Protein AF-A0A0F7S913-F1 (afdb_monomer_lite)

Foldseek 3Di:
DDLPQLVLLLVLLLCLLFPAFPPDDPPPDDDDPDDPDPDPVVVVVVVVVVVVVLVVLVVVLVVDPVVVVLVVLLVVLVVCVVPLVVCVVCVVVLLVLLQSLVSLPDPPPDPDDDDDDDDDDPVPPPDPDPDDDDSSVVSVVSVVVSLQSNLVSVQVVCVVPVCCCVGSNVCVSVVCVSYDPVSSLVNSLCVSPPDDQDDAAAQEQEDALVCLLVSLLVSCSPDGSCNLQRHHYWYDYPPDDDGPPPPRVLVSLASNQVVLAPCVQQQWAAAPQDNQAIDGHPPNVVRVCNSSSVSSVSSVVSSCSSVVHDHSHHYAPVVVCVSSVHDDDLVSCCNRPVPVSVVVVVPVVDPCVVPDPDWQWDWDQDPNDTDIGHVDVVRVVHD

Structure (mmCIF, N/CA/C/O backbone):
data_AF-A0A0F7S913-F1
#
_entry.id   AF-A0A0F7S913-F1
#
loop_
_atom_site.group_PDB
_atom_site.id
_atom_site.type_symbol
_atom_site.label_atom_id
_atom_site.label_alt_id
_atom_site.label_comp_id
_atom_site.label_asym_id
_atom_site.label_entity_id
_atom_site.label_seq_id
_atom_site.pdbx_PDB_ins_code
_atom_site.Cartn_x
_atom_site.Cartn_y
_atom_site.Cartn_z
_atom_site.occupancy
_atom_site.B_iso_or_equiv
_atom_site.auth_seq_id
_atom_site.auth_comp_id
_atom_site.auth_asym_id
_atom_site.auth_atom_id
_atom_site.pdbx_PDB_model_num
ATOM 1 N N . MET A 1 1 ? -3.126 -15.007 17.697 1.00 31.11 1 MET A N 1
ATOM 2 C CA . MET A 1 1 ? -3.102 -13.960 16.648 1.00 31.11 1 MET A CA 1
ATOM 3 C C . MET A 1 1 ? -3.750 -12.711 17.230 1.00 31.11 1 MET A C 1
ATOM 5 O O . MET A 1 1 ? -4.935 -12.483 17.054 1.00 31.11 1 MET A O 1
ATOM 9 N N . ASP A 1 2 ? -3.142 -12.140 18.259 1.00 31.22 2 ASP A N 1
ATOM 10 C CA . ASP A 1 2 ? -2.012 -11.196 18.261 1.00 31.22 2 ASP A CA 1
ATOM 11 C C . ASP A 1 2 ? -2.438 -9.766 17.946 1.00 31.22 2 ASP A C 1
ATOM 13 O O . ASP A 1 2 ? -3.185 -9.499 17.012 1.00 31.22 2 ASP A O 1
ATOM 17 N N . LEU A 1 3 ? -1.907 -8.841 18.741 1.00 30.31 3 LEU A N 1
ATOM 18 C CA . LEU A 1 3 ? -2.015 -7.380 18.671 1.00 30.31 3 LEU A CA 1
ATOM 19 C C . LEU A 1 3 ? -1.497 -6.774 17.339 1.00 30.31 3 LEU A C 1
ATOM 21 O O . LEU A 1 3 ? -1.152 -5.599 17.275 1.00 30.31 3 LEU A O 1
ATOM 25 N N . SER A 1 4 ? -1.412 -7.568 16.272 1.00 48.91 4 SER A N 1
ATOM 26 C CA . SER A 1 4 ? -0.371 -7.474 15.265 1.00 48.91 4 SER A CA 1
ATOM 27 C C . SER A 1 4 ? -0.765 -6.806 13.968 1.00 48.91 4 SER A C 1
ATOM 29 O O . SER A 1 4 ? 0.133 -6.608 13.184 1.00 48.91 4 SER A O 1
ATOM 31 N N . GLN A 1 5 ? -2.012 -6.448 13.652 1.00 48.38 5 GLN A N 1
ATOM 32 C CA . GLN A 1 5 ? -2.272 -6.009 12.268 1.00 48.38 5 GLN A CA 1
ATOM 33 C C . GLN A 1 5 ? -1.615 -4.655 11.925 1.00 48.38 5 GLN A C 1
ATOM 35 O O . GLN A 1 5 ? -0.936 -4.553 10.907 1.00 48.38 5 GLN A O 1
ATOM 40 N N . GLY A 1 6 ? -1.722 -3.653 12.805 1.00 51.94 6 GLY A N 1
ATOM 41 C CA . GLY A 1 6 ? -1.012 -2.375 12.634 1.00 51.94 6 GLY A CA 1
ATOM 42 C C . GLY A 1 6 ? 0.508 -2.507 12.801 1.00 51.94 6 GLY A C 1
ATOM 43 O O . GLY A 1 6 ? 1.272 -1.937 12.023 1.00 51.94 6 GLY A O 1
ATOM 44 N N . ASP A 1 7 ? 0.957 -3.319 13.762 1.00 61.41 7 ASP A N 1
ATOM 45 C CA . ASP A 1 7 ? 2.383 -3.615 13.950 1.00 61.41 7 ASP A CA 1
ATOM 46 C C . ASP A 1 7 ? 2.961 -4.430 12.781 1.00 61.41 7 ASP A C 1
ATOM 48 O O . ASP A 1 7 ? 4.109 -4.229 12.401 1.00 61.41 7 ASP A O 1
ATOM 52 N N . SER A 1 8 ? 2.167 -5.302 12.162 1.00 71.75 8 SER A N 1
ATOM 53 C CA . SER A 1 8 ? 2.516 -6.151 11.020 1.00 71.75 8 SER A CA 1
ATOM 54 C C . SER A 1 8 ? 2.676 -5.310 9.767 1.00 71.75 8 SER A C 1
ATOM 56 O O . SER A 1 8 ? 3.677 -5.460 9.079 1.00 71.75 8 SER A O 1
ATOM 58 N N . GLU A 1 9 ? 1.775 -4.362 9.504 1.00 78.88 9 GLU A N 1
ATOM 59 C CA . GLU A 1 9 ? 1.917 -3.416 8.388 1.00 78.88 9 GLU A CA 1
ATOM 60 C C . GLU A 1 9 ? 3.203 -2.581 8.520 1.00 78.88 9 GLU A C 1
ATOM 62 O O . GLU A 1 9 ? 3.937 -2.379 7.549 1.00 78.88 9 GLU A O 1
ATOM 67 N N . ILE A 1 10 ? 3.538 -2.150 9.741 1.00 80.06 10 ILE A N 1
ATOM 68 C CA . ILE A 1 10 ? 4.790 -1.434 10.022 1.00 80.06 10 ILE A CA 1
ATOM 69 C C . ILE A 1 10 ? 6.004 -2.362 9.896 1.00 80.06 10 ILE A C 1
ATOM 71 O O . ILE A 1 10 ? 7.041 -1.948 9.375 1.00 80.06 10 ILE A O 1
ATOM 75 N N . GLN A 1 11 ? 5.905 -3.613 10.349 1.00 83.56 11 GLN A N 1
ATOM 76 C CA . GLN A 1 11 ? 6.954 -4.622 10.194 1.00 83.56 11 GLN A CA 1
ATOM 77 C C . GLN A 1 11 ? 7.209 -4.948 8.722 1.00 83.56 11 GLN A C 1
ATOM 79 O O . GLN A 1 11 ? 8.370 -5.005 8.329 1.00 83.56 11 GLN A O 1
ATOM 84 N N . ILE A 1 12 ? 6.163 -5.074 7.904 1.00 84.19 12 ILE A N 1
ATOM 85 C CA . ILE A 1 12 ? 6.248 -5.248 6.449 1.00 84.19 12 ILE A CA 1
ATOM 86 C C . ILE A 1 12 ? 7.004 -4.071 5.837 1.00 84.19 12 ILE A C 1
ATOM 88 O O . ILE A 1 12 ? 7.989 -4.265 5.126 1.00 84.19 12 ILE A O 1
ATOM 92 N N . LEU A 1 13 ? 6.602 -2.840 6.163 1.00 84.62 13 LEU A N 1
ATOM 93 C CA . LEU A 1 13 ? 7.276 -1.646 5.663 1.00 84.62 13 LEU A CA 1
ATOM 94 C C . LEU A 1 13 ? 8.757 -1.612 6.075 1.00 84.62 13 LEU A C 1
ATOM 96 O O . LEU A 1 13 ? 9.633 -1.316 5.260 1.00 84.62 13 LEU A O 1
ATOM 100 N N . ASN A 1 14 ? 9.056 -1.955 7.329 1.00 84.38 14 ASN A N 1
ATOM 101 C CA . ASN A 1 14 ? 10.429 -2.057 7.816 1.00 84.38 14 ASN A CA 1
ATOM 102 C C . ASN A 1 14 ? 11.214 -3.165 7.102 1.00 84.38 14 ASN A C 1
ATOM 104 O O . ASN A 1 14 ? 12.392 -2.966 6.815 1.00 84.38 14 ASN A O 1
ATOM 108 N N . ALA A 1 15 ? 10.592 -4.305 6.804 1.00 84.88 15 ALA A N 1
ATOM 109 C CA . ALA A 1 15 ? 11.218 -5.406 6.082 1.00 84.88 15 ALA A CA 1
ATOM 110 C C . ALA A 1 15 ? 11.585 -4.986 4.652 1.00 84.88 15 ALA A C 1
ATOM 112 O O . ALA A 1 15 ? 12.733 -5.161 4.245 1.00 84.88 15 ALA A O 1
ATOM 113 N N . ILE A 1 16 ? 10.660 -4.332 3.941 1.00 85.38 16 ILE A N 1
ATOM 114 C CA . ILE A 1 16 ? 10.884 -3.799 2.589 1.00 85.38 16 ILE A CA 1
ATOM 115 C C . ILE A 1 16 ? 12.051 -2.799 2.579 1.00 85.38 16 ILE A C 1
ATOM 117 O O . ILE A 1 16 ? 12.940 -2.867 1.729 1.00 85.38 16 ILE A O 1
ATOM 121 N N . LEU A 1 17 ? 12.093 -1.878 3.548 1.00 85.81 17 LEU A N 1
ATOM 122 C CA . LEU A 1 17 ? 13.147 -0.861 3.622 1.00 85.81 17 LEU A CA 1
ATOM 123 C C . LEU A 1 17 ? 14.519 -1.458 3.983 1.00 85.81 17 LEU A C 1
ATOM 125 O O . LEU A 1 17 ? 15.540 -1.022 3.445 1.00 85.81 17 LEU A O 1
ATOM 129 N N . ASN A 1 18 ? 14.552 -2.464 4.860 1.00 84.25 18 ASN A N 1
ATOM 130 C CA . ASN A 1 18 ? 15.786 -3.035 5.409 1.00 84.25 18 ASN A CA 1
ATOM 131 C C . ASN A 1 18 ? 16.331 -4.250 4.651 1.00 84.25 18 ASN A C 1
ATOM 133 O O . ASN A 1 18 ? 17.407 -4.733 5.003 1.00 84.25 18 ASN A O 1
ATOM 137 N N . GLN A 1 19 ? 15.643 -4.739 3.618 1.00 81.31 19 GLN A N 1
ATOM 138 C CA . GLN A 1 19 ? 16.151 -5.837 2.798 1.00 81.31 19 GLN A CA 1
ATOM 139 C C . GLN A 1 19 ? 17.572 -5.494 2.277 1.00 81.31 19 GLN A C 1
ATOM 141 O O . GLN A 1 19 ? 17.800 -4.343 1.875 1.00 81.31 19 GLN A O 1
ATOM 146 N N . PRO A 1 20 ? 18.556 -6.417 2.312 1.00 77.25 20 PRO A N 1
ATOM 147 C CA . PRO A 1 20 ? 19.900 -6.223 1.743 1.00 77.25 20 PRO A CA 1
ATOM 148 C C . PRO A 1 20 ? 19.885 -6.390 0.218 1.00 77.25 20 PRO A C 1
ATOM 150 O O . PRO A 1 20 ? 18.923 -6.918 -0.335 1.00 77.25 20 PRO A O 1
ATOM 153 N N . TYR A 1 21 ? 20.821 -5.770 -0.512 1.00 81.94 21 TYR A N 1
ATOM 154 C CA . TYR A 1 21 ? 20.906 -5.932 -1.974 1.00 81.94 21 TYR A CA 1
ATOM 155 C C . TYR A 1 21 ? 21.598 -7.265 -2.259 1.00 81.94 21 TYR A C 1
ATOM 157 O O . TYR A 1 21 ? 22.377 -7.711 -1.420 1.00 81.94 21 TYR A O 1
ATOM 165 N N . PRO A 1 22 ? 21.355 -7.898 -3.420 1.00 73.69 22 PRO A N 1
ATOM 166 C CA . PRO A 1 22 ? 21.990 -9.174 -3.758 1.00 73.69 22 PRO A CA 1
ATOM 167 C C . PRO A 1 22 ? 23.526 -9.169 -3.643 1.00 73.69 22 PRO A C 1
ATOM 169 O O . PRO A 1 22 ? 24.115 -10.203 -3.355 1.00 73.69 22 PRO A O 1
ATOM 172 N N . HIS A 1 23 ? 24.168 -8.008 -3.819 1.00 68.62 23 HIS A N 1
ATOM 173 C CA . HIS A 1 23 ? 25.624 -7.841 -3.732 1.00 68.62 23 HIS A CA 1
ATOM 174 C C . HIS A 1 23 ? 26.131 -7.316 -2.375 1.00 68.62 23 HIS A C 1
ATOM 176 O O . HIS A 1 23 ? 27.334 -7.117 -2.216 1.00 68.62 23 HIS A O 1
ATOM 182 N N . ASP A 1 24 ? 25.250 -7.078 -1.396 1.00 66.31 24 ASP A N 1
ATOM 183 C CA . ASP A 1 24 ? 25.672 -6.657 -0.058 1.00 66.31 24 ASP A CA 1
ATOM 184 C C . ASP A 1 24 ? 26.267 -7.868 0.685 1.00 66.31 24 ASP A C 1
ATOM 186 O O . ASP A 1 24 ? 25.545 -8.791 1.070 1.00 66.31 24 ASP A O 1
ATOM 190 N N . HIS A 1 25 ? 27.587 -7.875 0.907 1.00 53.81 25 HIS A N 1
ATOM 191 C CA . HIS A 1 25 ? 28.233 -8.899 1.732 1.00 53.81 25 HIS A CA 1
ATOM 192 C C . HIS A 1 25 ? 27.736 -8.822 3.193 1.00 53.81 25 HIS A C 1
ATOM 194 O O . HIS A 1 25 ? 27.590 -7.721 3.733 1.00 53.81 25 HIS A O 1
ATOM 200 N N . PRO A 1 26 ? 27.528 -9.962 3.884 1.00 54.62 26 PRO A N 1
ATOM 201 C CA . PRO A 1 26 ? 27.021 -9.980 5.261 1.00 54.62 26 PRO A CA 1
ATOM 202 C C . PRO A 1 26 ? 27.905 -9.240 6.283 1.00 54.62 26 PRO A C 1
ATOM 204 O O . PRO A 1 26 ? 27.405 -8.836 7.335 1.00 54.62 26 PRO A O 1
ATOM 207 N N . ASP A 1 27 ? 29.190 -9.048 5.967 1.00 42.78 27 ASP A N 1
ATOM 208 C CA . ASP A 1 27 ? 30.237 -8.667 6.924 1.00 42.78 27 ASP A CA 1
ATOM 209 C C . ASP A 1 27 ? 30.451 -7.157 7.109 1.00 42.78 27 ASP A C 1
ATOM 211 O O . ASP A 1 27 ? 31.194 -6.744 7.997 1.00 42.78 27 ASP A O 1
ATOM 215 N N . SER A 1 28 ? 29.766 -6.286 6.362 1.00 42.59 28 SER A N 1
ATOM 216 C CA . SER A 1 28 ? 29.865 -4.829 6.558 1.00 42.59 28 SER A CA 1
ATOM 217 C C . SER A 1 28 ? 28.845 -4.289 7.571 1.00 42.59 28 SER A C 1
ATOM 219 O O . SER A 1 28 ? 28.255 -3.223 7.374 1.00 42.59 28 SER A O 1
ATOM 221 N N . ARG A 1 29 ? 28.580 -5.033 8.649 1.00 48.72 29 ARG A N 1
ATOM 222 C CA . ARG A 1 29 ? 27.665 -4.610 9.718 1.00 48.72 29 ARG A CA 1
ATOM 223 C C . ARG A 1 29 ? 28.464 -4.068 10.895 1.00 48.72 29 ARG A C 1
ATOM 225 O O . ARG A 1 29 ? 29.031 -4.823 11.676 1.00 48.72 29 ARG A O 1
ATOM 232 N N . SER A 1 30 ? 28.450 -2.746 11.058 1.00 41.12 30 SER A N 1
ATOM 233 C CA . SER A 1 30 ? 28.815 -2.114 12.323 1.00 41.12 30 SER A CA 1
ATOM 234 C C . SER A 1 30 ? 27.922 -2.674 13.432 1.00 41.12 30 SER A C 1
ATOM 236 O O . SER A 1 30 ? 26.698 -2.524 13.396 1.00 41.12 30 SER A O 1
ATOM 238 N N . SER A 1 31 ? 28.543 -3.323 14.408 1.00 35.44 31 SER A N 1
ATOM 239 C CA . SER A 1 31 ? 27.937 -3.757 15.661 1.00 35.44 31 SER A CA 1
ATOM 240 C C . SER A 1 31 ? 27.210 -2.593 16.340 1.00 35.44 31 SER A C 1
ATOM 242 O O . SER A 1 31 ? 27.838 -1.627 16.774 1.00 35.44 31 SER A O 1
ATOM 244 N N . LEU A 1 32 ? 25.883 -2.688 16.443 1.00 36.84 32 LEU A N 1
ATOM 245 C CA . LEU A 1 32 ? 25.098 -1.855 17.353 1.00 36.84 32 LEU A CA 1
ATOM 246 C C . LEU A 1 32 ? 25.564 -2.131 18.796 1.00 36.84 32 LEU A C 1
ATOM 248 O O . LEU A 1 32 ? 25.777 -3.299 19.137 1.00 36.84 32 LEU A O 1
ATOM 252 N N . PRO A 1 33 ? 25.714 -1.110 19.659 1.00 35.84 33 PRO A N 1
ATOM 253 C CA . PRO A 1 33 ? 26.070 -1.332 21.052 1.00 35.84 33 PRO A CA 1
ATOM 254 C C . PRO A 1 33 ? 24.974 -2.154 21.737 1.00 35.84 33 PRO A C 1
ATOM 256 O O . PRO A 1 33 ? 23.778 -1.923 21.536 1.00 35.84 33 PRO A O 1
ATOM 259 N N . GLY A 1 34 ? 25.403 -3.144 22.520 1.00 34.31 34 GLY A N 1
ATOM 260 C CA . GLY A 1 34 ? 24.529 -4.087 23.204 1.00 34.31 34 GLY A CA 1
ATOM 261 C C . GLY A 1 34 ? 23.437 -3.376 23.997 1.00 34.31 34 GLY A C 1
ATOM 262 O O . GLY A 1 34 ? 23.712 -2.594 24.906 1.00 34.31 34 GLY A O 1
ATOM 263 N N . ARG A 1 35 ? 22.177 -3.675 23.670 1.00 40.12 35 ARG A N 1
ATOM 264 C CA . ARG A 1 35 ? 21.065 -3.425 24.588 1.00 40.12 35 ARG A CA 1
ATOM 265 C C . ARG A 1 35 ? 21.338 -4.218 25.862 1.00 40.12 35 ARG A C 1
ATOM 267 O O . ARG A 1 35 ? 21.477 -5.439 25.798 1.00 40.12 35 ARG A O 1
ATOM 274 N N . HIS A 1 36 ? 21.375 -3.530 27.001 1.00 39.31 36 HIS A N 1
ATOM 275 C CA . HIS A 1 36 ? 21.230 -4.162 28.308 1.00 39.31 36 HIS A CA 1
ATOM 276 C C . HIS A 1 36 ? 20.021 -5.106 28.257 1.00 39.31 36 HIS A C 1
ATOM 278 O O . HIS A 1 36 ? 18.894 -4.663 28.024 1.00 39.31 36 HIS A O 1
ATOM 284 N N . LYS A 1 37 ? 20.258 -6.411 28.429 1.00 40.59 37 LYS A N 1
ATOM 285 C CA . LYS A 1 37 ? 19.184 -7.356 28.736 1.00 40.59 37 LYS A CA 1
ATOM 286 C C . LYS A 1 37 ? 18.639 -6.969 30.117 1.00 40.59 37 LYS A C 1
ATOM 288 O O . LYS A 1 37 ? 19.450 -6.850 31.034 1.00 40.59 37 LYS A O 1
ATOM 293 N N . PRO A 1 38 ? 17.327 -6.743 30.283 1.00 44.47 38 PRO A N 1
ATOM 294 C CA . PRO A 1 38 ? 16.755 -6.646 31.618 1.00 44.47 38 PRO A CA 1
ATOM 295 C C . PRO A 1 38 ? 16.949 -7.986 32.343 1.00 44.47 38 PRO A C 1
ATOM 297 O O . PRO A 1 38 ? 16.930 -9.042 31.704 1.00 44.47 38 PRO A O 1
ATOM 300 N N . ASP A 1 39 ? 17.175 -7.936 33.656 1.00 50.81 39 ASP A N 1
ATOM 301 C CA . ASP A 1 39 ? 17.373 -9.112 34.508 1.00 50.81 39 ASP A CA 1
ATOM 302 C C . ASP A 1 39 ? 16.238 -10.128 34.316 1.00 50.81 39 ASP A C 1
ATOM 304 O O . ASP A 1 39 ? 15.067 -9.837 34.573 1.00 50.81 39 ASP A O 1
ATOM 308 N N . ALA A 1 40 ? 16.579 -11.346 33.882 1.00 57.25 40 ALA A N 1
ATOM 309 C CA . ALA A 1 40 ? 15.609 -12.400 33.567 1.00 57.25 40 ALA A CA 1
ATOM 310 C C . ALA A 1 40 ? 14.674 -12.715 34.752 1.00 57.25 40 ALA A C 1
ATOM 312 O O . ALA A 1 40 ? 13.475 -12.916 34.555 1.00 57.25 40 ALA A O 1
ATOM 313 N N . ALA A 1 41 ? 15.203 -12.644 35.979 1.00 55.16 41 ALA A N 1
ATOM 314 C CA . ALA A 1 41 ? 14.461 -12.858 37.220 1.00 55.16 41 ALA A CA 1
ATOM 315 C C . ALA A 1 41 ? 13.431 -11.750 37.523 1.00 55.16 41 ALA A C 1
ATOM 317 O O . ALA A 1 41 ? 12.364 -12.038 38.064 1.00 55.16 41 ALA A O 1
ATOM 318 N N . GLN A 1 42 ? 13.703 -10.494 37.139 1.00 53.72 42 GLN A N 1
ATOM 319 C CA . GLN A 1 42 ? 12.714 -9.416 37.253 1.00 53.72 42 GLN A CA 1
ATOM 320 C C . GLN A 1 42 ? 11.577 -9.609 36.243 1.00 53.72 42 GLN A C 1
ATOM 322 O O . GLN A 1 42 ? 10.422 -9.375 36.587 1.00 53.72 42 GLN A O 1
ATOM 327 N N . SER A 1 43 ? 11.876 -10.107 35.037 1.00 64.88 43 SER A N 1
ATOM 328 C CA . SER A 1 43 ? 10.857 -10.341 34.003 1.00 64.88 43 SER A CA 1
ATOM 329 C C . SER A 1 43 ? 9.873 -11.465 34.362 1.00 64.88 43 SER A C 1
ATOM 331 O O . SER A 1 43 ? 8.679 -11.344 34.095 1.00 64.88 43 SER A O 1
ATOM 333 N N . GLU A 1 44 ? 10.338 -12.524 35.035 1.00 67.81 44 GLU A N 1
ATOM 334 C CA . GLU A 1 44 ? 9.492 -13.649 35.460 1.00 67.81 44 GLU A CA 1
ATOM 335 C C . GLU A 1 44 ? 8.554 -13.278 36.616 1.00 67.81 44 GLU A C 1
ATOM 337 O O . GLU A 1 44 ? 7.376 -13.641 36.606 1.00 67.81 44 GLU A O 1
ATOM 342 N N . ALA A 1 45 ? 9.047 -12.512 37.594 1.00 72.44 45 ALA A N 1
ATOM 343 C CA . ALA A 1 45 ? 8.228 -12.015 38.698 1.00 72.44 45 ALA A CA 1
ATOM 344 C C . ALA A 1 45 ? 7.143 -11.040 38.206 1.00 72.44 45 ALA A C 1
ATOM 346 O O . ALA A 1 45 ? 6.002 -11.083 38.668 1.00 72.44 45 ALA A O 1
ATOM 347 N N . GLN A 1 46 ? 7.482 -10.194 37.230 1.00 68.12 46 GLN A N 1
ATOM 348 C CA . GLN A 1 46 ? 6.547 -9.255 36.612 1.00 68.12 46 GLN A CA 1
ATOM 349 C C . GLN A 1 46 ? 5.475 -9.977 35.787 1.00 68.12 46 GLN A C 1
ATOM 351 O O . GLN A 1 46 ? 4.312 -9.579 35.818 1.00 68.12 46 GLN A O 1
ATOM 356 N N . LYS A 1 47 ? 5.847 -11.071 35.108 1.00 71.62 47 LYS A N 1
ATOM 357 C CA . LYS A 1 47 ? 4.918 -11.927 34.365 1.00 71.62 47 LYS A CA 1
ATOM 358 C C . LYS A 1 47 ? 3.918 -12.625 35.291 1.00 71.62 47 LYS A C 1
ATOM 360 O O . LYS A 1 47 ? 2.719 -12.492 35.077 1.00 71.62 47 LYS A O 1
ATOM 365 N N . LYS A 1 48 ? 4.389 -13.270 36.366 1.00 75.56 48 LYS A N 1
ATOM 366 C CA . LYS A 1 48 ? 3.509 -13.939 37.346 1.00 75.56 48 LYS A CA 1
ATOM 367 C C . LYS A 1 48 ? 2.534 -12.978 38.020 1.00 75.56 48 LYS A C 1
ATOM 369 O O . LYS A 1 48 ? 1.371 -13.317 38.202 1.00 75.56 48 LYS A O 1
ATOM 374 N N . LYS A 1 49 ? 2.995 -11.773 38.373 1.00 78.06 49 LYS A N 1
ATOM 375 C CA . LYS A 1 49 ? 2.123 -10.741 38.945 1.00 78.06 49 LYS A CA 1
ATOM 376 C C . LYS A 1 49 ? 1.022 -10.329 37.962 1.00 78.06 49 LYS A C 1
ATOM 378 O O . LYS A 1 49 ? -0.130 -10.228 38.352 1.00 78.06 49 LYS A O 1
ATOM 383 N N . ARG A 1 50 ? 1.366 -10.157 36.683 1.00 72.25 50 ARG A N 1
ATOM 384 C CA . ARG A 1 50 ? 0.412 -9.784 35.633 1.00 72.25 50 ARG A CA 1
ATOM 385 C C . ARG A 1 50 ? -0.643 -10.867 35.382 1.00 72.25 50 ARG A C 1
ATOM 387 O O . ARG A 1 50 ? -1.817 -10.542 35.283 1.00 72.25 50 ARG A O 1
ATOM 394 N N . GLU A 1 51 ? -0.237 -12.135 35.352 1.00 71.38 51 GLU A N 1
ATOM 395 C CA . GLU A 1 51 ? -1.156 -13.281 35.238 1.00 71.38 51 GLU A CA 1
ATOM 396 C C . GLU A 1 51 ? -2.124 -13.356 36.433 1.00 71.38 51 GLU A C 1
ATOM 398 O O . GLU A 1 51 ? -3.306 -13.662 36.274 1.00 71.38 51 GLU A O 1
ATOM 403 N N . GLN A 1 52 ? -1.636 -13.041 37.637 1.00 74.69 52 GLN A N 1
ATOM 404 C CA . GLN A 1 52 ? -2.450 -13.006 38.849 1.00 74.69 52 GLN A CA 1
ATOM 405 C C . GLN A 1 52 ? -3.454 -11.840 38.837 1.00 74.69 52 GLN A C 1
ATOM 407 O O . GLN A 1 52 ? -4.633 -12.061 39.117 1.00 74.69 52 GLN A O 1
ATOM 412 N N . ASP A 1 53 ? -3.011 -10.641 38.445 1.00 72.12 53 ASP A N 1
ATOM 413 C CA . ASP A 1 53 ? -3.861 -9.454 38.296 1.00 72.12 53 ASP A CA 1
ATOM 414 C C . ASP A 1 53 ? -4.953 -9.684 37.223 1.00 72.12 53 ASP A C 1
ATOM 416 O O . ASP A 1 53 ? -6.112 -9.320 37.419 1.00 72.12 53 ASP A O 1
ATOM 420 N N . GLU A 1 54 ? -4.625 -10.350 36.107 1.00 69.81 54 GLU A N 1
ATOM 421 C CA . GLU A 1 54 ? -5.583 -10.707 35.046 1.00 69.81 54 GLU A CA 1
ATOM 422 C C . GLU A 1 54 ? -6.636 -11.723 35.510 1.00 69.81 54 GLU A C 1
ATOM 424 O O . GLU A 1 54 ? -7.815 -11.598 35.167 1.00 69.81 54 GLU A O 1
ATOM 429 N N . ALA A 1 55 ? -6.240 -12.712 36.315 1.00 70.56 55 ALA A N 1
ATOM 430 C CA . ALA A 1 55 ? -7.168 -13.686 36.883 1.00 70.56 55 ALA A CA 1
ATOM 431 C C . ALA A 1 55 ? -8.121 -13.053 37.914 1.00 70.56 55 ALA A C 1
ATOM 433 O O . ALA A 1 55 ? -9.293 -13.429 37.988 1.00 70.56 55 ALA A O 1
ATOM 434 N N . GLU A 1 56 ? -7.642 -12.091 38.705 1.00 72.25 56 GLU A N 1
ATOM 435 C CA . GLU A 1 56 ? -8.469 -11.334 39.650 1.00 72.25 56 GLU A CA 1
ATOM 436 C C . GLU A 1 56 ? -9.444 -10.400 38.919 1.00 72.25 56 GLU A C 1
ATOM 438 O O . GLU A 1 56 ? -10.641 -10.398 39.219 1.00 72.25 56 GLU A O 1
ATOM 443 N N . LEU A 1 57 ? -8.970 -9.704 37.882 1.00 68.62 57 LEU A N 1
ATOM 444 C CA . LEU A 1 57 ? -9.804 -8.911 36.979 1.00 68.62 57 LEU A CA 1
ATOM 445 C C . LEU A 1 57 ? -10.903 -9.760 36.331 1.00 68.62 57 LEU A C 1
ATOM 447 O O . LEU A 1 57 ? -12.064 -9.362 36.357 1.00 68.62 57 LEU A O 1
ATOM 451 N N . ALA A 1 58 ? -10.573 -10.945 35.809 1.00 66.75 58 ALA A N 1
ATOM 452 C CA . ALA A 1 58 ? -11.551 -11.851 35.203 1.00 66.75 58 ALA A CA 1
ATOM 453 C C . ALA A 1 58 ? -12.686 -12.229 36.172 1.00 66.75 58 ALA A C 1
ATOM 455 O O . ALA A 1 58 ? -13.851 -12.202 35.782 1.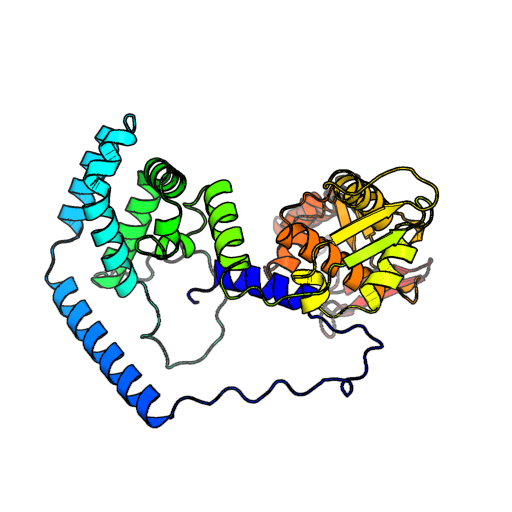00 66.75 58 ALA A O 1
ATOM 456 N N . LYS A 1 59 ? -12.371 -12.494 37.446 1.00 70.88 59 LYS A N 1
ATOM 457 C CA . LYS A 1 59 ? -13.382 -12.795 38.475 1.00 70.88 59 LYS A CA 1
ATOM 458 C C . LYS A 1 59 ? -14.275 -11.600 38.791 1.00 70.88 59 LYS A C 1
ATOM 460 O O . LYS A 1 59 ? -15.481 -11.763 38.956 1.00 70.88 59 LYS A O 1
ATOM 465 N N . ILE A 1 60 ? -13.698 -10.400 38.865 1.00 70.56 60 ILE A N 1
ATOM 466 C CA . ILE A 1 60 ? -14.478 -9.167 39.017 1.00 70.56 60 ILE A CA 1
ATOM 467 C C . ILE A 1 60 ? -15.398 -9.010 37.802 1.00 70.56 60 ILE A C 1
ATOM 469 O O . ILE A 1 60 ? -16.580 -8.726 37.970 1.00 70.56 60 ILE A O 1
ATOM 473 N N . TYR A 1 61 ? -14.906 -9.268 36.590 1.00 67.06 61 TYR A N 1
ATOM 474 C CA . TYR A 1 61 ? -15.700 -9.158 35.368 1.00 67.06 61 TYR A CA 1
ATOM 475 C C . TYR A 1 61 ? -16.871 -10.137 35.304 1.00 67.06 61 TYR A C 1
ATOM 477 O O . TYR A 1 61 ? -17.967 -9.726 34.934 1.00 67.06 61 TYR A O 1
ATOM 485 N N . GLU A 1 62 ? -16.680 -11.387 35.718 1.00 68.81 62 GLU A N 1
ATOM 486 C CA . GLU A 1 62 ? -17.757 -12.384 35.780 1.00 68.81 62 GLU A CA 1
ATOM 487 C C . GLU A 1 62 ? -18.873 -12.006 36.769 1.00 68.81 62 GLU A C 1
ATOM 489 O O . GLU A 1 62 ? -19.994 -12.491 36.644 1.00 68.81 62 GLU A O 1
ATOM 494 N N . SER A 1 63 ? -18.594 -11.111 37.725 1.00 72.31 63 SER A N 1
ATOM 495 C CA . SER A 1 63 ? -19.584 -10.624 38.694 1.00 72.31 63 SER A CA 1
ATOM 496 C C . SER A 1 63 ? -20.476 -9.481 38.182 1.00 72.31 63 SER A C 1
ATOM 498 O O . SER A 1 63 ? -21.469 -9.150 38.828 1.00 72.31 63 SER A O 1
ATOM 500 N N . PHE A 1 64 ? -20.149 -8.869 37.037 1.00 71.19 64 PHE A N 1
ATOM 501 C CA . PHE A 1 64 ? -20.876 -7.718 36.491 1.00 71.19 64 PHE A CA 1
ATOM 502 C C . PHE A 1 64 ? -21.880 -8.118 35.397 1.00 71.19 64 PHE A C 1
ATOM 504 O O . PHE A 1 64 ? -21.542 -8.797 34.429 1.00 71.19 64 PHE A O 1
ATOM 511 N N . GLU A 1 65 ? -23.105 -7.586 35.474 1.00 71.81 65 GLU A N 1
ATOM 512 C CA . GLU A 1 65 ? -24.121 -7.703 34.414 1.00 71.81 65 GLU A CA 1
ATOM 513 C C . GLU A 1 65 ? -23.846 -6.738 33.242 1.00 71.81 65 GLU A C 1
ATOM 515 O O . GLU A 1 65 ? -24.508 -5.707 33.067 1.00 71.81 65 GLU A O 1
ATOM 520 N N . PHE A 1 66 ? -22.843 -7.051 32.419 1.00 76.56 66 PHE A N 1
ATOM 521 C CA . PHE A 1 66 ? -22.465 -6.197 31.289 1.00 76.56 66 PHE A CA 1
ATOM 522 C C . PHE A 1 66 ? -23.502 -6.152 30.165 1.00 76.56 66 PHE A C 1
ATOM 524 O O . PHE A 1 66 ? -23.596 -5.123 29.498 1.00 76.56 66 PHE A O 1
ATOM 531 N N . ASP A 1 67 ? -24.302 -7.201 29.966 1.00 79.69 67 ASP A N 1
ATOM 532 C CA . ASP A 1 67 ? -25.307 -7.264 28.892 1.00 79.69 67 ASP A CA 1
ATOM 533 C C . ASP A 1 67 ? -26.296 -6.095 28.975 1.00 79.69 67 ASP A C 1
ATOM 535 O O . ASP A 1 67 ? -26.541 -5.373 28.003 1.00 79.69 67 ASP A O 1
ATOM 539 N N . THR A 1 68 ? -26.807 -5.842 30.180 1.00 85.69 68 THR A N 1
ATOM 540 C CA . THR A 1 68 ? -27.747 -4.753 30.451 1.00 85.69 68 THR A CA 1
ATOM 541 C C . THR A 1 68 ? -27.099 -3.390 30.207 1.00 85.69 68 THR A C 1
ATOM 543 O O . THR A 1 68 ? -27.741 -2.475 29.682 1.00 85.69 68 THR A O 1
ATOM 546 N N . LEU A 1 69 ? -25.818 -3.243 30.559 1.00 86.56 69 LEU A N 1
ATOM 547 C CA . LEU A 1 69 ? -25.067 -2.005 30.362 1.00 86.56 69 LEU A CA 1
ATOM 548 C C . LEU A 1 69 ? -24.781 -1.746 28.876 1.00 86.56 69 LEU A C 1
ATOM 550 O O . LEU A 1 69 ? -25.036 -0.638 28.400 1.00 86.56 69 LEU A O 1
ATOM 554 N N . TRP A 1 70 ? -24.335 -2.765 28.133 1.00 88.25 70 TRP A N 1
ATOM 555 C CA . TRP A 1 70 ? -24.144 -2.708 26.681 1.00 88.25 70 TRP A CA 1
ATOM 556 C C . TRP A 1 70 ? -25.444 -2.346 25.971 1.00 88.25 70 TRP A C 1
ATOM 558 O O . TRP A 1 70 ? -25.442 -1.452 25.124 1.00 88.25 70 TRP A O 1
ATOM 568 N N . SER A 1 71 ? -26.562 -2.974 26.350 1.00 90.06 71 SER A N 1
ATOM 569 C CA . SER A 1 71 ? -27.878 -2.673 25.782 1.00 90.06 71 SER A CA 1
ATOM 570 C C . SER A 1 71 ? -28.278 -1.220 26.034 1.00 90.06 71 SER A C 1
ATOM 572 O O . SER A 1 71 ? -28.598 -0.500 25.089 1.00 90.06 71 SER A O 1
ATOM 574 N N . LYS A 1 72 ? -28.201 -0.745 27.284 1.00 91.50 72 LYS A N 1
ATOM 575 C CA . LYS A 1 72 ? -28.580 0.635 27.628 1.00 91.50 72 LYS A CA 1
ATOM 576 C C . LYS A 1 72 ? -27.695 1.666 26.935 1.00 91.50 72 LYS A C 1
ATOM 578 O O . LYS A 1 72 ? -28.217 2.623 26.365 1.00 91.50 72 LYS A O 1
ATOM 583 N N . LEU A 1 73 ? -26.375 1.473 26.939 1.00 91.62 73 LEU A N 1
ATOM 584 C CA . LEU A 1 73 ? -25.455 2.357 26.222 1.00 91.62 73 LEU A CA 1
ATOM 585 C C . LEU A 1 73 ? -25.770 2.365 24.722 1.00 91.62 73 LEU A C 1
ATOM 587 O O . LEU A 1 73 ? -25.817 3.424 24.096 1.00 91.62 73 LEU A O 1
ATOM 591 N N . SER A 1 74 ? -26.038 1.189 24.156 1.00 92.56 74 SER A N 1
ATOM 592 C CA . SER A 1 74 ? -26.394 1.026 22.750 1.00 92.56 74 SER A CA 1
ATOM 593 C C . SER A 1 74 ? -27.687 1.759 22.390 1.00 92.56 74 SER A C 1
ATOM 595 O O . SER A 1 74 ? -27.752 2.411 21.344 1.00 92.56 74 SER A O 1
ATOM 597 N N . ASP A 1 75 ? -28.702 1.712 23.248 1.00 92.69 75 ASP A N 1
ATOM 598 C CA . ASP A 1 75 ? -29.966 2.420 23.043 1.00 92.69 75 ASP A CA 1
ATOM 599 C C . ASP A 1 75 ? -29.784 3.936 23.094 1.00 92.69 75 ASP A C 1
ATOM 601 O O . ASP A 1 75 ? -30.306 4.655 22.237 1.00 92.69 75 ASP A O 1
ATOM 605 N N . VAL A 1 76 ? -29.002 4.429 24.056 1.00 92.56 76 VAL A N 1
ATOM 606 C CA . VAL A 1 76 ? -28.706 5.859 24.185 1.00 92.56 76 VAL A CA 1
ATOM 607 C C . VAL A 1 76 ? -27.935 6.357 22.957 1.00 92.56 76 VAL A C 1
ATOM 609 O O . VAL A 1 76 ? -28.360 7.322 22.321 1.00 92.56 76 VAL A O 1
ATOM 612 N N . LEU A 1 77 ? -26.875 5.659 22.537 1.00 91.19 77 LEU A N 1
ATOM 613 C CA . LEU A 1 77 ? -26.113 6.022 21.336 1.00 91.19 77 LEU A CA 1
ATOM 614 C C . LEU A 1 77 ? -26.955 5.959 20.057 1.00 91.19 77 LEU A C 1
ATOM 616 O O . LEU A 1 77 ? -26.821 6.821 19.188 1.00 91.19 77 LEU A O 1
ATOM 620 N N . SER A 1 78 ? -27.884 5.002 19.961 1.00 91.12 78 SER A N 1
ATOM 621 C CA . SER A 1 78 ? -28.812 4.909 18.824 1.00 91.12 78 SER A CA 1
ATOM 622 C C . SER A 1 78 ? -29.713 6.143 18.724 1.00 91.12 78 SER A C 1
ATOM 624 O O . SER A 1 78 ? -29.970 6.629 17.622 1.00 91.12 78 SER A O 1
ATOM 626 N N . ARG A 1 79 ? -30.155 6.692 19.864 1.00 89.69 79 ARG A N 1
ATOM 627 C CA . ARG A 1 79 ? -30.937 7.940 19.921 1.00 89.69 79 ARG A CA 1
ATOM 628 C C . ARG A 1 79 ? -30.092 9.169 19.576 1.00 89.69 79 ARG A C 1
ATOM 630 O O . ARG A 1 79 ? -30.614 10.127 19.016 1.00 89.69 79 ARG A O 1
ATOM 637 N N . MET A 1 80 ? -28.789 9.118 19.847 1.00 85.38 80 MET A N 1
ATOM 638 C CA . MET A 1 80 ? -27.831 10.211 19.622 1.00 85.38 80 MET A CA 1
ATOM 639 C C . MET A 1 80 ? -27.128 10.151 18.259 1.00 85.38 80 MET A C 1
ATOM 641 O O . MET A 1 80 ? -26.277 10.983 17.963 1.00 85.38 80 MET A O 1
ATOM 645 N N . LYS A 1 81 ? -27.503 9.215 17.379 1.00 79.38 81 LYS A N 1
ATOM 646 C CA . LYS A 1 81 ? -26.934 9.023 16.028 1.00 79.38 81 LYS A CA 1
ATOM 647 C C . LYS A 1 81 ? -26.788 10.314 15.199 1.00 79.38 81 LYS A C 1
ATOM 649 O O . LYS A 1 81 ? -25.903 10.387 14.342 1.00 79.38 81 LYS A O 1
ATOM 654 N N . ASN A 1 82 ? -27.683 11.281 15.399 1.00 81.44 82 ASN A N 1
ATOM 655 C CA . ASN A 1 82 ? -27.721 12.540 14.650 1.00 81.44 82 ASN A CA 1
ATOM 656 C C . ASN A 1 82 ? -27.033 13.708 15.378 1.00 81.44 82 ASN A C 1
ATOM 658 O O . ASN A 1 82 ? -26.874 14.763 14.772 1.00 81.44 82 ASN A O 1
ATOM 662 N N . ASP A 1 83 ? -26.597 13.517 16.625 1.00 82.50 83 ASP A N 1
ATOM 663 C CA . ASP A 1 83 ? -25.837 14.495 17.407 1.00 82.50 83 ASP A CA 1
ATOM 664 C C . ASP A 1 83 ? -24.550 13.849 17.954 1.00 82.50 83 ASP A C 1
ATOM 666 O O . ASP A 1 83 ? -24.489 13.376 19.095 1.00 82.50 83 ASP A O 1
ATOM 670 N N . PRO A 1 84 ? -23.489 13.804 17.130 1.00 69.88 84 PRO A N 1
ATOM 671 C CA . PRO A 1 84 ? -22.214 13.227 17.536 1.00 69.88 84 PRO A CA 1
ATOM 672 C C . PRO A 1 84 ? -21.530 14.018 18.656 1.00 69.88 84 PRO A C 1
ATOM 674 O O . PRO A 1 84 ? -20.696 13.458 19.364 1.00 69.88 84 PRO A O 1
ATOM 677 N N . GLY A 1 85 ? -21.860 15.307 18.814 1.00 76.31 85 GLY A N 1
ATOM 678 C CA . GLY A 1 85 ? -21.324 16.148 19.881 1.00 76.31 85 GLY A CA 1
ATOM 679 C C . GLY A 1 85 ? -21.844 15.700 21.239 1.00 76.31 85 GLY A C 1
ATOM 680 O O . GLY A 1 85 ? -21.065 15.540 22.174 1.00 76.31 85 GLY A O 1
ATOM 681 N N . ALA A 1 86 ? -23.135 15.380 21.329 1.00 77.75 86 ALA A N 1
ATOM 682 C CA . ALA A 1 86 ? -23.709 14.839 22.552 1.00 77.75 86 ALA A CA 1
ATOM 683 C C . ALA A 1 86 ? -23.101 13.473 22.925 1.00 77.75 86 ALA A C 1
ATOM 685 O O . ALA A 1 86 ? -22.933 13.180 24.107 1.00 77.75 86 ALA A O 1
ATOM 686 N N . ALA A 1 87 ? -22.709 12.644 21.946 1.00 79.50 87 ALA A N 1
ATOM 687 C CA . ALA A 1 87 ? -22.103 11.337 22.219 1.00 79.50 87 ALA A CA 1
ATOM 688 C C . ALA A 1 87 ? -20.769 11.440 22.989 1.00 79.50 87 ALA A C 1
ATOM 690 O O . ALA A 1 87 ? -20.405 10.500 23.694 1.00 79.50 87 ALA A O 1
ATOM 691 N N . GLN A 1 88 ? -20.081 12.589 22.933 1.00 82.94 88 GLN A N 1
ATOM 692 C CA . GLN A 1 88 ? -18.874 12.854 23.729 1.00 82.94 88 GLN A CA 1
ATOM 693 C C . GLN A 1 88 ? -19.133 12.854 25.239 1.00 82.94 88 GLN A C 1
ATOM 695 O O . GLN A 1 88 ? -18.242 12.511 26.010 1.00 82.94 88 GLN A O 1
ATOM 700 N N . ILE A 1 89 ? -20.361 13.151 25.674 1.00 87.56 89 ILE A N 1
ATOM 701 C CA . ILE A 1 89 ? -20.757 13.058 27.088 1.00 87.56 89 ILE A CA 1
ATOM 702 C C . ILE A 1 89 ? -20.616 11.612 27.590 1.00 87.56 89 ILE A C 1
ATOM 704 O O . ILE A 1 89 ? -20.298 11.378 28.753 1.00 87.56 89 ILE A O 1
ATOM 708 N N . LEU A 1 90 ? -20.819 10.635 26.702 1.00 89.62 90 LEU A N 1
ATOM 709 C CA . LEU A 1 90 ? -20.723 9.210 27.011 1.00 89.62 90 LEU A CA 1
ATOM 710 C C . LEU A 1 90 ? -19.324 8.642 26.788 1.00 89.62 90 LEU A C 1
ATOM 712 O O . LEU A 1 90 ? -19.120 7.463 27.075 1.00 89.62 90 LEU A O 1
ATOM 716 N N . LEU A 1 91 ? -18.366 9.441 26.303 1.00 89.50 91 LEU A N 1
ATOM 717 C CA . LEU A 1 91 ? -17.011 8.969 26.030 1.00 89.50 91 LEU A CA 1
ATOM 718 C C . LEU A 1 91 ? -16.394 8.245 27.243 1.00 89.50 91 LEU A C 1
ATOM 720 O O . LEU A 1 91 ? -15.971 7.110 27.048 1.00 89.50 91 LEU A O 1
ATOM 724 N N . PRO A 1 92 ? -16.441 8.767 28.489 1.00 91.56 92 PRO A N 1
ATOM 725 C CA . PRO A 1 92 ? -15.850 8.072 29.638 1.00 91.56 92 PRO A CA 1
ATOM 726 C C . PRO A 1 92 ? -16.442 6.676 29.886 1.00 91.56 92 PRO A C 1
ATOM 728 O O . PRO A 1 92 ? -15.726 5.738 30.246 1.00 91.56 92 PRO A O 1
ATOM 731 N N . LEU A 1 93 ? -17.752 6.516 29.663 1.00 89.88 93 LEU A N 1
ATOM 732 C CA . LEU A 1 93 ? -18.430 5.227 29.787 1.00 89.88 93 LEU A CA 1
ATOM 733 C C . LEU A 1 93 ? -18.016 4.278 28.654 1.00 89.88 93 LEU A C 1
ATOM 735 O O . LEU A 1 93 ? -17.695 3.122 28.916 1.00 89.88 93 LEU A O 1
ATOM 739 N N . ILE A 1 94 ? -17.969 4.769 27.412 1.00 90.56 94 ILE A N 1
ATOM 740 C CA . ILE A 1 94 ? -17.536 3.978 26.252 1.00 90.56 94 ILE A CA 1
ATOM 741 C C . ILE A 1 94 ? -16.088 3.521 26.438 1.00 90.56 94 ILE A C 1
ATOM 743 O O . ILE A 1 94 ? -15.803 2.341 26.268 1.00 90.56 94 ILE A O 1
ATOM 747 N N . GLU A 1 95 ? -15.181 4.418 26.827 1.00 89.81 95 GLU A N 1
ATOM 748 C CA . GLU A 1 95 ? -13.780 4.089 27.097 1.00 89.81 95 GLU A CA 1
ATOM 749 C C . GLU A 1 95 ? -13.651 3.012 28.170 1.00 89.81 95 GLU A C 1
ATOM 751 O O . GLU A 1 95 ? -12.920 2.044 27.972 1.00 89.81 95 GLU A O 1
ATOM 756 N N . SER A 1 96 ? -14.415 3.133 29.259 1.00 87.56 96 SER A N 1
ATOM 757 C CA . SER A 1 96 ? -14.446 2.122 30.317 1.00 87.56 96 SER A CA 1
ATOM 758 C C . SER A 1 96 ? -14.844 0.756 29.752 1.00 87.56 96 SER A C 1
ATOM 760 O O . SER A 1 96 ? -14.132 -0.221 29.956 1.00 87.56 96 SER A O 1
ATOM 762 N N . MET A 1 97 ? -15.919 0.678 28.961 1.00 85.75 97 MET A N 1
ATOM 763 C CA . MET A 1 97 ? -16.382 -0.586 28.370 1.00 85.75 97 MET A CA 1
ATOM 764 C C . MET A 1 97 ? -15.402 -1.175 27.340 1.00 85.75 97 MET A C 1
ATOM 766 O O . MET A 1 97 ? -15.230 -2.395 27.271 1.00 85.75 97 MET A O 1
ATOM 770 N N . MET A 1 98 ? -14.719 -0.328 26.566 1.00 86.56 98 MET A N 1
ATOM 771 C CA . MET A 1 98 ? -13.691 -0.762 25.612 1.00 86.56 98 MET A CA 1
ATOM 772 C C . MET A 1 98 ? -12.464 -1.338 26.333 1.00 86.56 98 MET A C 1
ATOM 774 O O . MET A 1 98 ? -11.978 -2.404 25.955 1.00 86.56 98 MET A O 1
ATOM 778 N N . VAL A 1 99 ? -12.008 -0.688 27.410 1.00 82.88 99 VAL A N 1
ATOM 779 C CA . VAL A 1 99 ? -10.889 -1.170 28.238 1.00 82.88 99 VAL A CA 1
ATOM 780 C C . VAL A 1 99 ? -11.245 -2.482 28.933 1.00 82.88 99 VAL A C 1
ATOM 782 O O . VAL A 1 99 ? -10.424 -3.397 28.966 1.00 82.88 99 VAL A O 1
ATOM 785 N N . VAL A 1 100 ? -12.473 -2.623 29.437 1.00 78.56 100 VAL A N 1
ATOM 786 C CA . VAL A 1 100 ? -12.959 -3.898 29.991 1.00 78.56 100 VAL A CA 1
ATOM 787 C C . VAL A 1 100 ? -12.881 -5.012 28.949 1.00 78.56 100 VAL A C 1
ATOM 789 O O . VAL A 1 100 ? -12.313 -6.073 29.207 1.00 78.56 100 VAL A O 1
ATOM 792 N N . SER A 1 101 ? -13.357 -4.743 27.734 1.00 77.62 101 SER A N 1
ATOM 793 C CA . SER A 1 101 ? -13.313 -5.715 26.636 1.00 77.62 101 SER A CA 1
ATOM 794 C C . SER A 1 101 ? -11.875 -6.120 26.279 1.00 77.62 101 SER A C 1
ATOM 796 O O . SER A 1 101 ? -11.635 -7.251 25.861 1.00 77.62 101 SER A O 1
ATOM 798 N N . GLN A 1 102 ? -10.893 -5.227 26.473 1.00 72.19 102 GLN A N 1
ATOM 799 C CA . GLN A 1 102 ? -9.481 -5.467 26.142 1.00 72.19 102 GLN A CA 1
ATOM 800 C C . GLN A 1 102 ? -8.836 -6.570 26.977 1.00 72.19 102 GLN A C 1
ATOM 802 O O . GLN A 1 102 ? -8.011 -7.329 26.456 1.00 72.19 102 GLN A O 1
ATOM 807 N N . HIS A 1 103 ? -9.220 -6.666 28.245 1.00 65.69 103 HIS A N 1
ATOM 808 C CA . HIS A 1 103 ? -8.702 -7.669 29.172 1.00 65.69 103 HIS A CA 1
ATOM 809 C C . HIS A 1 103 ? -9.344 -9.040 28.940 1.00 65.69 103 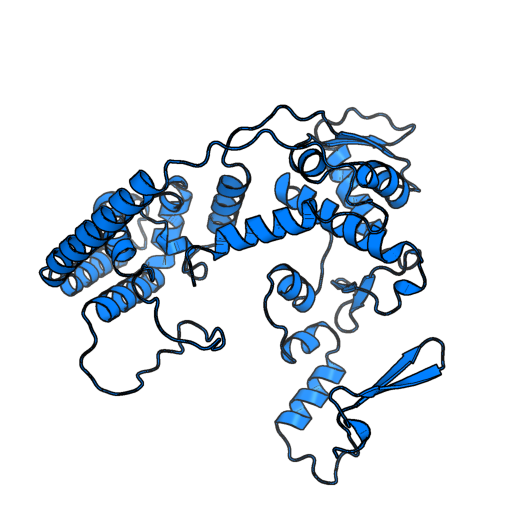HIS A C 1
ATOM 811 O O . HIS A 1 103 ? -8.719 -10.063 29.190 1.00 65.69 103 HIS A O 1
ATOM 817 N N . VAL A 1 104 ? -10.563 -9.064 28.397 1.00 63.44 104 VAL A N 1
ATOM 818 C CA . VAL A 1 104 ? -11.290 -10.302 28.093 1.00 63.44 104 VAL A CA 1
ATOM 819 C C . VAL A 1 104 ? -10.894 -10.880 26.730 1.00 63.44 104 VAL A C 1
ATOM 821 O O . VAL A 1 104 ? -10.732 -12.088 26.610 1.00 63.44 104 VAL A O 1
ATOM 824 N N . ALA A 1 105 ? -10.666 -10.025 25.728 1.00 57.03 105 ALA A N 1
ATOM 825 C CA . ALA A 1 105 ? -10.348 -10.426 24.353 1.00 57.03 105 ALA A CA 1
ATOM 826 C C . ALA A 1 105 ? -8.842 -10.654 24.080 1.00 57.03 105 ALA A C 1
ATOM 828 O O . ALA A 1 105 ? -8.426 -10.720 22.919 1.00 57.03 105 ALA A O 1
ATOM 829 N N . SER A 1 106 ? -7.972 -10.663 25.100 1.00 54.41 106 SER A N 1
ATOM 830 C CA . SER A 1 106 ? -6.522 -10.863 24.920 1.00 54.41 106 SER A CA 1
ATOM 831 C C . SER A 1 106 ? -6.143 -12.353 25.023 1.00 54.41 106 SER A C 1
ATOM 833 O O . SER A 1 106 ? -6.379 -12.963 26.060 1.00 54.41 106 SER A O 1
ATOM 835 N N . PRO A 1 107 ? -5.534 -12.954 23.979 1.00 48.19 107 PRO A N 1
ATOM 836 C CA . PRO A 1 107 ? -5.306 -14.399 23.903 1.00 48.19 107 PRO A CA 1
ATOM 837 C C . PRO A 1 107 ? -4.037 -14.897 24.622 1.00 48.19 107 PRO A C 1
ATOM 839 O O . PRO A 1 107 ? -3.554 -15.982 24.314 1.00 48.19 107 PRO A O 1
ATOM 842 N N . GLU A 1 108 ? -3.476 -14.160 25.587 1.00 41.72 108 GLU A N 1
ATOM 843 C CA . GLU A 1 108 ? -2.247 -14.597 26.285 1.00 41.72 108 GLU A CA 1
ATOM 844 C C . GLU A 1 108 ? -2.457 -15.826 27.206 1.00 41.72 108 GLU A C 1
ATOM 846 O O . GLU A 1 108 ? -1.486 -16.372 27.724 1.00 41.72 108 GLU A O 1
ATOM 851 N N . ALA A 1 109 ? -3.689 -16.336 27.343 1.00 35.81 109 ALA A N 1
ATOM 852 C CA . ALA A 1 109 ? -4.023 -17.483 28.195 1.00 35.81 109 ALA A CA 1
ATOM 853 C C . ALA A 1 109 ? -4.024 -18.868 27.502 1.00 35.81 109 ALA A C 1
ATOM 855 O O . ALA A 1 109 ? -4.176 -19.875 28.189 1.00 35.81 109 ALA A O 1
ATOM 856 N N . GLU A 1 110 ? -3.832 -18.969 26.181 1.00 34.12 110 GLU A N 1
ATOM 857 C CA . GLU A 1 110 ? -3.844 -20.263 25.470 1.00 34.12 110 GLU A CA 1
ATOM 858 C C . GLU A 1 110 ? -2.478 -20.580 24.846 1.00 34.12 110 GLU A C 1
ATOM 860 O O . GLU A 1 110 ? -2.247 -20.426 23.649 1.00 34.12 110 GLU A O 1
ATOM 865 N N . SER A 1 111 ? -1.543 -21.055 25.672 1.00 31.14 111 SER A N 1
ATOM 866 C CA . SER A 1 111 ? -0.336 -21.736 25.192 1.00 31.14 111 SER A CA 1
ATOM 867 C C . SER A 1 111 ? -0.220 -23.127 25.815 1.00 31.14 111 SER A C 1
ATOM 869 O O . SER A 1 111 ? 0.356 -23.310 26.881 1.00 31.14 111 SER A O 1
ATOM 871 N N . SER A 1 112 ? -0.810 -24.125 25.152 1.00 30.08 112 SER A N 1
ATOM 872 C CA . SER A 1 112 ? -0.329 -25.520 25.130 1.00 30.08 112 SER A CA 1
ATOM 873 C C . SER A 1 112 ? -1.251 -26.422 24.297 1.00 30.08 112 SER A C 1
ATOM 875 O O . SER A 1 112 ? -2.096 -27.135 24.821 1.00 30.08 112 SER A O 1
ATOM 877 N N . SER A 1 113 ? -1.094 -26.410 22.972 1.00 28.38 113 SER A N 1
ATOM 878 C CA . SER A 1 113 ? -1.081 -27.620 22.126 1.00 28.38 113 SER A CA 1
ATOM 879 C C . SER A 1 113 ? -1.010 -27.255 20.640 1.00 28.38 113 SER A C 1
ATOM 881 O O . SER A 1 113 ? -1.362 -26.166 20.201 1.00 28.38 113 SER A O 1
ATOM 883 N N . SER A 1 114 ? -0.413 -28.173 19.897 1.00 28.70 114 SER A N 1
ATOM 884 C CA . SER A 1 114 ? 0.133 -28.085 18.547 1.00 28.70 114 SER A CA 1
ATOM 885 C C . SER A 1 114 ? -0.899 -28.188 17.416 1.00 28.70 114 SER A C 1
ATOM 887 O O . SER A 1 114 ? -1.619 -29.181 17.374 1.00 28.70 114 SER A O 1
ATOM 889 N N . ALA A 1 115 ? -0.871 -27.246 16.460 1.00 26.17 115 ALA A N 1
ATOM 890 C CA . ALA A 1 115 ? -0.927 -27.432 14.990 1.00 26.17 115 ALA A CA 1
ATOM 891 C C . ALA A 1 115 ? -1.291 -26.100 14.285 1.00 26.17 115 ALA A C 1
ATOM 893 O O . ALA A 1 115 ? -2.131 -25.354 14.794 1.00 26.17 115 ALA A O 1
ATOM 894 N N . PRO A 1 116 ? -0.706 -25.772 13.115 1.00 29.83 116 PRO A N 1
ATOM 895 C CA . PRO A 1 116 ? -1.054 -24.560 12.381 1.00 29.83 116 PRO A CA 1
ATOM 896 C C . PRO A 1 116 ? -2.386 -24.775 11.651 1.00 29.83 116 PRO A C 1
ATOM 898 O O . PRO A 1 116 ? -2.437 -25.457 10.633 1.00 29.83 116 PRO A O 1
ATOM 901 N N . THR A 1 117 ? -3.472 -24.210 12.179 1.00 25.73 117 THR A N 1
ATOM 902 C CA . THR A 1 117 ? -4.780 -24.211 11.504 1.00 25.73 117 THR A CA 1
ATOM 903 C C . THR A 1 117 ? -5.036 -22.828 10.906 1.00 25.73 117 THR A C 1
ATOM 905 O O . THR A 1 117 ? -4.802 -21.808 11.554 1.00 25.73 117 THR A O 1
ATOM 908 N N . GLU A 1 118 ? -5.458 -22.815 9.643 1.00 30.34 118 GLU A N 1
ATOM 909 C CA . GLU A 1 118 ? -5.679 -21.654 8.777 1.00 30.34 118 GLU A CA 1
ATOM 910 C C . GLU A 1 118 ? -6.475 -20.504 9.422 1.00 30.34 118 GLU A C 1
ATOM 912 O O . GLU A 1 118 ? -7.424 -20.699 10.183 1.00 30.34 118 GLU A O 1
ATOM 917 N N . ALA A 1 119 ? -6.131 -19.271 9.037 1.00 31.64 119 ALA A N 1
ATOM 918 C CA . ALA A 1 119 ? -6.847 -18.056 9.408 1.00 31.64 119 ALA A CA 1
ATOM 919 C C . ALA A 1 119 ? -8.232 -17.988 8.729 1.00 31.64 119 ALA A C 1
ATOM 921 O O . ALA A 1 119 ? -8.405 -17.370 7.677 1.00 31.64 119 ALA A O 1
ATOM 922 N N . ARG A 1 120 ? -9.244 -18.609 9.343 1.00 27.84 120 ARG A N 1
ATOM 923 C CA . ARG A 1 120 ? -10.662 -18.429 8.985 1.00 27.84 120 ARG A CA 1
ATOM 924 C C . ARG A 1 120 ? -11.172 -17.056 9.473 1.00 27.84 120 ARG A C 1
ATOM 926 O O . ARG A 1 120 ? -10.789 -16.613 10.555 1.00 27.84 120 ARG A O 1
ATOM 933 N N . PRO A 1 121 ? -12.045 -16.354 8.719 1.00 32.16 121 PRO A N 1
ATOM 934 C CA . PRO A 1 121 ? -12.563 -15.040 9.106 1.00 32.16 121 PRO A CA 1
ATOM 935 C C . PRO A 1 121 ? -13.395 -15.106 10.402 1.00 32.16 121 PRO A C 1
ATOM 937 O O . PRO A 1 121 ? -14.008 -16.143 10.672 1.00 32.16 121 PRO A O 1
ATOM 940 N N . PRO A 1 122 ? -13.516 -13.991 11.157 1.00 44.41 122 PRO A N 1
ATOM 941 C CA . PRO A 1 122 ? -14.161 -13.953 12.478 1.00 44.41 122 PRO A CA 1
ATOM 942 C C . PRO A 1 122 ? -15.666 -14.286 12.481 1.00 44.41 122 PRO A C 1
ATOM 944 O O . PRO A 1 122 ? -16.236 -14.488 13.543 1.00 44.41 122 PRO A O 1
ATOM 947 N N . HIS A 1 123 ? -16.307 -14.430 11.314 1.00 39.22 123 HIS A N 1
ATOM 948 C CA . HIS A 1 123 ? -17.684 -14.936 11.200 1.00 39.22 123 HIS A CA 1
ATOM 949 C C . HIS A 1 123 ? -17.780 -16.473 11.130 1.00 39.22 123 HIS A C 1
ATOM 951 O O . HIS A 1 123 ? -18.872 -17.005 10.970 1.00 39.22 123 HIS A O 1
ATOM 957 N N . SER A 1 124 ? -16.662 -17.200 11.250 1.00 35.31 124 SER A N 1
ATOM 958 C CA . SER A 1 124 ? -16.652 -18.671 11.163 1.00 35.31 124 SER A CA 1
ATOM 959 C C . SER A 1 124 ? -16.804 -19.377 12.512 1.00 35.31 124 SER A C 1
ATOM 961 O O . SER A 1 124 ? -16.826 -20.604 12.540 1.00 35.31 124 SER A O 1
ATOM 963 N N . ARG A 1 125 ? -16.970 -18.647 13.627 1.00 45.66 125 ARG A N 1
ATOM 964 C CA . ARG A 1 125 ? -17.536 -19.223 14.860 1.00 45.66 125 ARG A CA 1
ATOM 965 C C . ARG A 1 125 ? -19.059 -19.349 14.711 1.00 45.66 125 ARG A C 1
ATOM 967 O O . ARG A 1 125 ? -19.831 -18.879 15.538 1.00 45.66 125 ARG A O 1
ATOM 974 N N . SER A 1 126 ? -19.520 -19.979 13.632 1.00 35.16 126 SER A N 1
ATOM 975 C CA . SER A 1 126 ? -20.866 -20.536 13.615 1.00 35.16 126 SER A CA 1
ATOM 976 C C . SER A 1 126 ? -20.847 -21.734 14.557 1.00 35.16 126 SER A C 1
ATOM 978 O O . SER A 1 126 ? -20.419 -22.813 14.160 1.00 35.16 126 SER A O 1
ATOM 980 N N . SER A 1 127 ? -21.227 -21.488 15.813 1.00 42.69 127 SER A N 1
ATOM 981 C CA . SER A 1 127 ? -21.813 -22.451 16.756 1.00 42.69 127 SER A CA 1
ATOM 982 C C . SER A 1 127 ? -21.588 -23.929 16.409 1.00 42.69 127 SER A C 1
ATOM 984 O O . SER A 1 127 ? -22.505 -24.656 16.030 1.00 42.69 127 SER A O 1
ATOM 986 N N . THR A 1 128 ? -20.362 -24.417 16.581 1.00 38.75 128 THR A N 1
ATOM 987 C CA . THR A 1 128 ? -20.185 -25.843 16.833 1.00 38.75 128 THR A CA 1
ATOM 988 C C . THR A 1 128 ? -20.630 -26.099 18.266 1.00 38.75 128 THR A C 1
ATOM 990 O O . THR A 1 128 ? -19.910 -25.779 19.202 1.00 38.75 128 THR A O 1
ATOM 993 N N . GLN A 1 129 ? -21.818 -26.699 18.373 1.00 44.94 129 GLN A N 1
ATOM 994 C CA . GLN A 1 129 ? -22.432 -27.318 19.553 1.00 44.94 129 GLN A CA 1
ATOM 995 C C . GLN A 1 129 ? -23.098 -26.368 20.563 1.00 44.94 129 GLN A C 1
ATOM 997 O O . GLN A 1 129 ? -22.502 -25.434 21.086 1.00 44.94 129 GLN A O 1
ATOM 1002 N N . GLY A 1 130 ? -24.378 -26.650 20.841 1.00 45.16 130 GLY A N 1
ATOM 1003 C CA . GLY A 1 130 ? -25.257 -25.941 21.775 1.00 45.16 130 GLY A CA 1
ATOM 1004 C C . GLY A 1 130 ? -24.906 -26.142 23.252 1.00 45.16 130 GLY A C 1
ATOM 1005 O O . GLY A 1 130 ? -25.743 -26.606 24.023 1.00 45.16 130 GLY A O 1
ATOM 1006 N N . GLY A 1 131 ? -23.677 -25.802 23.636 1.00 52.41 131 GLY A N 1
ATOM 1007 C CA . GLY A 1 131 ? -23.287 -25.595 25.029 1.00 52.41 131 GLY A CA 1
ATOM 1008 C C . GLY A 1 131 ? -23.556 -24.152 25.488 1.00 52.41 131 GLY A C 1
ATOM 1009 O O . GLY A 1 131 ? -23.661 -23.251 24.650 1.00 52.41 131 GLY A O 1
ATOM 1010 N N . PRO A 1 132 ? -23.681 -23.898 26.804 1.00 59.38 132 PRO A N 1
ATOM 1011 C CA . PRO A 1 132 ? -23.733 -22.539 27.334 1.00 59.38 132 PRO A CA 1
ATOM 1012 C C . PRO A 1 132 ? -22.425 -21.803 27.010 1.00 59.38 132 PRO A C 1
ATOM 1014 O O . PRO A 1 132 ? -21.343 -22.295 27.328 1.00 59.38 132 PRO A O 1
ATOM 1017 N N . LYS A 1 133 ? -22.534 -20.632 26.369 1.00 66.50 133 LYS A N 1
ATOM 1018 C CA . LYS A 1 133 ? -21.389 -19.764 26.061 1.00 66.50 133 LYS A CA 1
ATOM 1019 C C . LYS A 1 133 ? -20.686 -19.340 27.345 1.00 66.50 133 LYS A C 1
ATOM 1021 O O . LYS A 1 133 ? -21.343 -19.007 28.335 1.00 66.50 133 LYS A O 1
ATOM 1026 N N . SER A 1 134 ? -19.360 -19.310 27.314 1.00 73.81 134 SER A N 1
ATOM 1027 C CA . SER A 1 134 ? -18.581 -18.766 28.421 1.00 73.81 134 SER A CA 1
ATOM 1028 C C . SER A 1 134 ? -18.847 -17.257 28.587 1.00 73.81 134 SER A C 1
ATOM 1030 O O . SER A 1 134 ? -19.139 -16.565 27.605 1.00 73.81 134 SER A O 1
ATOM 1032 N N . PRO A 1 135 ? -18.699 -16.696 29.803 1.00 68.81 135 PRO A N 1
ATOM 1033 C CA . PRO A 1 135 ? -18.809 -15.250 30.023 1.00 68.81 135 PRO A CA 1
ATOM 1034 C C . PRO A 1 135 ? -17.887 -14.426 29.111 1.00 68.81 135 PRO A C 1
ATOM 1036 O O . PRO A 1 135 ? -18.250 -13.333 28.680 1.00 68.81 135 PRO A O 1
ATOM 1039 N N . ARG A 1 136 ? -16.714 -14.972 28.760 1.00 71.94 136 ARG A N 1
ATOM 1040 C CA . ARG A 1 136 ? -15.753 -14.332 27.852 1.00 71.94 136 ARG A CA 1
ATOM 1041 C C . ARG A 1 136 ? -16.280 -14.218 26.425 1.00 71.94 136 ARG A C 1
ATOM 1043 O O . ARG A 1 136 ? -16.210 -13.140 25.844 1.00 71.94 136 ARG A O 1
ATOM 1050 N N . GLU A 1 137 ? -16.847 -15.296 25.887 1.00 76.19 137 GLU A N 1
ATOM 1051 C CA . GLU A 1 137 ? -17.434 -15.301 24.541 1.00 76.19 137 GLU A CA 1
ATOM 1052 C C . GLU A 1 137 ? -18.608 -14.322 24.435 1.00 76.19 137 GLU A C 1
ATOM 1054 O O . GLU A 1 137 ? -18.727 -13.616 23.438 1.00 76.19 137 GLU A O 1
ATOM 1059 N N . ASN A 1 138 ? -19.429 -14.209 25.484 1.00 77.19 138 ASN A N 1
ATOM 1060 C CA . ASN A 1 138 ? -20.527 -13.239 25.511 1.00 77.19 138 ASN A CA 1
ATOM 1061 C C . ASN A 1 138 ? -20.019 -11.787 25.468 1.00 77.19 138 ASN A C 1
ATOM 1063 O O . ASN A 1 138 ? -20.589 -10.952 24.770 1.00 77.19 138 ASN A O 1
ATOM 1067 N N . ILE A 1 139 ? -18.931 -11.471 26.178 1.00 77.19 139 ILE A N 1
ATOM 1068 C CA . ILE A 1 139 ? -18.328 -10.129 26.163 1.00 77.19 139 ILE A CA 1
ATOM 1069 C C . ILE A 1 139 ? -17.708 -9.816 24.797 1.00 77.19 139 ILE A C 1
ATOM 1071 O O . ILE A 1 139 ? -17.880 -8.701 24.301 1.00 77.19 139 ILE A O 1
ATOM 1075 N N . GLU A 1 140 ? -17.026 -10.781 24.173 1.00 78.94 140 GLU A N 1
ATOM 1076 C CA . GLU A 1 140 ? -16.514 -10.633 22.805 1.00 78.94 140 GLU A CA 1
ATOM 1077 C C . GLU A 1 140 ? -17.656 -10.368 21.814 1.00 78.94 140 GLU A C 1
ATOM 1079 O O . GLU A 1 140 ? -17.602 -9.394 21.060 1.00 78.94 140 GLU A O 1
ATOM 1084 N N . ASP A 1 141 ? -18.720 -11.174 21.857 1.00 82.94 141 ASP A N 1
ATOM 1085 C CA . ASP A 1 141 ? -19.898 -11.013 21.000 1.00 82.94 141 ASP A CA 1
ATOM 1086 C C . ASP A 1 141 ? -20.559 -9.639 21.200 1.00 82.94 141 ASP A C 1
ATOM 1088 O O . ASP A 1 141 ? -20.853 -8.940 20.226 1.00 82.94 141 ASP A O 1
ATOM 1092 N N . ASN A 1 142 ? -20.735 -9.209 22.454 1.00 84.00 142 ASN A N 1
ATOM 1093 C CA . ASN A 1 142 ? -21.274 -7.890 22.787 1.00 84.00 142 ASN A CA 1
ATOM 1094 C C . ASN A 1 142 ? -20.399 -6.756 22.251 1.00 84.00 142 ASN A C 1
ATOM 1096 O O . ASN A 1 142 ? -20.918 -5.790 21.687 1.00 84.00 142 ASN A O 1
ATOM 1100 N N . PHE A 1 143 ? -19.077 -6.871 22.387 1.00 85.88 143 PHE A N 1
ATOM 1101 C CA . PHE A 1 143 ? -18.130 -5.901 21.849 1.00 85.88 143 PHE A CA 1
ATOM 1102 C C . PHE A 1 143 ? -18.241 -5.805 20.322 1.00 85.88 143 PHE A C 1
ATOM 1104 O O . PHE A 1 143 ? -18.353 -4.703 19.773 1.00 85.88 143 PHE A O 1
ATOM 1111 N N . PHE A 1 144 ? -18.255 -6.936 19.611 1.00 85.62 144 PHE A N 1
ATOM 1112 C CA . PHE A 1 144 ? -18.375 -6.940 18.152 1.00 85.62 144 PHE A CA 1
ATOM 1113 C C . PHE A 1 144 ? -19.723 -6.377 17.691 1.00 85.62 144 PHE A C 1
ATOM 1115 O O . PHE A 1 144 ? -19.749 -5.473 16.852 1.00 85.62 144 PHE A O 1
ATOM 1122 N N . ALA A 1 145 ? -20.829 -6.814 18.297 1.00 88.00 145 ALA A N 1
ATOM 1123 C CA . ALA A 1 145 ? -22.164 -6.312 17.985 1.00 88.00 145 ALA A CA 1
ATOM 1124 C C . ALA A 1 145 ? -22.289 -4.801 18.249 1.00 88.00 145 ALA A C 1
ATOM 1126 O O . ALA A 1 145 ? -22.842 -4.057 17.434 1.00 88.00 145 ALA A O 1
ATOM 1127 N N . PHE A 1 146 ? -21.741 -4.319 19.369 1.00 90.25 146 PHE A N 1
ATOM 1128 C CA . PHE A 1 146 ? -21.740 -2.901 19.711 1.00 90.25 146 PHE A CA 1
ATOM 1129 C C . PHE A 1 146 ? -20.904 -2.073 18.731 1.00 90.25 146 PHE A C 1
ATOM 1131 O O . PHE A 1 146 ? -21.371 -1.045 18.234 1.00 90.25 146 PHE A O 1
ATOM 1138 N N . THR A 1 147 ? -19.675 -2.507 18.444 1.00 90.25 147 THR A N 1
ATOM 1139 C CA . THR A 1 147 ? -18.747 -1.769 17.574 1.00 90.25 147 THR A CA 1
ATOM 1140 C C . THR A 1 147 ? -19.235 -1.701 16.132 1.00 90.25 147 THR A C 1
ATOM 1142 O O . THR A 1 147 ? -19.090 -0.660 15.489 1.00 90.25 147 THR A O 1
ATOM 1145 N N . GLU A 1 148 ? -19.887 -2.754 15.641 1.00 89.62 148 GLU A N 1
ATOM 1146 C CA . GLU A 1 148 ? -20.528 -2.763 14.328 1.00 89.62 148 GLU A CA 1
ATOM 1147 C C . GLU A 1 148 ? -21.745 -1.827 14.285 1.00 89.62 148 GLU A C 1
ATOM 1149 O O . GLU A 1 148 ? -21.822 -0.954 13.414 1.00 89.62 148 GLU A O 1
ATOM 1154 N N . LYS A 1 149 ? -22.649 -1.920 15.272 1.00 91.75 149 LYS A N 1
ATOM 1155 C CA . LYS A 1 149 ? -23.853 -1.074 15.350 1.00 91.75 149 LYS A CA 1
ATOM 1156 C C . LYS A 1 149 ? -23.519 0.416 15.468 1.00 91.75 149 LYS A C 1
ATOM 1158 O O . LYS A 1 149 ? -24.165 1.248 14.830 1.00 91.75 149 LYS A O 1
ATOM 1163 N N . HIS A 1 150 ? -22.498 0.764 16.254 1.00 91.38 150 HIS A N 1
ATOM 1164 C CA . HIS A 1 150 ? -22.124 2.154 16.560 1.00 91.38 150 HIS A CA 1
ATOM 1165 C C . HIS A 1 150 ? -20.918 2.664 15.775 1.00 91.38 150 HIS A C 1
ATOM 1167 O O . HIS A 1 150 ? -20.366 3.721 16.096 1.00 91.38 150 HIS A O 1
ATOM 1173 N N . ARG A 1 151 ? -20.546 1.967 14.694 1.00 91.44 151 ARG A N 1
ATOM 1174 C CA . ARG A 1 151 ? -19.405 2.284 13.825 1.00 91.44 151 ARG A CA 1
ATOM 1175 C C . ARG A 1 151 ? -19.272 3.775 13.501 1.00 91.44 151 ARG A C 1
ATOM 1177 O O . ARG A 1 151 ? -18.179 4.331 13.596 1.00 91.44 151 ARG A O 1
ATOM 1184 N N . LYS A 1 152 ? -20.370 4.436 13.117 1.00 90.88 152 LYS A N 1
ATOM 1185 C CA . LYS A 1 152 ? -20.356 5.858 12.726 1.00 90.88 152 LYS A CA 1
ATOM 1186 C C . LYS A 1 152 ? -19.904 6.766 13.874 1.00 90.88 152 LYS A C 1
ATOM 1188 O O . LYS A 1 152 ? -19.052 7.624 13.666 1.00 90.88 152 LYS A O 1
ATOM 1193 N N . ILE A 1 153 ? -20.459 6.573 15.071 1.00 91.50 153 ILE A N 1
ATOM 1194 C CA . ILE A 1 153 ? -20.144 7.392 16.250 1.00 91.50 153 ILE A CA 1
ATOM 1195 C C . ILE A 1 153 ? -18.697 7.147 16.680 1.00 91.50 153 ILE A C 1
ATOM 1197 O O . ILE A 1 153 ? -17.952 8.107 16.867 1.00 91.50 153 ILE A O 1
ATOM 1201 N N . LEU A 1 154 ? -18.273 5.879 16.738 1.00 91.44 154 LEU A N 1
ATOM 1202 C CA . LEU A 1 154 ? -16.899 5.512 17.092 1.00 91.44 154 LEU A CA 1
ATOM 1203 C C . LEU A 1 154 ? -15.877 6.159 16.147 1.00 91.44 154 LEU A C 1
ATOM 1205 O O . LEU A 1 154 ? -14.880 6.715 16.602 1.00 91.44 154 LEU A O 1
ATOM 1209 N N . ASN A 1 155 ? -16.145 6.174 14.838 1.00 92.25 155 ASN A N 1
ATOM 1210 C CA . ASN A 1 155 ? -15.257 6.832 13.880 1.00 92.25 155 ASN A CA 1
ATOM 1211 C C . ASN A 1 155 ? -15.218 8.356 14.033 1.00 92.25 155 ASN A C 1
ATOM 1213 O O . ASN A 1 155 ? -14.165 8.953 13.813 1.00 92.25 155 ASN A O 1
ATOM 1217 N N . ILE A 1 156 ? -16.326 8.998 14.413 1.00 91.50 156 ILE A N 1
ATOM 1218 C CA . ILE A 1 156 ? -16.337 10.436 14.716 1.00 91.50 156 ILE A CA 1
ATOM 1219 C C . ILE A 1 156 ? -15.513 10.722 15.976 1.00 91.50 156 ILE A C 1
ATOM 1221 O O . ILE A 1 156 ? -14.695 11.640 15.956 1.00 91.50 156 ILE A O 1
ATOM 1225 N N . MET A 1 157 ? -15.661 9.908 17.025 1.00 90.62 157 MET A N 1
ATOM 1226 C CA . MET A 1 157 ? -14.883 10.031 18.262 1.00 90.62 157 MET A CA 1
ATOM 1227 C C . MET A 1 157 ? -13.382 9.889 18.006 1.00 90.62 157 MET A C 1
ATOM 1229 O O . MET A 1 157 ? -12.614 10.746 18.432 1.00 90.62 157 MET A O 1
ATOM 1233 N N . VAL A 1 158 ? -12.965 8.869 17.247 1.00 91.56 158 VAL A N 1
ATOM 1234 C CA . VAL A 1 158 ? -11.554 8.678 16.870 1.00 91.56 158 VAL A CA 1
ATOM 1235 C C . VAL A 1 158 ? -11.036 9.842 16.023 1.00 91.56 158 VAL A C 1
ATOM 1237 O O . VAL A 1 158 ? -9.904 10.281 16.210 1.00 91.56 158 VAL A O 1
ATOM 1240 N N . ARG A 1 159 ? -11.859 10.392 15.123 1.00 91.56 159 ARG A N 1
ATOM 1241 C CA . ARG A 1 159 ? -11.473 11.545 14.297 1.00 91.56 159 ARG A CA 1
ATOM 1242 C C . ARG A 1 159 ? -11.290 12.819 15.130 1.00 91.56 159 ARG A C 1
ATOM 1244 O O . ARG A 1 159 ? -10.405 13.612 14.828 1.00 91.56 159 ARG A O 1
ATOM 1251 N N . GLN A 1 160 ? -12.103 13.007 16.170 1.00 90.56 160 GLN A N 1
ATOM 1252 C CA . GLN A 1 160 ? -12.009 14.137 17.102 1.00 90.56 160 GLN A CA 1
ATOM 1253 C C . GLN A 1 160 ? -10.869 13.971 18.114 1.00 90.56 160 GLN A C 1
ATOM 1255 O O . GLN A 1 160 ? -10.212 14.950 18.458 1.00 90.56 160 GLN A O 1
ATOM 1260 N N . ASN A 1 161 ? -10.605 12.741 18.560 1.00 90.38 161 ASN A N 1
ATOM 1261 C CA . ASN A 1 161 ? -9.514 12.420 19.472 1.00 90.38 161 ASN A CA 1
ATOM 1262 C C . ASN A 1 161 ? -8.729 11.179 18.995 1.00 90.38 161 ASN A C 1
ATOM 1264 O O . ASN A 1 161 ? -8.971 10.063 19.465 1.00 90.38 161 ASN A O 1
ATOM 1268 N N . PRO A 1 162 ? -7.733 11.355 18.104 1.00 89.75 162 PRO A N 1
ATOM 1269 C CA . PRO A 1 162 ? -6.945 10.242 17.572 1.00 89.75 162 PRO A CA 1
ATOM 1270 C C . PRO A 1 162 ? -6.133 9.473 18.622 1.00 89.75 162 PRO A C 1
ATOM 1272 O O . PRO A 1 162 ? -5.732 8.338 18.365 1.00 89.75 162 PRO A O 1
ATOM 1275 N N . SER A 1 163 ? -5.888 10.062 19.799 1.00 88.69 163 SER A N 1
ATOM 1276 C CA . SER A 1 163 ? -5.124 9.411 20.872 1.00 88.69 163 SER A CA 1
ATOM 1277 C C . SER A 1 163 ? -5.849 8.202 21.475 1.00 88.69 163 SER A C 1
ATOM 1279 O O . SER A 1 163 ? -5.182 7.277 21.942 1.00 88.69 163 SER A O 1
ATOM 1281 N N . LEU A 1 164 ? -7.187 8.144 21.358 1.00 88.56 164 LEU A N 1
ATOM 1282 C CA . LEU A 1 164 ? -8.019 7.019 21.808 1.00 88.56 164 LEU A CA 1
ATOM 1283 C C . LEU A 1 164 ? -7.534 5.684 21.233 1.00 88.56 164 LEU A C 1
ATOM 1285 O O . LEU A 1 164 ? -7.505 4.673 21.930 1.00 88.56 164 LEU A O 1
ATOM 1289 N N . MET A 1 165 ? -7.081 5.690 19.978 1.00 87.62 165 MET A N 1
ATOM 1290 C CA . MET A 1 165 ? -6.586 4.503 19.275 1.00 87.62 165 MET A CA 1
ATOM 1291 C C . MET A 1 165 ? -5.300 3.915 19.872 1.00 87.62 165 MET A C 1
ATOM 1293 O O . MET A 1 165 ? -5.000 2.746 19.648 1.00 87.62 165 MET A O 1
ATOM 1297 N N . SER A 1 166 ? -4.529 4.714 20.615 1.00 83.69 166 SER A N 1
ATOM 1298 C CA . SER A 1 166 ? -3.355 4.243 21.365 1.00 83.69 166 SER A CA 1
ATOM 1299 C C . SER A 1 166 ? -3.666 3.959 22.841 1.00 83.69 166 SER A C 1
ATOM 1301 O O . SER A 1 166 ? -2.761 3.564 23.572 1.00 83.69 166 SER A O 1
ATOM 1303 N N . GLY A 1 167 ? -4.909 4.179 23.277 1.00 85.50 167 GLY A N 1
ATOM 1304 C CA . GLY A 1 167 ? -5.372 4.012 24.653 1.00 85.50 167 GLY A CA 1
ATOM 1305 C C . GLY A 1 167 ? -6.605 3.113 24.724 1.00 85.50 167 GLY A C 1
ATOM 1306 O O . GLY A 1 167 ? -6.555 1.950 24.331 1.00 85.50 167 GLY A O 1
ATOM 1307 N N . SER A 1 168 ? -7.717 3.659 25.213 1.00 85.56 168 SER A N 1
ATOM 1308 C CA . SER A 1 168 ? -8.971 2.942 25.487 1.00 85.56 168 SER A CA 1
ATOM 1309 C C . SER A 1 168 ? -9.571 2.215 24.279 1.00 85.56 168 SER A C 1
ATOM 1311 O O . SER A 1 168 ? -10.215 1.183 24.443 1.00 85.56 168 SER A O 1
ATOM 1313 N N . PHE A 1 169 ? -9.356 2.715 23.059 1.00 88.25 169 PHE A N 1
ATOM 1314 C CA . PHE A 1 169 ? -9.897 2.138 21.822 1.00 88.25 169 PHE A CA 1
ATOM 1315 C C . PHE A 1 169 ? -8.887 1.219 21.116 1.00 88.25 169 PHE A C 1
ATOM 1317 O O . PHE A 1 169 ? -9.108 0.839 19.965 1.00 88.25 169 PHE A O 1
ATOM 1324 N N . ALA A 1 170 ? -7.791 0.824 21.773 1.00 83.75 170 ALA A N 1
ATOM 1325 C CA . ALA A 1 170 ? -6.764 -0.033 21.176 1.00 83.75 170 ALA A CA 1
ATOM 1326 C C . ALA A 1 170 ? -7.334 -1.338 20.586 1.00 83.75 170 ALA A C 1
ATOM 1328 O O . ALA A 1 170 ? -6.855 -1.813 19.557 1.00 83.75 170 ALA A O 1
ATOM 1329 N N . LEU A 1 171 ? -8.406 -1.892 21.166 1.00 82.62 171 LEU A N 1
ATOM 1330 C CA . LEU A 1 171 ? -9.088 -3.061 20.603 1.00 82.62 171 LEU A CA 1
ATOM 1331 C C . LEU A 1 171 ? -9.725 -2.828 19.230 1.00 82.62 171 LEU A C 1
ATOM 1333 O O . LEU A 1 171 ? -9.823 -3.776 18.454 1.00 82.62 171 LEU A O 1
ATOM 1337 N N . LEU A 1 172 ? -10.138 -1.604 18.890 1.00 83.62 172 LEU A N 1
ATOM 1338 C CA . LEU A 1 172 ? -10.699 -1.322 17.563 1.00 83.62 172 LEU A CA 1
ATOM 1339 C C . LEU A 1 172 ? -9.668 -1.558 16.454 1.00 83.62 172 LEU A C 1
ATOM 1341 O O . LEU A 1 172 ? -10.045 -1.899 15.335 1.00 83.62 172 LEU A O 1
ATOM 1345 N N . VAL A 1 173 ? -8.371 -1.458 16.769 1.00 76.25 173 VAL A N 1
ATOM 1346 C CA . VAL A 1 173 ? -7.281 -1.830 15.852 1.00 76.25 173 VAL A CA 1
ATOM 1347 C C . VAL A 1 173 ? -7.343 -3.320 15.499 1.00 76.25 173 VAL A C 1
ATOM 1349 O O . VAL A 1 173 ? -7.020 -3.684 14.371 1.00 76.25 173 VAL A O 1
ATOM 1352 N N . ARG A 1 174 ? -7.805 -4.182 16.420 1.00 72.25 174 ARG A N 1
ATOM 1353 C CA . ARG A 1 174 ? -7.979 -5.626 16.178 1.00 72.25 174 ARG A CA 1
ATOM 1354 C C . ARG A 1 174 ? -9.169 -5.935 15.265 1.00 72.25 174 ARG A C 1
ATOM 1356 O O . ARG A 1 174 ? -9.212 -7.006 14.670 1.00 72.25 174 ARG A O 1
ATOM 1363 N N . ASN A 1 175 ? -10.108 -4.999 15.106 1.00 75.38 175 ASN A N 1
ATOM 1364 C CA . ASN A 1 175 ? -11.204 -5.098 14.144 1.00 75.38 175 ASN A CA 1
ATOM 1365 C C . ASN A 1 175 ? -11.186 -3.926 13.143 1.00 75.38 175 ASN A C 1
ATOM 1367 O O . ASN A 1 175 ? -12.077 -3.067 13.148 1.00 75.38 175 ASN A O 1
ATOM 1371 N N . PRO A 1 176 ? -10.212 -3.891 12.214 1.00 72.69 176 PRO A N 1
ATOM 1372 C CA . PRO A 1 176 ? -10.043 -2.774 11.284 1.00 72.69 176 PRO A CA 1
ATOM 1373 C C . PRO A 1 176 ? -11.192 -2.625 10.270 1.00 72.69 176 PRO A C 1
ATOM 1375 O O . PRO A 1 176 ? -11.197 -1.665 9.492 1.00 72.69 176 PRO A O 1
ATOM 1378 N N . LYS A 1 177 ? -12.166 -3.549 10.247 1.00 81.81 177 LYS A N 1
ATOM 1379 C CA . LYS A 1 177 ? -13.399 -3.417 9.455 1.00 81.81 177 LYS A CA 1
ATOM 1380 C C . LYS A 1 177 ? -14.331 -2.336 10.008 1.00 81.81 177 LYS A C 1
ATOM 1382 O O . LYS A 1 177 ? -15.062 -1.722 9.237 1.00 81.81 177 LYS A O 1
ATOM 1387 N N . VAL A 1 178 ? -14.289 -2.090 11.319 1.00 87.31 178 VAL A N 1
ATOM 1388 C CA . VAL A 1 178 ? -15.114 -1.063 11.972 1.00 87.31 178 VAL A CA 1
ATOM 1389 C C . VAL A 1 178 ? -14.535 0.333 11.735 1.00 87.31 178 VAL A C 1
ATOM 1391 O O . VAL A 1 178 ? -15.270 1.312 11.673 1.00 87.31 178 VAL A O 1
ATOM 1394 N N . LEU A 1 179 ? -13.225 0.453 11.540 1.00 90.44 179 LEU A N 1
ATOM 1395 C CA . LEU A 1 179 ? -12.573 1.744 11.348 1.00 90.44 179 LEU A CA 1
ATOM 1396 C C . LEU A 1 179 ? -12.607 2.208 9.888 1.00 90.44 179 LEU A C 1
ATOM 1398 O O . LEU A 1 179 ? -12.268 1.468 8.957 1.00 90.44 179 LEU A O 1
ATOM 1402 N N . ASP A 1 180 ? -12.952 3.478 9.709 1.00 93.12 180 ASP A N 1
ATOM 1403 C CA . ASP A 1 180 ? -12.847 4.189 8.444 1.00 93.12 180 ASP A CA 1
ATOM 1404 C C . ASP A 1 180 ? -11.380 4.321 8.024 1.00 93.12 180 ASP A C 1
ATOM 1406 O O . ASP A 1 180 ? -10.448 4.286 8.836 1.00 93.12 180 ASP A O 1
ATOM 1410 N N . PHE A 1 181 ? -11.165 4.438 6.715 1.00 91.62 181 PHE A N 1
ATOM 1411 C CA . PHE A 1 181 ? -9.826 4.444 6.134 1.00 91.62 181 PHE A CA 1
ATOM 1412 C C . PHE A 1 181 ? -8.944 5.574 6.675 1.00 91.62 181 PHE A C 1
ATOM 1414 O O . PHE A 1 181 ? -7.771 5.347 6.956 1.00 91.62 181 PHE A O 1
ATOM 1421 N N . ASP A 1 182 ? -9.489 6.772 6.856 1.00 92.62 182 ASP A N 1
ATOM 1422 C CA . ASP A 1 182 ? -8.742 7.924 7.357 1.00 92.62 182 ASP A CA 1
ATOM 1423 C C . ASP A 1 182 ? -8.310 7.748 8.819 1.00 92.62 182 ASP A C 1
ATOM 1425 O O . ASP A 1 182 ? -7.170 8.062 9.154 1.00 92.62 182 ASP A O 1
ATOM 1429 N N . ASN A 1 183 ? -9.157 7.159 9.666 1.00 92.81 183 ASN A N 1
ATOM 1430 C CA . ASN A 1 183 ? -8.789 6.809 11.040 1.00 92.81 183 ASN A CA 1
ATOM 1431 C C . ASN A 1 183 ? -7.678 5.751 11.078 1.00 92.81 183 ASN A C 1
ATOM 1433 O O . ASN A 1 183 ? -6.707 5.910 11.820 1.00 92.81 183 ASN A O 1
ATOM 1437 N N . LYS A 1 184 ? -7.765 4.715 10.229 1.00 91.62 184 LYS A N 1
ATOM 1438 C CA . LYS A 1 184 ? -6.694 3.714 10.078 1.00 91.62 184 LYS A CA 1
ATOM 1439 C C . LYS A 1 184 ? -5.392 4.344 9.601 1.00 91.62 184 LYS A C 1
ATOM 1441 O O . LYS A 1 184 ? -4.349 4.103 10.199 1.00 91.62 184 LYS A O 1
ATOM 1446 N N . LYS A 1 185 ? -5.458 5.198 8.578 1.00 91.06 185 LYS A N 1
ATOM 1447 C CA . LYS A 1 185 ? -4.308 5.935 8.045 1.00 91.06 185 LYS A CA 1
ATOM 1448 C C . LYS A 1 185 ? -3.663 6.809 9.121 1.00 91.06 185 LYS A C 1
ATOM 1450 O O . LYS A 1 185 ? -2.451 6.768 9.284 1.00 91.06 185 LYS A O 1
ATOM 1455 N N . ASN A 1 186 ? -4.455 7.571 9.874 1.00 90.69 186 ASN A N 1
ATOM 1456 C CA . ASN A 1 186 ? -3.951 8.436 10.941 1.00 90.69 186 ASN A CA 1
ATOM 1457 C C . ASN A 1 186 ? -3.272 7.632 12.053 1.00 90.69 186 ASN A C 1
ATOM 1459 O O . ASN A 1 186 ? -2.205 8.027 12.524 1.00 90.69 186 ASN A O 1
ATOM 1463 N N . TYR A 1 187 ? -3.868 6.508 12.456 1.00 90.38 187 TYR A N 1
ATOM 1464 C CA . TYR A 1 187 ? -3.264 5.602 13.428 1.00 90.38 187 TYR A CA 1
ATOM 1465 C C . TYR A 1 187 ? -1.951 5.005 12.908 1.00 90.38 187 TYR A C 1
ATOM 1467 O O . TYR A 1 187 ? -0.934 5.083 13.596 1.00 90.38 187 TYR A O 1
ATOM 1475 N N . PHE A 1 188 ? -1.948 4.486 11.677 1.00 90.75 188 PHE A N 1
ATOM 1476 C CA . PHE A 1 188 ? -0.761 3.942 11.021 1.00 90.75 188 PHE A CA 1
ATOM 1477 C C . PHE A 1 188 ? 0.375 4.971 10.970 1.00 90.75 188 PHE A C 1
ATOM 1479 O O . PHE A 1 188 ? 1.480 4.684 11.421 1.00 90.75 188 PHE A O 1
ATOM 1486 N N . THR A 1 189 ? 0.102 6.199 10.520 1.00 90.69 189 THR A N 1
ATOM 1487 C CA . THR A 1 189 ? 1.097 7.282 10.473 1.00 90.69 189 THR A CA 1
ATOM 1488 C C . THR A 1 189 ? 1.638 7.630 11.864 1.00 90.69 189 THR A C 1
ATOM 1490 O O . THR A 1 189 ? 2.840 7.846 12.020 1.00 90.69 189 THR A O 1
ATOM 1493 N N . GLN A 1 190 ? 0.784 7.661 12.894 1.00 88.94 190 GLN A N 1
ATOM 1494 C CA . GLN A 1 190 ? 1.227 7.902 14.272 1.00 88.94 190 GLN A CA 1
ATOM 1495 C C . GLN A 1 190 ? 2.161 6.799 14.772 1.00 88.94 190 GLN A C 1
ATOM 1497 O O . GLN A 1 190 ? 3.226 7.109 15.306 1.00 88.94 190 GLN A O 1
ATOM 1502 N N . GLN A 1 191 ? 1.797 5.528 14.576 1.00 88.25 191 GLN A N 1
ATOM 1503 C CA . GLN A 1 191 ? 2.648 4.406 14.975 1.00 88.25 191 GLN A CA 1
ATOM 1504 C C . GLN A 1 191 ? 3.952 4.373 14.164 1.00 88.25 191 GLN A C 1
ATOM 1506 O O . GLN A 1 191 ? 5.018 4.125 14.723 1.00 88.25 191 GLN A O 1
ATOM 1511 N N . LEU A 1 192 ? 3.902 4.708 12.872 1.00 89.00 192 LEU A N 1
ATOM 1512 C CA . LEU A 1 192 ? 5.068 4.716 11.990 1.00 89.00 192 LEU A CA 1
ATOM 1513 C C . LEU A 1 192 ? 6.139 5.735 12.409 1.00 89.00 192 LEU A C 1
ATOM 1515 O O . LEU A 1 192 ? 7.335 5.494 12.221 1.00 89.00 192 LEU A O 1
ATOM 1519 N N . HIS A 1 193 ? 5.716 6.860 12.989 1.00 88.81 193 HIS A N 1
ATOM 1520 C CA . HIS A 1 193 ? 6.598 7.921 13.481 1.00 88.81 193 HIS A CA 1
ATOM 1521 C C . HIS A 1 193 ? 6.778 7.922 15.005 1.00 88.81 193 HIS A C 1
ATOM 1523 O O . HIS A 1 193 ? 7.349 8.872 15.549 1.00 88.81 193 HIS A O 1
ATOM 1529 N N . LYS A 1 194 ? 6.307 6.883 15.699 1.00 85.31 194 LYS A N 1
ATOM 1530 C CA . LYS A 1 194 ? 6.458 6.738 17.146 1.00 85.31 194 LYS A CA 1
ATOM 1531 C C . LYS A 1 194 ? 7.919 6.450 17.501 1.00 85.31 194 LYS A C 1
ATOM 1533 O O . LYS A 1 194 ? 8.550 5.573 16.918 1.00 85.31 194 LYS A O 1
ATOM 1538 N N . GLY A 1 195 ? 8.446 7.159 18.499 1.00 79.38 195 GLY A N 1
ATOM 1539 C CA . GLY A 1 195 ? 9.809 6.973 19.007 1.00 79.38 195 GLY A CA 1
ATOM 1540 C C . GLY A 1 195 ? 10.741 8.156 18.739 1.00 79.38 195 GLY A C 1
ATOM 1541 O O . GLY A 1 195 ? 10.338 9.193 18.209 1.00 79.38 195 GLY A O 1
ATOM 1542 N N . ARG A 1 196 ? 12.002 8.021 19.168 1.00 64.00 196 ARG A N 1
ATOM 1543 C CA . ARG A 1 196 ? 13.023 9.061 18.983 1.00 64.00 196 ARG A CA 1
ATOM 1544 C C . ARG A 1 196 ? 13.396 9.173 17.507 1.00 64.00 196 ARG A C 1
ATOM 1546 O O . ARG A 1 196 ? 13.695 8.176 16.858 1.00 64.00 196 ARG A O 1
ATOM 1553 N N . ARG A 1 197 ? 13.395 10.404 16.996 1.00 67.81 197 ARG A N 1
ATOM 1554 C CA . ARG A 1 197 ? 13.980 10.729 15.696 1.00 67.81 197 ARG A CA 1
ATOM 1555 C C . ARG A 1 197 ? 15.466 10.954 15.913 1.00 67.81 197 ARG A C 1
ATOM 1557 O O . ARG A 1 197 ? 15.853 12.028 16.372 1.00 67.81 197 ARG A O 1
ATOM 1564 N N . ASP A 1 198 ? 16.276 9.946 15.619 1.00 75.44 198 ASP A N 1
ATOM 1565 C CA . ASP A 1 198 ? 17.712 10.179 15.506 1.00 75.44 198 ASP A CA 1
ATOM 1566 C C . ASP A 1 198 ? 17.963 11.198 14.386 1.00 75.44 198 ASP A C 1
ATOM 1568 O O . ASP A 1 198 ? 17.156 11.359 13.461 1.00 75.44 198 ASP A O 1
ATOM 1572 N N . HIS A 1 199 ? 19.064 11.935 14.487 1.00 82.50 199 HIS A N 1
ATOM 1573 C CA . HIS A 1 199 ? 19.430 12.880 13.446 1.00 82.50 199 HIS A CA 1
ATOM 1574 C C . HIS A 1 199 ? 20.027 12.113 12.262 1.00 82.50 199 HIS A C 1
ATOM 1576 O O . HIS A 1 199 ? 21.173 11.676 12.316 1.00 82.50 199 HIS A O 1
ATOM 1582 N N . TYR A 1 200 ? 19.242 11.939 11.199 1.00 87.56 200 TYR A N 1
ATOM 1583 C CA . TYR A 1 200 ? 19.705 11.338 9.949 1.00 87.56 200 TYR A CA 1
ATOM 1584 C C . TYR A 1 200 ? 20.114 12.417 8.951 1.00 87.56 200 TYR A C 1
ATOM 1586 O O . TYR A 1 200 ? 19.430 13.433 8.795 1.00 87.56 200 TYR A O 1
ATOM 1594 N N . THR A 1 201 ? 21.210 12.171 8.234 1.00 91.81 201 THR A N 1
ATOM 1595 C CA . THR A 1 201 ? 21.655 13.036 7.140 1.00 91.81 201 THR A CA 1
ATOM 1596 C C . THR A 1 201 ? 20.559 13.144 6.070 1.00 91.81 201 THR A C 1
ATOM 1598 O O . THR A 1 201 ? 20.012 12.117 5.656 1.00 91.81 201 THR A O 1
ATOM 1601 N N . PRO A 1 202 ? 20.223 14.358 5.594 1.00 93.31 202 PRO A N 1
ATOM 1602 C CA . PRO A 1 202 ? 19.287 14.526 4.488 1.00 93.31 202 PRO A CA 1
ATOM 1603 C C . PRO A 1 202 ? 19.732 13.782 3.221 1.00 93.31 202 PRO A C 1
ATOM 1605 O O . PRO A 1 202 ? 20.916 13.748 2.877 1.00 93.31 202 PRO A O 1
ATOM 1608 N N . LEU A 1 203 ? 18.765 13.221 2.500 1.00 95.44 203 LEU A N 1
ATOM 1609 C CA . LEU A 1 203 ? 18.972 12.540 1.228 1.00 95.44 203 LEU A CA 1
ATOM 1610 C C . LEU A 1 203 ? 18.946 13.578 0.101 1.00 95.44 203 LEU A C 1
ATOM 1612 O O . LEU A 1 203 ? 17.892 13.893 -0.445 1.00 95.44 203 LEU A O 1
ATOM 1616 N N . SER A 1 204 ? 20.109 14.141 -0.215 1.00 94.88 204 SER A N 1
ATOM 1617 C CA . SER A 1 204 ? 20.281 15.077 -1.331 1.00 94.88 204 SER A CA 1
ATOM 1618 C C . SER A 1 204 ? 20.442 14.323 -2.652 1.00 94.88 204 SER A C 1
ATOM 1620 O O . SER A 1 204 ? 21.534 13.837 -2.956 1.00 94.88 204 SER A O 1
ATOM 1622 N N . LEU A 1 205 ? 19.363 14.233 -3.426 1.00 96.12 205 LEU A N 1
ATOM 1623 C CA . LEU A 1 205 ? 19.299 13.529 -4.704 1.00 96.12 205 LEU A CA 1
ATOM 1624 C C . LEU A 1 205 ? 19.415 14.520 -5.872 1.00 96.12 205 LEU A C 1
ATOM 1626 O O . LEU A 1 205 ? 18.643 15.472 -5.953 1.00 96.12 205 LEU A O 1
ATOM 1630 N N . SER A 1 206 ? 20.359 14.283 -6.785 1.00 95.62 206 SER A N 1
ATOM 1631 C CA . SER A 1 206 ? 20.505 15.036 -8.039 1.00 95.62 206 SER A CA 1
ATOM 1632 C C . SER A 1 206 ? 20.332 14.073 -9.205 1.00 95.62 206 SER A C 1
ATOM 1634 O O . SER A 1 206 ? 21.071 13.092 -9.288 1.00 95.62 206 SER A O 1
ATOM 1636 N N . VAL A 1 207 ? 19.354 14.321 -10.071 1.00 96.94 207 VAL A N 1
ATOM 1637 C CA . VAL A 1 207 ? 18.961 13.389 -11.141 1.00 96.94 207 VAL A CA 1
ATOM 1638 C C . VAL A 1 207 ? 18.803 14.106 -12.470 1.00 96.94 207 VAL A C 1
ATOM 1640 O O . VAL A 1 207 ? 18.416 15.273 -12.531 1.00 96.94 207 VAL A O 1
ATOM 1643 N N . ARG A 1 208 ? 19.064 13.397 -13.567 1.00 96.12 208 ARG A N 1
ATOM 1644 C CA . ARG A 1 208 ? 18.678 13.853 -14.904 1.00 96.12 208 ARG A CA 1
ATOM 1645 C C . ARG A 1 208 ? 17.262 13.378 -15.192 1.00 96.12 208 ARG A C 1
ATOM 1647 O O . ARG A 1 208 ? 16.950 12.212 -14.971 1.00 96.12 208 ARG A O 1
ATOM 1654 N N . ARG A 1 209 ? 16.421 14.253 -15.744 1.00 92.69 209 ARG A N 1
ATOM 1655 C CA . ARG A 1 209 ? 15.026 13.929 -16.083 1.00 92.69 209 ARG A CA 1
ATOM 1656 C C . ARG A 1 209 ? 14.907 12.694 -16.985 1.00 92.69 209 ARG A C 1
ATOM 1658 O O . ARG A 1 209 ? 14.092 11.820 -16.718 1.00 92.69 209 ARG A O 1
ATOM 1665 N N . ASN A 1 210 ? 15.790 12.588 -17.978 1.00 93.38 210 ASN A N 1
ATOM 1666 C CA . ASN A 1 210 ? 15.812 11.491 -18.954 1.00 93.38 210 ASN A CA 1
ATOM 1667 C C . ASN A 1 210 ? 16.451 10.192 -18.426 1.00 93.38 210 ASN A C 1
ATOM 1669 O O . ASN A 1 210 ? 16.507 9.208 -19.151 1.00 93.38 210 ASN A O 1
ATOM 1673 N N . SER A 1 211 ? 16.978 10.186 -17.200 1.00 96.00 211 SER A N 1
ATOM 1674 C CA . SER A 1 211 ? 17.597 9.007 -16.570 1.00 96.00 211 SER A CA 1
ATOM 1675 C C . SER A 1 211 ? 17.206 8.925 -15.095 1.00 96.00 211 SER A C 1
ATOM 1677 O O . SER A 1 211 ? 18.017 8.592 -14.227 1.00 96.00 211 SER A O 1
ATOM 1679 N N . VAL A 1 212 ? 15.964 9.330 -14.789 1.00 97.06 212 VAL A N 1
ATOM 1680 C CA . VAL A 1 212 ? 15.498 9.484 -13.407 1.00 97.06 212 VAL A CA 1
ATOM 1681 C C . VAL A 1 212 ? 15.561 8.161 -12.655 1.00 97.06 212 VAL A C 1
ATOM 1683 O O . VAL A 1 212 ? 15.894 8.156 -11.471 1.00 97.06 212 VAL A O 1
ATOM 1686 N N . PHE A 1 213 ? 15.278 7.047 -13.332 1.00 97.44 213 PHE A N 1
ATOM 1687 C CA . PHE A 1 213 ? 15.246 5.728 -12.720 1.00 97.44 213 PHE A CA 1
ATOM 1688 C C . PHE A 1 213 ? 16.656 5.268 -12.358 1.00 97.44 213 PHE A C 1
ATOM 1690 O O . PHE A 1 213 ? 16.910 4.969 -11.194 1.00 97.44 213 PHE A O 1
ATOM 1697 N N . GLU A 1 214 ? 17.602 5.304 -13.298 1.00 96.94 214 GLU A N 1
ATOM 1698 C CA . GLU A 1 214 ? 18.980 4.856 -13.082 1.00 96.94 214 GLU A CA 1
ATOM 1699 C C . GLU A 1 214 ? 19.735 5.753 -12.103 1.00 96.94 214 GLU A C 1
ATOM 1701 O O . GLU A 1 214 ? 20.480 5.257 -11.255 1.00 96.94 214 GLU A O 1
ATOM 1706 N N . ASP A 1 215 ? 19.560 7.075 -12.200 1.00 97.94 215 ASP A N 1
ATOM 1707 C CA . ASP A 1 215 ? 20.225 8.015 -11.297 1.00 97.94 215 ASP A CA 1
ATOM 1708 C C . ASP A 1 215 ? 19.678 7.869 -9.867 1.00 97.94 215 ASP A C 1
ATOM 1710 O O . ASP A 1 215 ? 20.457 7.854 -8.907 1.00 97.94 215 ASP A O 1
ATOM 1714 N N . SER A 1 216 ? 18.363 7.661 -9.717 1.00 98.06 216 SER A N 1
ATOM 1715 C CA . SER A 1 216 ? 17.754 7.360 -8.415 1.00 98.06 216 SER A CA 1
ATOM 1716 C C . SER A 1 216 ? 18.221 6.005 -7.885 1.00 98.06 216 SER A C 1
ATOM 1718 O O . SER A 1 216 ? 18.667 5.921 -6.741 1.00 98.06 216 SER A O 1
ATOM 1720 N N . PHE A 1 217 ? 18.196 4.956 -8.710 1.00 97.56 217 PHE A N 1
ATOM 1721 C CA . PHE A 1 217 ? 18.667 3.626 -8.334 1.00 97.56 217 PHE A CA 1
ATOM 1722 C C . PHE A 1 217 ? 20.111 3.673 -7.828 1.00 97.56 217 PHE A C 1
ATOM 1724 O O . PHE A 1 217 ? 20.390 3.214 -6.723 1.00 97.56 217 PHE A O 1
ATOM 1731 N N . ARG A 1 218 ? 21.020 4.303 -8.582 1.00 96.44 218 ARG A N 1
ATOM 1732 C CA . ARG A 1 218 ? 22.441 4.425 -8.220 1.00 96.44 218 ARG A CA 1
ATOM 1733 C C . ARG A 1 218 ? 22.654 5.164 -6.898 1.00 96.44 218 ARG A C 1
ATOM 1735 O O . ARG A 1 218 ? 23.608 4.865 -6.179 1.00 96.44 218 ARG A O 1
ATOM 1742 N N . TYR A 1 219 ? 21.799 6.137 -6.588 1.00 97.25 219 TYR A N 1
ATOM 1743 C CA . TYR A 1 219 ? 21.849 6.875 -5.330 1.00 97.25 219 TYR A CA 1
ATOM 1744 C C . TYR A 1 219 ? 21.348 6.028 -4.152 1.00 97.25 219 TYR A C 1
ATOM 1746 O O . TYR A 1 219 ? 22.047 5.877 -3.150 1.00 97.25 219 TYR A O 1
ATOM 1754 N N . PHE A 1 220 ? 20.148 5.455 -4.277 1.00 96.19 220 PHE A N 1
ATOM 1755 C CA . PHE A 1 220 ? 19.480 4.711 -3.206 1.00 96.19 220 PHE A CA 1
ATOM 1756 C C . PHE A 1 220 ? 20.051 3.307 -2.983 1.00 96.19 220 PHE A C 1
ATOM 1758 O O . PHE A 1 220 ? 19.870 2.742 -1.900 1.00 96.19 220 PHE A O 1
ATOM 1765 N N . SER A 1 221 ? 20.749 2.732 -3.966 1.00 94.19 221 SER A N 1
ATOM 1766 C CA . SER A 1 221 ? 21.414 1.436 -3.814 1.00 94.19 221 SER A CA 1
ATOM 1767 C C . SER A 1 221 ? 22.524 1.464 -2.765 1.00 94.19 221 SER A C 1
ATOM 1769 O O . SER A 1 221 ? 22.747 0.477 -2.076 1.00 94.19 221 SER A O 1
ATOM 1771 N N . ARG A 1 222 ? 23.139 2.632 -2.556 1.00 93.56 222 ARG A N 1
ATOM 1772 C CA . ARG A 1 222 ? 24.225 2.858 -1.589 1.00 93.56 222 ARG A CA 1
ATOM 1773 C C . ARG A 1 222 ? 23.737 3.289 -0.205 1.00 93.56 222 ARG A C 1
ATOM 1775 O O . ARG A 1 222 ? 24.543 3.715 0.617 1.00 93.56 222 ARG A O 1
ATOM 1782 N N . LYS A 1 223 ? 22.422 3.264 0.034 1.00 94.00 223 LYS A N 1
ATOM 1783 C CA . LYS A 1 223 ? 21.798 3.698 1.289 1.00 94.00 223 LYS A CA 1
ATOM 1784 C C . LYS A 1 223 ? 21.263 2.515 2.075 1.00 94.00 223 LYS A C 1
ATOM 1786 O O . LYS A 1 223 ? 20.687 1.575 1.520 1.00 94.00 223 LYS A O 1
ATOM 1791 N N . THR A 1 224 ? 21.414 2.586 3.388 1.00 92.56 224 THR A N 1
ATOM 1792 C CA . THR A 1 224 ? 20.810 1.646 4.331 1.00 92.56 224 THR A CA 1
ATOM 1793 C C . THR A 1 224 ? 19.312 1.919 4.487 1.00 92.56 224 THR A C 1
ATOM 1795 O O . THR A 1 224 ? 18.833 3.024 4.228 1.00 92.56 224 THR A O 1
ATOM 1798 N N . GLY A 1 225 ? 18.549 0.917 4.929 1.00 90.44 225 GLY A N 1
ATOM 1799 C CA . GLY A 1 225 ? 17.113 1.076 5.186 1.00 90.44 225 GLY A CA 1
ATOM 1800 C C . GLY A 1 225 ? 16.778 2.226 6.150 1.00 90.44 225 GLY A C 1
ATOM 1801 O O . GLY A 1 225 ? 15.906 3.029 5.814 1.00 90.44 225 GLY A O 1
ATOM 1802 N N . PRO A 1 226 ? 17.490 2.392 7.286 1.00 91.00 226 PRO A N 1
ATOM 1803 C CA . PRO A 1 226 ? 17.286 3.525 8.189 1.00 91.00 226 PRO A CA 1
ATOM 1804 C C . PRO A 1 226 ? 17.573 4.889 7.549 1.00 91.00 226 PRO A C 1
ATOM 1806 O O . PRO A 1 226 ? 16.784 5.813 7.739 1.00 91.00 226 PRO A O 1
ATOM 1809 N N . GLU A 1 227 ? 18.640 5.016 6.746 1.00 93.25 227 GLU A N 1
ATOM 1810 C CA . GLU A 1 227 ? 18.923 6.255 6.005 1.00 93.25 227 GLU A CA 1
ATOM 1811 C C . GLU A 1 227 ? 17.794 6.596 5.031 1.00 93.25 227 GLU A C 1
ATOM 1813 O O . GLU A 1 227 ? 17.328 7.734 5.012 1.00 93.25 227 GLU A O 1
ATOM 1818 N N . VAL A 1 228 ? 17.325 5.615 4.247 1.00 94.69 228 VAL A N 1
ATOM 1819 C CA . VAL A 1 228 ? 16.221 5.816 3.295 1.00 94.69 228 VAL A CA 1
ATOM 1820 C C . VAL A 1 228 ? 14.945 6.201 4.031 1.00 94.69 228 VAL A C 1
ATOM 1822 O O . VAL A 1 228 ? 14.283 7.164 3.650 1.00 94.69 228 VAL A O 1
ATOM 1825 N N . LYS A 1 229 ? 14.609 5.475 5.100 1.00 92.50 229 LYS A N 1
ATOM 1826 C CA . LYS A 1 229 ? 13.401 5.700 5.891 1.00 92.50 229 LYS A CA 1
ATOM 1827 C C . LYS A 1 229 ? 13.398 7.103 6.491 1.00 92.50 229 LYS A C 1
ATOM 1829 O O . LYS A 1 229 ? 12.512 7.901 6.198 1.00 92.50 229 LYS A O 1
ATOM 1834 N N . HIS A 1 230 ? 14.398 7.417 7.307 1.00 91.94 230 HIS A N 1
ATOM 1835 C CA . HIS A 1 230 ? 14.370 8.583 8.184 1.00 91.94 230 HIS A CA 1
ATOM 1836 C C . HIS A 1 230 ? 15.006 9.840 7.582 1.00 91.94 230 HIS A C 1
ATOM 1838 O O . HIS A 1 230 ? 14.679 10.946 8.017 1.00 91.94 230 HIS A O 1
ATOM 1844 N N . GLY A 1 231 ? 15.882 9.703 6.583 1.00 93.00 231 GLY A N 1
ATOM 1845 C CA . GLY A 1 231 ? 16.500 10.838 5.910 1.00 93.00 231 GLY A CA 1
ATOM 1846 C C . GLY A 1 231 ? 15.464 11.692 5.176 1.00 93.00 231 GLY A C 1
ATOM 1847 O O . GLY A 1 231 ? 14.633 11.184 4.415 1.00 93.00 231 GLY A O 1
ATOM 1848 N N . LYS A 1 232 ? 15.501 13.011 5.393 1.00 92.88 232 LYS A N 1
ATOM 1849 C CA . LYS A 1 232 ? 14.653 13.956 4.653 1.00 92.88 232 LYS A CA 1
ATOM 1850 C C . LYS A 1 232 ? 15.110 14.006 3.195 1.00 92.88 232 LYS A C 1
ATOM 1852 O O . LYS A 1 232 ? 16.258 14.361 2.941 1.00 92.88 232 LYS A O 1
ATOM 1857 N N . LEU A 1 233 ? 14.221 13.670 2.265 1.00 94.50 233 LEU A N 1
ATOM 1858 C CA . LEU A 1 233 ? 14.497 13.724 0.833 1.00 94.50 233 LEU A CA 1
ATOM 1859 C C . LEU A 1 233 ? 14.476 15.170 0.329 1.00 94.50 233 LEU A C 1
ATOM 1861 O O . LEU A 1 233 ? 13.517 15.893 0.586 1.00 94.50 233 LEU A O 1
ATOM 1865 N N . ASN A 1 234 ? 15.538 15.562 -0.373 1.00 94.38 234 ASN A N 1
ATOM 1866 C CA . ASN A 1 234 ? 15.643 16.822 -1.098 1.00 94.38 234 ASN A CA 1
ATOM 1867 C C . ASN A 1 234 ? 16.091 16.504 -2.529 1.00 94.38 234 ASN A C 1
ATOM 1869 O O . ASN A 1 234 ? 17.196 15.987 -2.723 1.00 94.38 234 ASN A O 1
ATOM 1873 N N . VAL A 1 235 ? 15.258 16.807 -3.522 1.00 95.50 235 VAL A N 1
ATOM 1874 C CA . VAL A 1 235 ? 15.523 16.458 -4.926 1.00 95.50 235 VAL A CA 1
ATOM 1875 C C . VAL A 1 235 ? 15.898 17.689 -5.746 1.00 95.50 235 VAL A C 1
ATOM 1877 O O . VAL A 1 235 ? 15.347 18.768 -5.556 1.00 95.50 235 VAL A O 1
ATOM 1880 N N . ARG A 1 236 ? 16.829 17.526 -6.689 1.00 94.81 236 ARG A N 1
ATOM 1881 C CA . ARG A 1 236 ? 17.145 18.505 -7.733 1.00 94.81 236 ARG A CA 1
ATOM 1882 C C . ARG A 1 236 ? 17.222 17.820 -9.094 1.00 94.81 236 ARG A C 1
ATOM 1884 O O . ARG A 1 236 ? 17.857 16.771 -9.218 1.00 94.81 236 ARG A O 1
ATOM 1891 N N . PHE A 1 237 ? 16.613 18.430 -10.106 1.00 95.62 237 PHE A N 1
ATOM 1892 C CA . PHE A 1 237 ? 16.841 18.054 -11.498 1.00 95.62 237 PHE A CA 1
ATOM 1893 C C . PHE A 1 237 ? 18.051 18.817 -12.040 1.00 95.62 237 PHE A C 1
ATOM 1895 O O . PHE A 1 237 ? 18.198 20.020 -11.826 1.00 95.62 237 PHE A O 1
ATOM 1902 N N . ASN A 1 238 ? 18.965 18.103 -12.693 1.00 93.00 238 ASN A N 1
ATOM 1903 C CA . ASN A 1 238 ? 20.182 18.705 -13.228 1.00 93.00 238 ASN A CA 1
ATOM 1904 C C . ASN A 1 238 ? 19.841 19.740 -14.309 1.00 93.00 238 ASN A C 1
ATOM 1906 O O . ASN A 1 238 ? 19.037 19.455 -15.192 1.00 93.00 238 ASN A O 1
ATOM 1910 N N . ASN A 1 239 ? 20.526 20.888 -14.281 1.00 88.81 239 ASN A N 1
ATOM 1911 C CA . ASN A 1 239 ? 20.333 22.012 -15.209 1.00 88.81 239 ASN A CA 1
ATOM 1912 C C . ASN A 1 239 ? 18.923 22.636 -15.180 1.00 88.81 239 ASN A C 1
ATOM 1914 O O . ASN A 1 239 ? 18.545 23.315 -16.130 1.00 88.81 239 ASN A O 1
ATOM 1918 N N . GLU A 1 240 ? 18.159 22.430 -14.106 1.00 88.50 240 GLU A N 1
ATOM 1919 C CA . GLU A 1 240 ? 16.848 23.049 -13.905 1.00 88.50 240 GLU A CA 1
ATOM 1920 C C . GLU A 1 240 ? 16.883 23.988 -12.689 1.00 88.50 240 GLU A C 1
ATOM 1922 O O . GLU A 1 240 ? 17.544 23.712 -11.682 1.00 88.50 240 GLU A O 1
ATOM 1927 N N . GLU A 1 241 ? 16.176 25.116 -12.777 1.00 80.19 241 GLU A N 1
ATOM 1928 C CA . GLU A 1 241 ? 16.017 26.034 -11.650 1.00 80.19 241 GLU A CA 1
ATOM 1929 C C . GLU A 1 241 ? 14.957 25.498 -10.681 1.00 80.19 241 GLU A C 1
ATOM 1931 O O . GLU A 1 241 ? 13.816 25.236 -11.058 1.00 80.19 241 GLU A O 1
ATOM 1936 N N . GLY A 1 242 ? 15.317 25.344 -9.407 1.00 74.44 242 GLY A N 1
ATOM 1937 C CA . GLY A 1 242 ? 14.367 24.919 -8.385 1.00 74.44 242 GLY A CA 1
ATOM 1938 C C . GLY A 1 242 ? 15.030 24.604 -7.052 1.00 74.44 242 GLY A C 1
ATOM 1939 O O . GLY A 1 242 ? 15.934 23.773 -6.963 1.00 74.44 242 GLY A O 1
ATOM 1940 N N . VAL A 1 243 ? 14.553 25.252 -5.988 1.00 77.25 243 VAL A N 1
ATOM 1941 C CA . VAL A 1 243 ? 14.853 24.854 -4.609 1.00 77.25 243 VAL A CA 1
ATOM 1942 C C . VAL A 1 243 ? 13.703 23.984 -4.123 1.00 77.25 243 VAL A C 1
ATOM 1944 O O . VAL A 1 243 ? 12.539 24.381 -4.192 1.00 77.25 243 VAL A O 1
ATOM 1947 N N . ASP A 1 244 ? 14.013 22.787 -3.634 1.00 81.06 244 ASP A N 1
ATOM 1948 C CA . ASP A 1 244 ? 12.988 21.842 -3.209 1.00 81.06 244 ASP A CA 1
ATOM 1949 C C . ASP A 1 244 ? 12.316 22.272 -1.896 1.00 81.06 244 ASP A C 1
ATOM 1951 O O . ASP A 1 244 ? 12.752 21.939 -0.795 1.00 81.06 244 ASP A O 1
ATOM 1955 N N . ALA A 1 245 ? 11.209 23.003 -2.024 1.00 79.38 245 ALA A N 1
ATOM 1956 C CA . ALA A 1 245 ? 10.243 23.241 -0.951 1.00 79.38 245 ALA A CA 1
ATOM 1957 C C . ALA A 1 245 ? 9.163 22.134 -0.881 1.00 79.38 245 ALA A C 1
ATOM 1959 O O . ALA A 1 245 ? 8.115 22.312 -0.261 1.00 79.38 245 ALA A O 1
ATOM 1960 N N . GLY A 1 246 ? 9.393 20.989 -1.537 1.00 84.50 246 GLY A N 1
ATOM 1961 C CA . GLY A 1 246 ? 8.489 19.841 -1.625 1.00 84.50 246 GLY A CA 1
ATOM 1962 C C . GLY A 1 246 ? 7.825 19.659 -2.994 1.00 84.50 246 GLY A C 1
ATOM 1963 O O . GLY A 1 246 ? 7.272 18.586 -3.246 1.00 84.50 246 GLY A O 1
ATOM 1964 N N . GLY A 1 247 ? 7.869 20.672 -3.867 1.00 89.38 247 GLY A N 1
ATOM 1965 C CA . GLY A 1 247 ? 7.350 20.597 -5.238 1.00 89.38 247 GLY A CA 1
ATOM 1966 C C . GLY A 1 247 ? 8.193 19.684 -6.129 1.00 89.38 247 GLY A C 1
ATOM 1967 O O . GLY A 1 247 ? 7.648 18.785 -6.765 1.00 89.38 247 GLY A O 1
ATOM 1968 N N . VAL A 1 248 ? 9.518 19.842 -6.079 1.00 92.94 248 VAL A N 1
ATOM 1969 C CA . VAL A 1 248 ? 10.465 19.045 -6.875 1.00 92.94 248 VAL A CA 1
ATOM 1970 C C . VAL A 1 248 ? 10.446 17.583 -6.430 1.00 92.94 248 VAL A C 1
ATOM 1972 O O . VAL A 1 248 ? 10.381 16.685 -7.263 1.00 92.94 248 VAL A O 1
ATOM 1975 N N . THR A 1 249 ? 10.392 17.321 -5.117 1.00 93.75 249 THR A N 1
ATOM 1976 C CA . THR A 1 249 ? 10.195 15.954 -4.602 1.00 93.75 249 THR A CA 1
ATOM 1977 C C . THR A 1 249 ? 8.893 15.323 -5.117 1.00 93.75 249 THR A C 1
ATOM 1979 O O . THR A 1 249 ? 8.882 14.148 -5.488 1.00 93.75 249 THR A O 1
ATOM 1982 N N . ARG A 1 250 ? 7.779 16.072 -5.150 1.00 92.75 250 ARG A N 1
ATOM 1983 C CA . ARG A 1 250 ? 6.495 15.553 -5.656 1.00 92.75 250 ARG A CA 1
ATOM 1984 C C . ARG A 1 250 ? 6.593 15.183 -7.134 1.00 92.75 250 ARG A C 1
ATOM 1986 O O . ARG A 1 250 ? 6.107 14.125 -7.521 1.00 92.75 250 ARG A O 1
ATOM 1993 N N . GLU A 1 251 ? 7.211 16.041 -7.934 1.00 93.75 251 GLU A N 1
ATOM 1994 C CA . GLU A 1 251 ? 7.441 15.782 -9.352 1.00 93.75 251 GLU A CA 1
ATOM 1995 C C . GLU A 1 251 ? 8.340 14.560 -9.562 1.00 93.75 251 GLU A C 1
ATOM 1997 O O . GLU A 1 251 ? 8.016 13.687 -10.362 1.00 93.75 251 GLU A O 1
ATOM 2002 N N . TRP A 1 252 ? 9.426 14.439 -8.797 1.00 95.88 252 TRP A N 1
ATOM 2003 C CA . TRP A 1 252 ? 10.309 13.279 -8.867 1.00 95.88 252 TRP A CA 1
ATOM 2004 C C . TRP A 1 252 ? 9.567 11.961 -8.636 1.00 95.88 252 TRP A C 1
ATOM 2006 O O . TRP A 1 252 ? 9.735 11.039 -9.431 1.00 95.88 252 TRP A O 1
ATOM 2016 N N . PHE A 1 253 ? 8.686 11.882 -7.631 1.00 96.12 253 PHE A N 1
ATOM 2017 C CA . PHE A 1 253 ? 7.846 10.695 -7.431 1.00 96.12 253 PHE A CA 1
ATOM 2018 C C . PHE A 1 253 ? 6.947 10.402 -8.643 1.00 96.12 253 PHE A C 1
ATOM 2020 O O . PHE A 1 253 ? 6.778 9.239 -8.998 1.00 96.12 253 PHE A O 1
ATOM 2027 N N . GLN A 1 254 ? 6.395 11.427 -9.299 1.00 93.56 254 GLN A N 1
ATOM 2028 C CA . GLN A 1 254 ? 5.548 11.251 -10.486 1.00 93.56 254 GLN A CA 1
ATOM 2029 C C . GLN A 1 254 ? 6.335 10.730 -11.692 1.00 93.56 254 GLN A C 1
ATOM 2031 O O . GLN A 1 254 ? 5.902 9.781 -12.345 1.00 93.56 254 GLN A O 1
ATOM 2036 N N . VAL A 1 255 ? 7.490 11.330 -11.997 1.00 94.81 255 VAL A N 1
ATOM 2037 C CA . VAL A 1 255 ? 8.322 10.893 -13.130 1.00 94.81 255 VAL A CA 1
ATOM 2038 C C . VAL A 1 255 ? 8.892 9.501 -12.855 1.00 94.81 255 VAL A C 1
ATOM 2040 O O . VAL A 1 255 ? 8.883 8.648 -13.741 1.00 94.81 255 VAL A O 1
ATOM 2043 N N . LEU A 1 256 ? 9.322 9.236 -11.619 1.00 96.31 256 LEU A N 1
ATOM 2044 C CA . LEU A 1 256 ? 9.842 7.931 -11.236 1.00 96.31 256 LEU A CA 1
ATOM 2045 C C . LEU A 1 256 ? 8.767 6.842 -11.310 1.00 96.31 256 LEU A C 1
ATOM 2047 O O . LEU A 1 256 ? 9.065 5.776 -11.832 1.00 96.31 256 LEU A O 1
ATOM 2051 N N . ALA A 1 257 ? 7.529 7.100 -10.868 1.00 94.38 257 ALA A N 1
ATOM 2052 C CA . ALA A 1 257 ? 6.428 6.136 -10.977 1.00 94.38 257 ALA A CA 1
ATOM 2053 C C . ALA A 1 257 ? 6.201 5.681 -12.426 1.00 94.38 257 ALA A C 1
ATOM 2055 O O . ALA A 1 257 ? 6.093 4.488 -12.688 1.00 94.38 257 ALA A O 1
ATOM 2056 N N . ARG A 1 258 ? 6.221 6.616 -13.385 1.00 93.44 258 ARG A N 1
ATOM 2057 C CA . ARG A 1 258 ? 6.127 6.283 -14.817 1.00 93.44 258 ARG A CA 1
ATOM 2058 C C . ARG A 1 258 ? 7.313 5.444 -15.284 1.00 93.44 258 ARG A C 1
ATOM 2060 O O . ARG A 1 258 ? 7.126 4.488 -16.024 1.00 93.44 258 ARG A O 1
ATOM 2067 N N . ALA A 1 259 ? 8.519 5.782 -14.832 1.00 95.00 259 ALA A N 1
ATOM 2068 C CA . ALA A 1 259 ? 9.724 5.049 -15.200 1.00 95.00 259 ALA A CA 1
ATOM 2069 C C . ALA A 1 259 ? 9.751 3.619 -14.628 1.00 95.00 259 ALA A C 1
ATOM 2071 O O . ALA A 1 259 ? 10.248 2.723 -15.298 1.00 95.00 259 ALA A O 1
ATOM 2072 N N . MET A 1 260 ? 9.169 3.375 -13.445 1.00 95.06 260 MET A N 1
ATOM 2073 C CA . MET A 1 260 ? 9.045 2.024 -12.867 1.00 95.06 260 MET A CA 1
ATOM 2074 C C . MET A 1 260 ? 8.274 1.055 -13.774 1.00 95.06 260 MET A C 1
ATOM 2076 O O . MET A 1 260 ? 8.554 -0.141 -13.756 1.00 95.06 260 MET A O 1
ATOM 2080 N N . PHE A 1 261 ? 7.321 1.571 -14.553 1.00 94.69 261 PHE A N 1
ATOM 2081 C CA . PHE A 1 261 ? 6.487 0.796 -15.472 1.00 94.69 261 PHE A CA 1
ATOM 2082 C C . PHE A 1 261 ? 6.936 0.889 -16.931 1.00 94.69 261 PHE A C 1
ATOM 2084 O O . PHE A 1 261 ? 6.212 0.428 -17.811 1.00 94.69 261 PHE A O 1
ATOM 2091 N N . ASN A 1 262 ? 8.106 1.480 -17.210 1.00 94.12 262 ASN A N 1
ATOM 2092 C CA . ASN A 1 262 ? 8.646 1.481 -18.564 1.00 94.12 262 ASN A CA 1
ATOM 2093 C C . ASN A 1 262 ? 8.947 0.025 -18.992 1.00 94.12 262 ASN A C 1
ATOM 2095 O O . ASN A 1 262 ? 9.752 -0.634 -18.319 1.00 94.12 262 ASN A O 1
ATOM 2099 N N . PRO A 1 263 ? 8.348 -0.473 -20.096 1.00 93.31 263 PRO A N 1
ATOM 2100 C CA . PRO A 1 263 ? 8.616 -1.810 -20.622 1.00 93.31 263 PRO A CA 1
ATOM 2101 C C . PRO A 1 263 ? 10.100 -2.098 -20.870 1.00 93.31 263 PRO A C 1
ATOM 2103 O O . PRO A 1 263 ? 10.511 -3.247 -20.731 1.00 93.31 263 PRO A O 1
ATOM 2106 N N . ASP A 1 264 ? 10.914 -1.073 -21.149 1.00 93.56 264 ASP A N 1
ATOM 2107 C CA . ASP A 1 264 ? 12.353 -1.223 -21.404 1.00 93.56 264 ASP A CA 1
ATOM 2108 C C . ASP A 1 264 ? 13.123 -1.805 -20.206 1.00 93.56 264 ASP A C 1
ATOM 2110 O O . ASP A 1 264 ? 14.146 -2.463 -20.390 1.00 93.56 264 ASP A O 1
ATOM 2114 N N . TYR A 1 265 ? 12.646 -1.603 -18.970 1.00 93.81 265 TYR A N 1
ATOM 2115 C CA . TYR A 1 265 ? 13.270 -2.220 -17.791 1.00 93.81 265 TYR A CA 1
ATOM 2116 C C . TYR A 1 265 ? 12.811 -3.660 -17.547 1.00 93.81 265 TYR A C 1
ATOM 2118 O O . TYR A 1 265 ? 13.394 -4.335 -16.695 1.00 93.81 265 TYR A O 1
ATOM 2126 N N . ALA A 1 266 ? 11.763 -4.111 -18.245 1.00 95.25 266 ALA A N 1
ATOM 2127 C CA . ALA A 1 266 ? 11.136 -5.426 -18.118 1.00 95.25 266 ALA A CA 1
ATOM 2128 C C . ALA A 1 266 ? 10.704 -5.805 -16.685 1.00 95.25 266 ALA A C 1
ATOM 2130 O O . ALA A 1 266 ? 10.565 -6.983 -16.378 1.00 95.25 266 ALA A O 1
ATOM 2131 N N . LEU A 1 267 ? 10.473 -4.835 -15.791 1.00 96.75 267 LEU A N 1
ATOM 2132 C CA . LEU A 1 267 ? 10.165 -5.111 -14.379 1.00 96.75 267 LEU A CA 1
ATOM 2133 C C . LEU A 1 267 ? 8.700 -5.460 -14.150 1.00 96.75 267 LEU A C 1
ATOM 2135 O O . LEU A 1 267 ? 8.379 -6.418 -13.455 1.00 96.75 267 LEU A O 1
ATOM 2139 N N . PHE A 1 268 ? 7.802 -4.669 -14.721 1.00 96.25 268 PHE A N 1
ATOM 2140 C CA . PHE A 1 268 ? 6.368 -4.816 -14.537 1.00 96.25 268 PHE A CA 1
ATOM 2141 C C . PHE A 1 268 ? 5.679 -4.846 -15.894 1.00 96.25 268 PHE A C 1
ATOM 2143 O O . PHE A 1 268 ? 6.160 -4.248 -16.854 1.00 96.25 268 PHE A O 1
ATOM 2150 N N . GLN A 1 269 ? 4.539 -5.522 -15.956 1.00 93.00 269 GLN A N 1
ATOM 2151 C CA . GLN A 1 269 ? 3.695 -5.607 -17.139 1.00 93.00 269 GLN A CA 1
ATOM 2152 C C . GLN A 1 269 ? 2.257 -5.198 -16.799 1.00 93.00 269 GLN A C 1
ATOM 2154 O O . GLN A 1 269 ? 1.805 -5.468 -15.678 1.00 93.00 269 GLN A O 1
ATOM 2159 N N . PRO A 1 270 ? 1.542 -4.536 -17.724 1.00 92.31 270 PRO A N 1
ATOM 2160 C CA . PRO A 1 270 ? 0.128 -4.234 -17.544 1.00 92.31 270 PRO A CA 1
ATOM 2161 C C . PRO A 1 270 ? -0.705 -5.521 -17.533 1.00 92.31 270 PRO A C 1
ATOM 2163 O O . PRO A 1 270 ? -0.332 -6.520 -18.149 1.00 92.31 270 PRO A O 1
ATOM 2166 N N . CYS A 1 271 ? -1.847 -5.494 -16.852 1.00 88.31 271 CYS A N 1
ATOM 2167 C CA . CYS A 1 271 ? -2.771 -6.627 -16.825 1.00 88.31 271 CYS A CA 1
ATOM 2168 C C . CYS A 1 271 ? -3.633 -6.677 -18.089 1.00 88.31 271 CYS A C 1
ATOM 2170 O O . CYS A 1 271 ? -3.901 -5.648 -18.713 1.00 88.31 271 CYS A O 1
ATOM 2172 N N . ALA A 1 272 ? -4.107 -7.873 -18.452 1.00 80.00 272 ALA A N 1
ATOM 2173 C CA . ALA A 1 272 ? -4.964 -8.051 -19.623 1.00 80.00 272 ALA A CA 1
ATOM 2174 C C . ALA A 1 272 ? -6.335 -7.385 -19.423 1.00 80.00 272 ALA A C 1
ATOM 2176 O O . ALA A 1 272 ? -6.856 -6.754 -20.342 1.00 80.00 272 ALA A O 1
ATOM 2177 N N . ALA A 1 273 ? -6.881 -7.471 -18.203 1.00 78.88 273 ALA A N 1
ATOM 2178 C CA . ALA A 1 273 ? -8.154 -6.849 -17.835 1.00 78.88 273 ALA A CA 1
ATOM 2179 C C . ALA A 1 273 ? -8.117 -5.310 -17.876 1.00 78.88 273 ALA A C 1
ATOM 2181 O O . ALA A 1 273 ? -9.115 -4.668 -18.199 1.00 78.88 273 ALA A O 1
ATOM 2182 N N . ASP A 1 274 ? -6.977 -4.721 -17.505 1.00 79.25 274 ASP A N 1
ATOM 2183 C CA . ASP A 1 274 ? -6.824 -3.286 -17.294 1.00 79.25 274 ASP A CA 1
ATOM 2184 C C . ASP A 1 274 ? -5.369 -2.849 -17.513 1.00 79.25 274 ASP A C 1
ATOM 2186 O O . ASP A 1 274 ? -4.464 -3.203 -16.754 1.00 79.25 274 ASP A O 1
ATOM 2190 N N . ARG A 1 275 ? -5.156 -2.000 -18.526 1.00 81.88 275 ARG A N 1
ATOM 2191 C CA . ARG A 1 275 ? -3.833 -1.450 -18.870 1.00 81.88 275 ARG A CA 1
ATOM 2192 C C . ARG A 1 275 ? -3.324 -0.398 -17.882 1.00 81.88 275 ARG A C 1
ATOM 2194 O O . ARG A 1 275 ? -2.226 0.122 -18.068 1.00 81.88 275 ARG A O 1
ATOM 2201 N N . THR A 1 276 ? -4.110 -0.052 -16.867 1.00 88.12 276 THR A N 1
ATOM 2202 C CA . THR A 1 276 ? -3.727 0.909 -15.828 1.00 88.12 276 THR A CA 1
ATOM 2203 C C . THR A 1 276 ? -3.189 0.247 -14.561 1.00 88.12 276 THR A C 1
ATOM 2205 O O . THR A 1 276 ? -2.585 0.940 -13.742 1.00 88.12 276 THR A O 1
ATOM 2208 N N . THR A 1 277 ? -3.323 -1.078 -14.420 1.00 92.06 277 THR A N 1
ATOM 2209 C CA . THR A 1 277 ? -2.779 -1.845 -13.289 1.00 92.06 277 THR A CA 1
ATOM 2210 C C . THR A 1 277 ? -1.659 -2.782 -13.723 1.00 92.06 277 THR A C 1
ATOM 2212 O O . THR A 1 277 ? -1.694 -3.376 -14.800 1.00 92.06 277 THR A O 1
ATOM 2215 N N . TYR A 1 278 ? -0.652 -2.925 -12.863 1.00 94.38 278 TYR A N 1
ATOM 2216 C CA . TYR A 1 278 ? 0.591 -3.620 -13.191 1.00 94.38 278 TYR A CA 1
ATOM 2217 C C . TYR A 1 278 ? 0.887 -4.793 -12.251 1.00 94.38 278 TYR A C 1
ATOM 2219 O O . TYR A 1 278 ? 0.545 -4.767 -11.064 1.00 94.38 278 TYR A O 1
ATOM 2227 N N . GLN A 1 279 ? 1.598 -5.795 -12.773 1.00 93.69 279 GLN A N 1
ATOM 2228 C CA . GLN A 1 279 ? 2.182 -6.902 -12.007 1.00 93.69 279 GLN A CA 1
ATOM 2229 C C . GLN A 1 279 ? 3.649 -7.127 -12.349 1.00 93.69 279 GLN A C 1
ATOM 2231 O O . GLN A 1 279 ? 4.074 -6.731 -13.434 1.00 93.69 279 GLN A O 1
ATOM 2236 N N . PRO A 1 280 ? 4.432 -7.754 -11.450 1.00 95.62 280 PRO A N 1
ATOM 2237 C CA . PRO A 1 280 ? 5.786 -8.179 -11.772 1.00 95.62 280 PRO A CA 1
ATOM 2238 C C . PRO A 1 280 ? 5.802 -9.010 -13.053 1.00 95.62 280 PRO A C 1
ATOM 2240 O O . PRO A 1 280 ? 5.012 -9.940 -13.214 1.00 95.62 280 PRO A O 1
ATOM 2243 N N . ASN A 1 281 ? 6.702 -8.665 -13.965 1.00 94.19 281 ASN A N 1
ATOM 2244 C CA . ASN A 1 281 ? 6.890 -9.411 -15.194 1.00 94.19 281 ASN A CA 1
ATOM 2245 C C . ASN A 1 281 ? 7.645 -10.713 -14.886 1.00 94.19 281 ASN A C 1
ATOM 2247 O O . ASN A 1 281 ? 8.750 -10.687 -14.328 1.00 94.19 281 ASN A O 1
ATOM 2251 N N . ARG A 1 282 ? 7.062 -11.852 -15.278 1.00 90.81 282 ARG A N 1
ATOM 2252 C CA . ARG A 1 282 ? 7.694 -13.178 -15.153 1.00 90.81 282 ARG A CA 1
ATOM 2253 C C . ARG A 1 282 ? 9.029 -13.237 -15.900 1.00 90.81 282 ARG A C 1
ATOM 2255 O O . ARG A 1 282 ? 9.983 -13.804 -15.382 1.00 90.81 282 ARG A O 1
ATOM 2262 N N . MET A 1 283 ? 9.132 -12.535 -17.029 1.00 91.00 283 MET A N 1
ATOM 2263 C CA . MET A 1 283 ? 10.336 -12.450 -17.865 1.00 91.00 283 MET A CA 1
ATOM 2264 C C . MET A 1 283 ? 11.311 -11.349 -17.427 1.00 91.00 283 MET A C 1
ATOM 2266 O O . MET A 1 283 ? 12.211 -10.970 -18.172 1.00 91.00 283 MET A O 1
ATOM 2270 N N . SER A 1 284 ? 11.164 -10.810 -16.214 1.00 95.62 284 SER A N 1
ATOM 2271 C CA . SER A 1 284 ? 12.056 -9.753 -15.718 1.00 95.62 284 SER A CA 1
ATOM 2272 C C . SER A 1 284 ? 13.527 -10.173 -15.644 1.00 95.62 284 SER A C 1
ATOM 2274 O O . SER A 1 284 ? 14.393 -9.308 -15.721 1.00 95.62 284 SER A O 1
ATOM 2276 N N . TYR A 1 285 ? 13.820 -11.476 -15.563 1.00 93.19 285 TYR A N 1
ATOM 2277 C CA . TYR A 1 285 ? 15.183 -12.023 -15.527 1.00 93.19 285 TYR A CA 1
ATOM 2278 C C . TYR A 1 285 ? 16.031 -11.686 -16.763 1.00 93.19 285 TYR A C 1
ATOM 2280 O O . TYR A 1 285 ? 17.255 -11.768 -16.703 1.00 93.19 285 TYR A O 1
ATOM 2288 N N . VAL A 1 286 ? 15.401 -11.287 -17.874 1.00 93.06 286 VAL A N 1
ATOM 2289 C CA . VAL A 1 286 ? 16.088 -10.767 -19.071 1.00 93.06 286 VAL A CA 1
ATOM 2290 C C . VAL A 1 286 ? 16.955 -9.561 -18.724 1.00 93.06 286 VAL A C 1
ATOM 2292 O O . VAL A 1 286 ? 18.002 -9.339 -19.331 1.00 93.06 286 VAL A O 1
ATOM 2295 N N . ASN A 1 287 ? 16.531 -8.788 -17.725 1.00 94.38 287 ASN A N 1
ATOM 2296 C CA . ASN A 1 287 ? 17.336 -7.745 -17.133 1.00 94.38 287 ASN A CA 1
ATOM 2297 C C . ASN A 1 287 ? 18.168 -8.334 -15.972 1.00 94.38 287 ASN A C 1
ATOM 2299 O O . ASN A 1 287 ? 17.599 -8.702 -14.940 1.00 94.38 287 ASN A O 1
ATOM 2303 N N . PRO A 1 288 ? 19.510 -8.377 -16.076 1.00 94.75 288 PRO A N 1
ATOM 2304 C CA . PRO A 1 288 ? 20.361 -8.979 -15.047 1.00 94.75 288 PRO A CA 1
ATOM 2305 C C . PRO A 1 288 ? 20.264 -8.266 -13.687 1.00 94.75 288 PRO A C 1
ATOM 2307 O O . PRO A 1 288 ? 20.486 -8.885 -12.648 1.00 94.75 288 PRO A O 1
ATOM 2310 N N . ASP A 1 289 ? 19.877 -6.986 -13.671 1.00 94.69 289 ASP A N 1
ATOM 2311 C CA . ASP A 1 289 ? 19.729 -6.185 -12.455 1.00 94.69 289 ASP A CA 1
ATOM 2312 C C . ASP A 1 289 ? 18.307 -6.237 -11.860 1.00 94.69 289 ASP A C 1
ATOM 2314 O O . ASP A 1 289 ? 18.031 -5.560 -10.861 1.00 94.69 289 ASP A O 1
ATOM 2318 N N . HIS A 1 290 ? 17.384 -7.031 -12.425 1.00 95.94 290 HIS A N 1
ATOM 2319 C CA . HIS A 1 290 ? 15.954 -6.968 -12.092 1.00 95.94 290 HIS A CA 1
ATOM 2320 C C . HIS A 1 290 ? 15.648 -7.132 -10.598 1.00 95.94 290 HIS A C 1
ATOM 2322 O O . HIS A 1 290 ? 14.833 -6.385 -10.059 1.00 95.94 290 HIS A O 1
ATOM 2328 N N . LEU A 1 291 ? 16.334 -8.033 -9.882 1.00 96.06 291 LEU A N 1
ATOM 2329 C CA . LEU A 1 291 ? 16.131 -8.213 -8.437 1.00 96.06 291 LEU A CA 1
ATOM 2330 C C . LEU A 1 291 ? 16.537 -6.965 -7.644 1.00 96.06 291 LEU A C 1
ATOM 2332 O O . LEU A 1 291 ? 15.840 -6.552 -6.712 1.00 96.06 291 LEU A O 1
ATOM 2336 N N . SER A 1 292 ? 17.648 -6.334 -8.028 1.00 96.31 292 SER A N 1
ATOM 2337 C CA . SER A 1 292 ? 18.100 -5.075 -7.433 1.00 96.31 292 SER A CA 1
ATOM 2338 C C . SER A 1 292 ? 17.119 -3.943 -7.741 1.00 96.31 292 SER A C 1
ATOM 2340 O O . SER A 1 292 ? 16.812 -3.137 -6.859 1.00 96.31 292 SER A O 1
ATOM 2342 N N . PHE A 1 293 ? 16.568 -3.902 -8.954 1.00 97.25 293 PHE A N 1
ATOM 2343 C CA . PHE A 1 293 ? 15.557 -2.924 -9.344 1.00 97.25 293 PHE A CA 1
ATOM 2344 C C . PHE A 1 293 ? 14.224 -3.125 -8.619 1.00 97.25 293 PHE A C 1
ATOM 2346 O O . PHE A 1 293 ? 13.705 -2.156 -8.067 1.00 97.25 293 PHE A O 1
ATOM 2353 N N . PHE A 1 294 ? 13.698 -4.349 -8.512 1.00 97.25 294 PHE A N 1
ATOM 2354 C CA . PHE A 1 294 ? 12.488 -4.631 -7.728 1.00 97.25 294 PHE A CA 1
ATOM 2355 C C . PHE A 1 294 ? 12.642 -4.191 -6.280 1.00 97.25 294 PHE A C 1
ATOM 2357 O O . PHE A 1 294 ? 11.756 -3.552 -5.710 1.00 97.25 294 PHE A O 1
ATOM 2364 N N . LYS A 1 295 ? 13.799 -4.482 -5.689 1.00 95.50 295 LYS A N 1
ATOM 2365 C CA . LYS A 1 295 ? 14.096 -4.051 -4.334 1.00 95.50 295 LYS A CA 1
ATOM 2366 C C . LYS A 1 295 ? 14.146 -2.524 -4.217 1.00 95.50 295 LYS A C 1
ATOM 2368 O O . LYS A 1 295 ? 13.609 -1.962 -3.261 1.00 95.50 295 LYS A O 1
ATOM 2373 N N . PHE A 1 296 ? 14.780 -1.842 -5.168 1.00 97.06 296 PHE A N 1
ATOM 2374 C CA . PHE A 1 296 ? 14.779 -0.382 -5.225 1.00 97.06 296 PHE A CA 1
ATOM 2375 C C . PHE A 1 296 ? 13.354 0.175 -5.318 1.00 97.06 296 PHE A C 1
ATOM 2377 O O . PHE A 1 296 ? 12.995 1.031 -4.510 1.00 97.06 296 PHE A O 1
ATOM 2384 N N . VAL A 1 297 ? 12.519 -0.362 -6.211 1.00 97.19 297 VAL A N 1
ATOM 2385 C CA . VAL A 1 297 ? 11.102 0.010 -6.338 1.00 97.19 297 VAL A CA 1
ATOM 2386 C C . VAL A 1 297 ? 10.368 -0.174 -5.009 1.00 97.19 297 VAL A C 1
ATOM 2388 O O . VAL A 1 297 ? 9.724 0.762 -4.534 1.00 97.19 297 VAL A O 1
ATOM 2391 N N . GLY A 1 298 ? 10.542 -1.320 -4.344 1.00 96.44 298 GLY A N 1
ATOM 2392 C CA . GLY A 1 298 ? 9.979 -1.576 -3.016 1.00 96.44 298 GLY A CA 1
ATOM 2393 C C . GLY A 1 298 ? 10.412 -0.535 -1.979 1.00 96.44 298 GLY A C 1
ATOM 2394 O O . GLY A 1 298 ? 9.576 0.014 -1.259 1.00 96.44 298 GLY A O 1
ATOM 2395 N N . ARG A 1 299 ? 11.703 -0.182 -1.938 1.00 95.88 299 ARG A N 1
ATOM 2396 C CA . ARG A 1 299 ? 12.220 0.870 -1.045 1.00 95.88 299 ARG A CA 1
ATOM 2397 C C . ARG A 1 299 ? 11.609 2.238 -1.334 1.00 95.88 299 ARG A C 1
ATOM 2399 O O . ARG A 1 299 ? 11.310 2.962 -0.386 1.00 95.88 299 ARG A O 1
ATOM 2406 N N . ILE A 1 300 ? 11.402 2.595 -2.601 1.00 96.88 300 ILE A N 1
ATOM 2407 C CA . ILE A 1 300 ? 10.760 3.862 -2.974 1.00 96.88 300 ILE A CA 1
ATOM 2408 C C . ILE A 1 300 ? 9.283 3.882 -2.580 1.00 96.88 300 ILE A C 1
ATOM 2410 O O . ILE A 1 300 ? 8.832 4.885 -2.029 1.00 96.88 300 ILE A O 1
ATOM 2414 N N . ILE A 1 301 ? 8.550 2.783 -2.779 1.00 96.31 301 ILE A N 1
ATOM 2415 C CA . ILE A 1 301 ? 7.168 2.643 -2.291 1.00 96.31 301 ILE A CA 1
ATOM 2416 C C . ILE A 1 301 ? 7.141 2.825 -0.77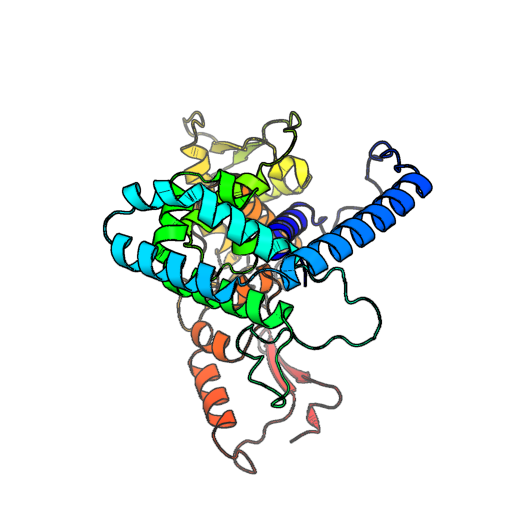0 1.00 96.31 301 ILE A C 1
ATOM 2418 O O . ILE A 1 301 ? 6.363 3.625 -0.249 1.00 96.31 301 ILE A O 1
ATOM 2422 N N . GLY A 1 302 ? 8.046 2.155 -0.053 1.00 95.50 302 GLY A N 1
ATOM 2423 C CA . GLY A 1 302 ? 8.150 2.291 1.395 1.00 95.50 302 GLY A CA 1
ATOM 2424 C C . GLY A 1 302 ? 8.496 3.715 1.844 1.00 95.50 302 GLY A C 1
ATOM 2425 O O . GLY A 1 302 ? 7.918 4.227 2.804 1.00 95.50 302 GLY A O 1
ATOM 2426 N N . LYS A 1 303 ? 9.389 4.394 1.119 1.00 95.62 303 LYS A N 1
ATOM 2427 C CA . LYS A 1 303 ? 9.732 5.797 1.368 1.00 95.62 303 LYS A CA 1
ATOM 2428 C C . LYS A 1 303 ? 8.541 6.725 1.127 1.00 95.62 303 LYS A C 1
ATOM 2430 O O . LYS A 1 303 ? 8.274 7.579 1.966 1.00 95.62 303 LYS A O 1
ATOM 2435 N N . ALA A 1 304 ? 7.791 6.533 0.043 1.00 95.56 304 ALA A N 1
ATOM 2436 C CA . ALA A 1 304 ? 6.587 7.310 -0.241 1.00 95.56 304 ALA A CA 1
ATOM 2437 C C . ALA A 1 304 ? 5.548 7.168 0.886 1.00 95.56 304 ALA A C 1
ATOM 2439 O O . ALA A 1 304 ? 5.029 8.173 1.371 1.00 95.56 304 ALA A O 1
ATOM 2440 N N . ILE A 1 305 ? 5.320 5.937 1.365 1.00 95.12 305 ILE A N 1
ATOM 2441 C CA . ILE A 1 305 ? 4.424 5.655 2.496 1.00 95.12 305 ILE A CA 1
ATOM 2442 C C . ILE A 1 305 ? 4.911 6.362 3.767 1.00 95.12 305 ILE A C 1
ATOM 2444 O O . ILE A 1 305 ? 4.119 7.030 4.430 1.00 95.12 305 ILE A O 1
ATOM 2448 N N . TYR A 1 306 ? 6.206 6.260 4.088 1.00 94.25 306 TYR A N 1
ATOM 2449 C CA . TYR A 1 306 ? 6.782 6.898 5.274 1.00 94.25 306 TYR A CA 1
ATOM 2450 C C . TYR A 1 306 ? 6.720 8.429 5.225 1.00 94.25 306 TYR A C 1
ATOM 2452 O O . TYR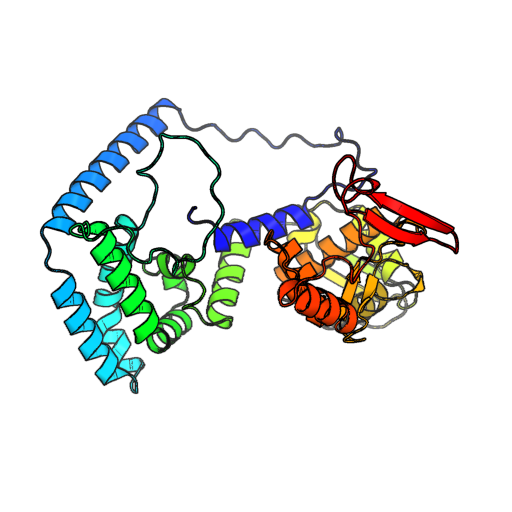 A 1 306 ? 6.420 9.060 6.233 1.00 94.25 306 TYR A O 1
ATOM 2460 N N . ASP A 1 307 ? 6.955 9.038 4.064 1.00 93.06 307 ASP A N 1
ATOM 2461 C CA . ASP A 1 307 ? 6.898 10.495 3.895 1.00 93.06 307 ASP A CA 1
ATOM 2462 C C . ASP A 1 307 ? 5.464 11.026 3.701 1.00 93.06 307 ASP A C 1
ATOM 2464 O O . ASP A 1 307 ? 5.267 12.235 3.555 1.00 93.06 307 ASP A O 1
ATOM 2468 N N . GLY A 1 308 ? 4.455 10.147 3.661 1.00 93.38 308 GLY A N 1
ATOM 2469 C CA . GLY A 1 308 ? 3.066 10.521 3.392 1.00 93.38 308 GLY A CA 1
ATOM 2470 C C . GLY A 1 308 ? 2.849 11.083 1.982 1.00 93.38 308 GLY A C 1
ATOM 2471 O O . GLY A 1 308 ? 1.975 11.930 1.778 1.00 93.38 308 GLY A O 1
ATOM 2472 N N . ARG A 1 309 ? 3.655 10.646 1.007 1.00 92.94 309 ARG A N 1
ATOM 2473 C CA . ARG A 1 309 ? 3.587 11.056 -0.401 1.00 92.94 309 ARG A CA 1
ATOM 2474 C C . ARG A 1 309 ? 2.826 10.022 -1.225 1.00 92.94 309 ARG A C 1
ATOM 2476 O O . ARG A 1 309 ? 2.943 8.822 -1.005 1.00 92.94 309 ARG A O 1
ATOM 2483 N N . LEU A 1 310 ? 2.042 10.506 -2.185 1.00 91.19 310 LEU A N 1
ATOM 2484 C CA . LEU A 1 310 ? 1.342 9.648 -3.138 1.00 91.19 310 LEU A CA 1
ATOM 2485 C C . LEU A 1 310 ? 2.281 9.282 -4.287 1.00 91.19 310 LEU A C 1
ATOM 2487 O O . LEU A 1 310 ? 2.991 10.147 -4.803 1.00 91.19 310 LEU A O 1
ATOM 2491 N N . LEU A 1 311 ? 2.241 8.014 -4.683 1.00 92.31 311 LEU A N 1
ATOM 2492 C CA . LEU A 1 311 ? 2.907 7.488 -5.866 1.00 92.31 311 LEU A CA 1
ATOM 2493 C C . LEU A 1 311 ? 1.822 7.116 -6.877 1.00 92.31 311 LEU A C 1
ATOM 2495 O O . LEU A 1 311 ? 0.874 6.421 -6.516 1.00 92.31 311 LEU A O 1
ATOM 2499 N N . ASP A 1 312 ? 1.951 7.585 -8.116 1.00 91.56 312 ASP A N 1
ATOM 2500 C CA . ASP A 1 312 ? 1.003 7.286 -9.198 1.00 91.56 312 ASP A CA 1
ATOM 2501 C C . ASP A 1 312 ? 1.310 5.898 -9.784 1.00 91.56 312 ASP A C 1
ATOM 2503 O O . ASP A 1 312 ? 1.773 5.756 -10.913 1.00 91.56 312 ASP A O 1
ATOM 2507 N N . ALA A 1 313 ? 1.179 4.881 -8.929 1.00 91.94 313 ALA A N 1
ATOM 2508 C CA . ALA A 1 313 ? 1.550 3.502 -9.193 1.00 91.94 313 ALA A CA 1
ATOM 2509 C C . ALA A 1 313 ? 0.460 2.548 -8.707 1.00 91.94 313 ALA A C 1
ATOM 2511 O O . ALA A 1 313 ? 0.263 2.362 -7.502 1.00 91.94 313 ALA A O 1
ATOM 2512 N N . TYR A 1 314 ? -0.236 1.940 -9.665 1.00 93.62 314 TYR A N 1
ATOM 2513 C CA . TYR A 1 314 ? -1.374 1.065 -9.417 1.00 93.62 314 TYR A CA 1
ATOM 2514 C C . TYR A 1 314 ? -0.984 -0.375 -9.723 1.00 93.62 314 TYR A C 1
ATOM 2516 O O . TYR A 1 314 ? -0.620 -0.722 -10.846 1.00 93.62 314 TYR A O 1
ATOM 2524 N N . PHE A 1 315 ? -1.053 -1.217 -8.701 1.00 94.44 315 PHE A N 1
ATOM 2525 C CA . PHE A 1 315 ? -0.765 -2.640 -8.816 1.00 94.44 315 PHE A CA 1
ATOM 2526 C C . PHE A 1 315 ? -2.058 -3.443 -8.734 1.00 94.44 315 PHE A C 1
ATOM 2528 O O . PHE A 1 315 ? -3.110 -2.926 -8.351 1.00 94.44 315 PHE A O 1
ATOM 2535 N N . THR A 1 316 ? -1.995 -4.725 -9.066 1.00 93.12 316 THR A N 1
ATOM 2536 C CA . THR A 1 316 ? -3.156 -5.602 -8.905 1.00 93.12 316 THR A CA 1
ATOM 2537 C C . THR A 1 316 ? -3.484 -5.886 -7.451 1.00 93.12 316 THR A C 1
ATOM 2539 O O . THR A 1 316 ? -2.658 -5.782 -6.537 1.00 93.12 316 THR A O 1
ATOM 2542 N N . ARG A 1 317 ? -4.717 -6.351 -7.237 1.00 91.75 317 ARG A N 1
ATOM 2543 C CA . ARG A 1 317 ? -5.168 -6.837 -5.934 1.00 91.75 317 ARG A CA 1
ATOM 2544 C C . ARG A 1 317 ? -4.268 -7.949 -5.388 1.00 91.75 317 ARG A C 1
ATOM 2546 O O . ARG A 1 317 ? -3.951 -7.916 -4.199 1.00 91.75 317 ARG A O 1
ATOM 2553 N N . SER A 1 318 ? -3.846 -8.895 -6.231 1.00 92.81 318 SER A N 1
ATOM 2554 C CA . SER A 1 318 ? -2.922 -9.974 -5.849 1.00 92.81 318 SER A CA 1
ATOM 2555 C C . SER A 1 318 ? -1.590 -9.420 -5.339 1.00 92.81 318 SER A C 1
ATOM 2557 O O . SER A 1 318 ? -1.107 -9.847 -4.292 1.00 92.81 318 SER A O 1
ATOM 2559 N N . PHE A 1 319 ? -1.039 -8.396 -5.995 1.00 94.25 319 PHE A N 1
ATOM 2560 C CA . PHE A 1 319 ? 0.205 -7.761 -5.568 1.00 94.25 319 PHE A CA 1
ATOM 2561 C C . PHE A 1 319 ? 0.071 -7.087 -4.194 1.00 94.25 319 PHE A C 1
ATOM 2563 O O . PHE A 1 319 ? 0.904 -7.299 -3.311 1.00 94.25 319 PHE A O 1
ATOM 2570 N N . TYR A 1 320 ? -1.020 -6.348 -3.949 1.00 94.12 320 TYR A N 1
ATOM 2571 C CA . TYR A 1 320 ? -1.288 -5.790 -2.617 1.00 94.12 320 TYR A CA 1
ATOM 2572 C C . TYR A 1 320 ? -1.481 -6.880 -1.552 1.00 94.12 320 TYR A C 1
ATOM 2574 O O . TYR A 1 320 ? -1.048 -6.703 -0.412 1.00 94.12 320 TYR A O 1
ATOM 2582 N N . LYS A 1 321 ? -2.095 -8.022 -1.895 1.00 93.50 321 LYS A 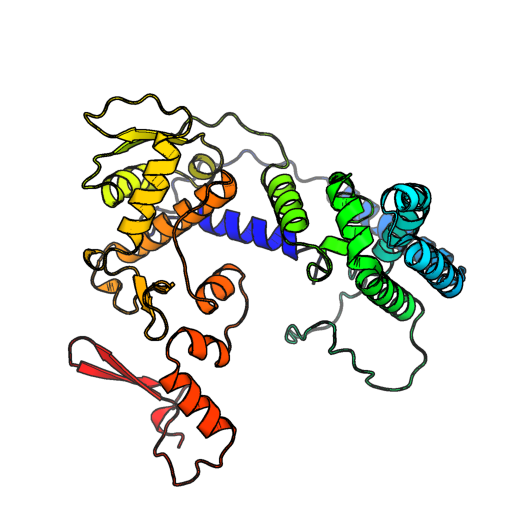N 1
ATOM 2583 C CA . LYS A 1 321 ? -2.194 -9.172 -0.983 1.00 93.50 321 LYS A CA 1
ATOM 2584 C C . LYS A 1 321 ? -0.818 -9.736 -0.634 1.00 93.50 321 LYS A C 1
ATOM 2586 O O . LYS A 1 321 ? -0.576 -9.965 0.548 1.00 93.50 321 LYS A O 1
ATOM 2591 N N . HIS A 1 322 ? 0.088 -9.869 -1.605 1.00 93.06 322 HIS A N 1
ATOM 2592 C CA . HIS A 1 322 ? 1.466 -10.298 -1.352 1.00 93.06 322 HIS A CA 1
ATOM 2593 C C . HIS A 1 322 ? 2.213 -9.348 -0.411 1.00 93.06 322 HIS A C 1
ATOM 2595 O O . HIS A 1 322 ? 2.836 -9.820 0.536 1.00 93.06 322 HIS A O 1
ATOM 2601 N N . ILE A 1 323 ? 2.091 -8.025 -0.598 1.00 93.19 323 ILE A N 1
ATOM 2602 C CA . ILE A 1 323 ? 2.669 -7.039 0.337 1.00 93.19 323 ILE A CA 1
ATOM 2603 C C . ILE A 1 323 ? 2.137 -7.270 1.757 1.00 93.19 323 ILE A C 1
ATOM 2605 O O . ILE A 1 323 ? 2.902 -7.243 2.714 1.00 93.19 323 ILE A O 1
ATOM 2609 N N . LEU A 1 324 ? 0.835 -7.526 1.896 1.00 90.56 324 LEU A N 1
ATOM 2610 C CA . LEU A 1 324 ? 0.180 -7.762 3.184 1.00 90.56 324 LEU A CA 1
ATOM 2611 C C . LEU A 1 324 ? 0.390 -9.180 3.749 1.00 90.56 324 LEU A C 1
ATOM 2613 O O . LEU A 1 324 ? -0.198 -9.495 4.783 1.00 90.56 324 LEU A O 1
ATOM 2617 N N . GLY A 1 325 ? 1.148 -10.051 3.073 1.00 89.31 325 GLY A N 1
ATOM 2618 C CA . GLY A 1 325 ? 1.313 -11.454 3.466 1.00 89.31 325 GLY A CA 1
ATOM 2619 C C . GLY A 1 325 ? 0.006 -12.258 3.458 1.00 89.31 325 GLY A C 1
ATOM 2620 O O . GLY A 1 325 ? -0.132 -13.223 4.206 1.00 89.31 325 GLY A O 1
ATOM 2621 N N . LYS A 1 326 ? -0.983 -11.846 2.658 1.00 89.56 326 LYS A N 1
ATOM 2622 C CA . LYS A 1 326 ? -2.283 -12.519 2.542 1.00 89.56 326 LYS A CA 1
ATOM 2623 C C . LYS A 1 326 ? -2.273 -13.522 1.387 1.00 89.56 326 LYS A C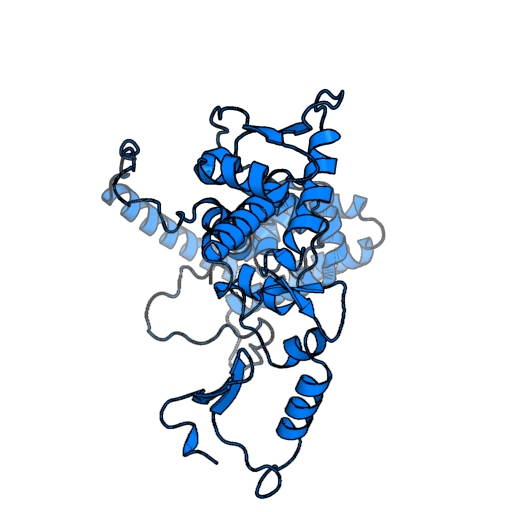 1
ATOM 2625 O O . LYS A 1 326 ? -1.700 -13.214 0.342 1.00 89.56 326 LYS A O 1
ATOM 2630 N N . PRO A 1 327 ? -2.951 -14.674 1.533 1.00 92.88 327 PRO A N 1
ATOM 2631 C CA . PRO A 1 327 ? -3.072 -15.635 0.448 1.00 92.88 327 PRO A CA 1
ATOM 2632 C C . PRO A 1 327 ? -3.858 -15.036 -0.720 1.00 92.88 327 PRO A C 1
ATOM 2634 O O . PRO A 1 327 ? -4.831 -14.290 -0.534 1.00 92.88 327 PRO A O 1
ATOM 2637 N N . VAL A 1 328 ? -3.418 -15.383 -1.923 1.00 93.19 328 VAL A N 1
ATOM 2638 C CA . VAL A 1 328 ? -4.143 -15.123 -3.167 1.00 93.19 328 VAL A CA 1
ATOM 2639 C C . VAL A 1 328 ? -5.155 -16.237 -3.419 1.00 93.19 328 VAL A C 1
ATOM 2641 O O . VAL A 1 328 ? -5.029 -17.339 -2.892 1.00 93.19 328 VAL A O 1
ATOM 2644 N N . ASP A 1 329 ? -6.184 -15.919 -4.188 1.00 92.19 329 ASP A N 1
ATOM 2645 C CA . ASP A 1 329 ? -7.302 -16.801 -4.515 1.00 92.19 329 ASP A CA 1
ATOM 2646 C C . ASP A 1 329 ? -7.568 -16.732 -6.027 1.00 92.19 329 ASP A C 1
ATOM 2648 O O . ASP A 1 329 ? -7.250 -15.716 -6.646 1.00 92.19 329 ASP A O 1
ATOM 2652 N N . TYR A 1 330 ? -8.158 -17.771 -6.632 1.00 92.12 330 TYR A N 1
ATOM 2653 C CA . TYR A 1 330 ? -8.452 -17.776 -8.075 1.00 92.12 330 TYR A CA 1
ATOM 2654 C C . TYR A 1 330 ? -9.325 -16.584 -8.498 1.00 92.12 330 TYR A C 1
ATOM 2656 O O . TYR A 1 330 ? -9.165 -16.070 -9.597 1.00 92.12 330 TYR A O 1
ATOM 2664 N N . ARG A 1 331 ? -10.174 -16.058 -7.605 1.00 92.88 331 ARG A N 1
ATOM 2665 C CA . ARG A 1 331 ? -10.969 -14.841 -7.843 1.00 92.88 331 ARG A CA 1
ATOM 2666 C C . ARG A 1 331 ? -10.124 -13.586 -8.037 1.00 92.88 331 ARG A C 1
ATOM 2668 O O . ARG A 1 331 ? -10.614 -12.598 -8.567 1.00 92.88 331 ARG A O 1
ATOM 2675 N N . ASP A 1 332 ? -8.864 -13.576 -7.604 1.00 91.62 332 ASP A N 1
ATOM 2676 C CA . ASP A 1 332 ? -7.969 -12.454 -7.898 1.00 91.62 332 ASP A CA 1
ATOM 2677 C C . ASP A 1 332 ? -7.584 -12.409 -9.387 1.00 91.62 332 ASP A C 1
ATOM 2679 O O . ASP A 1 332 ? -7.266 -11.323 -9.880 1.00 91.62 332 ASP A O 1
ATOM 2683 N N . LEU A 1 333 ? -7.671 -13.541 -10.106 1.00 90.75 333 LEU A N 1
ATOM 2684 C CA . LEU A 1 333 ? -7.418 -13.615 -11.549 1.00 90.75 333 LEU A CA 1
ATOM 2685 C C . LEU A 1 333 ? -8.425 -12.817 -12.362 1.00 90.75 333 LEU A C 1
ATOM 2687 O O . LEU A 1 333 ? -8.052 -12.335 -13.419 1.00 90.75 333 LEU A O 1
ATOM 2691 N N . GLU A 1 334 ? -9.638 -12.578 -11.860 1.00 89.31 334 GLU A N 1
ATOM 2692 C CA . GLU A 1 334 ? -10.635 -11.759 -12.562 1.00 89.31 334 GLU A CA 1
ATOM 2693 C C . GLU A 1 334 ? -10.076 -10.374 -12.941 1.00 89.31 334 GLU A C 1
ATOM 2695 O O . GLU A 1 334 ? -10.361 -9.848 -14.011 1.00 89.31 334 GLU A O 1
ATOM 2700 N N . SER A 1 335 ? -9.215 -9.801 -12.091 1.00 83.44 335 SER A N 1
ATOM 2701 C CA . SER A 1 335 ? -8.561 -8.505 -12.341 1.00 83.44 335 SER A CA 1
ATOM 2702 C C . SER A 1 335 ? -7.288 -8.577 -13.191 1.00 83.44 335 SER A C 1
ATOM 2704 O O . SER A 1 335 ? -6.704 -7.548 -13.520 1.00 83.44 335 SER A O 1
ATOM 2706 N N . ILE A 1 336 ? -6.823 -9.782 -13.509 1.00 87.50 336 ILE A N 1
ATOM 2707 C CA . ILE A 1 336 ? -5.533 -10.046 -14.152 1.00 87.50 336 ILE A CA 1
ATOM 2708 C C . ILE A 1 336 ? -5.782 -10.556 -15.567 1.00 87.50 336 ILE A C 1
ATOM 2710 O O . ILE A 1 336 ? -5.333 -9.941 -16.534 1.00 87.50 336 ILE A O 1
ATOM 2714 N N . ASP A 1 337 ? -6.538 -11.648 -15.637 1.00 89.81 337 ASP A N 1
ATOM 2715 C CA . ASP A 1 337 ? -6.952 -12.386 -16.817 1.00 89.81 337 ASP A CA 1
ATOM 2716 C C . ASP A 1 337 ? -8.414 -12.855 -16.622 1.00 89.81 337 ASP A C 1
ATOM 2718 O O . ASP A 1 337 ? -8.673 -13.912 -16.031 1.00 89.81 337 ASP A O 1
ATOM 2722 N N . PRO A 1 338 ? -9.394 -12.049 -17.073 1.00 91.06 338 PRO A N 1
ATOM 2723 C CA . PRO A 1 338 ? -10.811 -12.354 -16.902 1.00 91.06 338 PRO A CA 1
ATOM 2724 C C . PRO A 1 338 ? -11.256 -13.593 -17.683 1.00 91.06 338 PRO A C 1
ATOM 2726 O O . PRO A 1 338 ? -12.252 -14.216 -17.323 1.00 91.06 338 PRO A O 1
ATOM 2729 N N . GLU A 1 339 ? -10.568 -13.924 -18.777 1.00 92.31 339 GLU A N 1
ATOM 2730 C CA . GLU A 1 339 ? -10.892 -15.085 -19.603 1.00 92.31 339 GLU A CA 1
ATOM 2731 C C . GLU A 1 339 ? -10.445 -16.362 -18.900 1.00 92.31 339 GLU A C 1
ATOM 2733 O O . GLU A 1 339 ? -11.255 -17.267 -18.695 1.00 92.31 339 GLU A O 1
ATOM 2738 N N . TYR A 1 340 ? -9.207 -16.384 -18.406 1.00 91.31 340 TYR A N 1
ATOM 2739 C CA . TYR A 1 340 ? -8.709 -17.500 -17.613 1.00 91.31 340 TYR A CA 1
ATOM 2740 C C . TYR A 1 340 ? -9.513 -17.696 -16.321 1.00 91.31 340 TYR A C 1
ATOM 2742 O O . TYR A 1 340 ? -9.852 -18.824 -15.963 1.00 91.31 340 TYR A O 1
ATOM 2750 N N . PHE A 1 341 ? -9.908 -16.604 -15.654 1.00 94.00 341 PHE A N 1
ATOM 2751 C CA . PHE A 1 341 ? -10.812 -16.666 -14.504 1.00 94.00 341 PHE A CA 1
ATOM 2752 C C . PHE A 1 341 ? -12.138 -17.368 -14.839 1.00 94.00 341 PHE A C 1
ATOM 2754 O O . PHE A 1 341 ? -12.544 -18.262 -14.099 1.00 94.00 341 PHE A O 1
ATOM 2761 N N . LYS A 1 342 ? -12.789 -17.011 -15.955 1.00 95.00 342 LYS A N 1
ATOM 2762 C CA . LYS A 1 342 ? -14.047 -17.647 -16.382 1.00 95.00 342 LYS A CA 1
ATOM 2763 C C . LYS A 1 342 ? -13.874 -19.134 -16.658 1.00 95.00 342 LYS A C 1
ATOM 2765 O O . LYS A 1 342 ? -14.748 -19.912 -16.288 1.00 95.00 342 LYS A O 1
ATOM 2770 N N . SER A 1 343 ? -12.764 -19.532 -17.275 1.00 93.94 343 SER A N 1
ATOM 2771 C CA . SER A 1 343 ? -12.460 -20.946 -17.519 1.00 93.94 343 SER A CA 1
ATOM 2772 C C . SER A 1 343 ? -12.329 -21.721 -16.207 1.00 93.94 343 SER A C 1
ATOM 2774 O O . SER A 1 343 ? -12.957 -22.766 -16.048 1.00 93.94 343 SER A O 1
ATOM 2776 N N . LEU A 1 344 ? -11.601 -21.175 -15.225 1.00 94.00 344 LEU A N 1
ATOM 2777 C CA . LEU A 1 344 ? -11.476 -21.788 -13.899 1.00 94.00 344 LEU A CA 1
ATOM 2778 C C . LEU A 1 344 ? -12.811 -21.832 -13.148 1.00 94.00 344 LEU A C 1
ATOM 2780 O O . LEU A 1 344 ? -13.143 -22.845 -12.538 1.00 94.00 344 LEU A O 1
ATOM 2784 N N . GLU A 1 345 ? -13.596 -20.756 -13.199 1.00 96.00 345 GLU A N 1
ATOM 2785 C CA . GLU A 1 345 ? -14.925 -20.711 -12.586 1.00 96.00 345 GLU A CA 1
ATOM 2786 C C . GLU A 1 345 ? -15.874 -21.729 -13.232 1.00 96.00 345 GLU A C 1
ATOM 2788 O O . GLU A 1 345 ? -16.632 -22.400 -12.532 1.00 96.00 345 GLU A O 1
ATOM 2793 N N . TRP A 1 346 ? -15.809 -21.901 -14.552 1.00 95.06 346 TRP A N 1
ATOM 2794 C CA . TRP A 1 346 ? -16.585 -22.918 -15.252 1.00 95.06 346 TRP A CA 1
ATOM 2795 C C . TRP A 1 346 ? -16.169 -24.327 -14.819 1.00 95.06 346 TRP A C 1
ATOM 2797 O O . TRP A 1 346 ? -17.033 -25.109 -14.430 1.00 95.06 346 TRP A O 1
ATOM 2807 N N . MET A 1 347 ? -14.867 -24.629 -14.792 1.00 94.00 347 MET A N 1
ATOM 2808 C CA . MET A 1 347 ? -14.356 -25.931 -14.343 1.00 94.00 347 MET A CA 1
ATOM 2809 C C . MET A 1 347 ? -14.727 -26.252 -12.891 1.00 94.00 347 MET A C 1
ATOM 2811 O O . MET A 1 347 ? -14.951 -27.406 -12.553 1.00 94.00 347 MET A O 1
ATOM 2815 N N . LEU A 1 348 ? -14.805 -25.246 -12.016 1.00 94.81 348 LEU A N 1
ATOM 2816 C CA . LEU A 1 348 ? -15.208 -25.437 -10.619 1.00 94.81 348 LEU A CA 1
ATOM 2817 C C . LEU A 1 348 ? -16.696 -25.776 -10.459 1.00 94.81 348 LEU A C 1
ATOM 2819 O O . LEU A 1 348 ? -17.078 -26.384 -9.460 1.00 94.81 348 LEU A O 1
ATOM 2823 N N . ASN A 1 349 ? -17.535 -25.353 -11.406 1.00 95.94 349 ASN A N 1
ATOM 2824 C CA . ASN A 1 349 ? -18.991 -25.476 -11.323 1.00 95.94 349 ASN A CA 1
ATOM 2825 C C . ASN A 1 349 ? -19.568 -26.584 -12.217 1.00 95.94 349 ASN A C 1
ATOM 2827 O O . ASN A 1 349 ? -20.778 -26.807 -12.195 1.00 95.94 349 ASN A O 1
ATOM 2831 N N . ASN A 1 350 ? -18.733 -27.263 -13.002 1.00 95.19 350 ASN A N 1
ATOM 2832 C CA . ASN A 1 350 ? -19.142 -28.314 -13.928 1.00 95.19 350 ASN A CA 1
ATOM 2833 C C . ASN A 1 350 ? -18.258 -29.548 -13.734 1.00 95.19 350 ASN A C 1
ATOM 2835 O O . ASN A 1 350 ? -17.099 -29.434 -13.346 1.00 95.19 350 ASN A O 1
ATOM 2839 N N . ASP A 1 351 ? -18.807 -30.730 -14.013 1.00 91.81 351 ASP A N 1
ATOM 2840 C CA . ASP A 1 351 ? -17.982 -31.927 -14.162 1.00 91.81 351 ASP A CA 1
ATOM 2841 C C . ASP A 1 351 ? -17.113 -31.759 -15.412 1.00 91.81 351 ASP A C 1
ATOM 2843 O O . ASP A 1 351 ? -17.614 -31.309 -16.442 1.00 91.81 351 ASP A O 1
ATOM 2847 N N . ILE A 1 352 ? -15.826 -32.075 -15.298 1.00 91.88 352 ILE A N 1
ATOM 2848 C CA . ILE A 1 352 ? -14.835 -31.953 -16.375 1.00 91.88 352 ILE A CA 1
ATOM 2849 C C . ILE A 1 352 ? -14.351 -33.317 -16.880 1.00 91.88 352 ILE A C 1
ATOM 2851 O O . ILE A 1 352 ? -13.519 -33.361 -17.787 1.00 91.88 352 ILE A O 1
ATOM 2855 N N . THR A 1 353 ? -14.858 -34.414 -16.305 1.00 88.88 353 THR A N 1
ATOM 2856 C CA . THR A 1 353 ? -14.487 -35.787 -16.666 1.00 88.88 353 THR A CA 1
ATOM 2857 C C . THR A 1 353 ? -14.695 -36.012 -18.161 1.00 88.88 353 THR A C 1
ATOM 2859 O O . THR A 1 353 ? -15.789 -35.782 -18.674 1.00 88.88 353 THR A O 1
ATOM 2862 N N . ASP A 1 354 ? -13.638 -36.434 -18.857 1.00 86.06 354 ASP A N 1
ATOM 2863 C CA . ASP A 1 354 ? -13.609 -36.672 -20.309 1.00 86.06 354 ASP A CA 1
ATOM 2864 C C . ASP A 1 354 ? -13.975 -35.447 -21.182 1.00 86.06 354 ASP A C 1
ATOM 2866 O O . ASP A 1 354 ? -14.258 -35.591 -22.373 1.00 86.06 354 ASP A O 1
ATOM 2870 N N . ILE A 1 355 ? -13.983 -34.233 -20.613 1.00 88.38 355 ILE A N 1
ATOM 2871 C CA . ILE A 1 355 ? -14.260 -32.983 -21.343 1.00 88.38 355 ILE A CA 1
ATOM 2872 C C . ILE A 1 355 ? -12.972 -32.206 -21.614 1.00 88.38 355 ILE A C 1
ATOM 2874 O O . ILE A 1 355 ? -12.830 -31.614 -22.684 1.00 88.38 355 ILE A O 1
ATOM 2878 N N . LEU A 1 356 ? -12.051 -32.180 -20.648 1.00 85.69 356 LEU A N 1
ATOM 2879 C CA . LEU A 1 356 ? -10.783 -31.464 -20.748 1.00 85.69 356 LEU A CA 1
ATOM 2880 C C . LEU A 1 356 ? -9.624 -32.419 -20.447 1.00 85.69 356 LEU A C 1
ATOM 2882 O O . LEU A 1 356 ? -9.575 -33.000 -19.367 1.00 85.69 356 LEU A O 1
ATOM 2886 N N . ASP A 1 357 ? -8.662 -32.517 -21.363 1.00 86.06 357 ASP A N 1
ATOM 2887 C CA . ASP A 1 357 ? -7.420 -33.276 -21.167 1.00 86.06 357 ASP A CA 1
ATOM 2888 C C . ASP A 1 357 ? -6.410 -32.444 -20.359 1.00 86.06 357 ASP A C 1
ATOM 2890 O O . ASP A 1 357 ? -5.401 -31.961 -20.878 1.00 86.06 357 ASP A O 1
ATOM 2894 N N . LEU A 1 358 ? -6.717 -32.203 -19.084 1.00 90.12 358 LEU A N 1
ATOM 2895 C CA . LEU A 1 358 ? -5.859 -31.437 -18.182 1.00 90.12 358 LEU A CA 1
ATOM 2896 C C . LEU A 1 358 ? -4.985 -32.356 -17.340 1.00 90.12 358 LEU A C 1
ATOM 2898 O O . LEU A 1 358 ? -5.353 -33.477 -17.016 1.00 90.12 358 LEU A O 1
ATOM 2902 N N . THR A 1 359 ? -3.822 -31.846 -16.944 1.00 93.06 359 THR A N 1
ATOM 2903 C CA . THR A 1 359 ? -2.983 -32.487 -15.931 1.00 93.06 359 THR A CA 1
ATOM 2904 C C . THR A 1 359 ? -2.647 -31.498 -14.822 1.00 93.06 359 THR A C 1
ATOM 2906 O O . THR A 1 359 ? -2.919 -30.301 -14.931 1.00 93.06 359 THR A O 1
ATOM 2909 N N . PHE A 1 360 ? -2.013 -31.950 -13.739 1.00 94.62 360 PHE A N 1
ATOM 2910 C CA . PHE A 1 360 ? -1.449 -31.049 -12.725 1.00 94.62 360 PHE A CA 1
ATOM 2911 C C . PHE A 1 360 ? -0.121 -30.421 -13.194 1.00 94.62 360 PHE A C 1
ATOM 2913 O O . PHE A 1 360 ? 0.884 -30.435 -12.478 1.00 94.62 360 PHE A O 1
ATOM 2920 N N . SER A 1 361 ? -0.113 -29.859 -14.401 1.00 94.44 361 SER A N 1
ATOM 2921 C CA . SER A 1 361 ? 0.999 -29.115 -14.987 1.00 94.44 361 SER A CA 1
ATOM 2922 C C . SER A 1 361 ? 0.495 -27.898 -15.768 1.00 94.44 361 SER A C 1
ATOM 2924 O O . SER A 1 361 ? -0.701 -27.761 -16.017 1.00 94.44 361 SER A O 1
ATOM 2926 N N . VAL A 1 362 ? 1.399 -26.978 -16.088 1.00 92.25 362 VAL A N 1
ATOM 2927 C CA . VAL A 1 362 ? 1.121 -25.798 -16.909 1.00 92.25 362 VAL A CA 1
ATOM 2928 C C . VAL A 1 362 ? 2.206 -25.638 -17.965 1.00 92.25 362 VAL A C 1
ATOM 2930 O O . VAL A 1 362 ? 3.382 -25.870 -17.683 1.00 92.25 362 VAL A O 1
ATOM 2933 N N . ASP A 1 363 ? 1.808 -25.205 -19.153 1.00 90.62 363 ASP A N 1
ATOM 2934 C CA . ASP A 1 363 ? 2.726 -24.825 -20.218 1.00 90.62 363 ASP A CA 1
ATOM 2935 C C . ASP A 1 363 ? 3.202 -23.382 -19.997 1.00 90.62 363 ASP A C 1
ATOM 2937 O O . ASP A 1 363 ? 2.398 -22.452 -19.913 1.00 90.62 363 ASP A O 1
ATOM 2941 N N . ASP A 1 364 ? 4.513 -23.191 -19.876 1.00 86.50 364 ASP A N 1
ATOM 2942 C CA . ASP A 1 364 ? 5.166 -21.885 -19.781 1.00 86.50 364 ASP A CA 1
ATOM 2943 C C . ASP A 1 364 ? 5.889 -21.609 -21.102 1.00 86.50 364 ASP A C 1
ATOM 2945 O O . ASP A 1 364 ? 6.862 -22.284 -21.448 1.00 86.50 364 ASP A O 1
ATOM 2949 N N . GLU A 1 365 ? 5.376 -20.655 -21.878 1.00 84.00 365 GLU A N 1
ATOM 2950 C CA . GLU A 1 365 ? 5.974 -20.252 -23.150 1.00 84.00 365 GLU A CA 1
ATOM 2951 C C . GLU A 1 365 ? 6.999 -19.136 -22.917 1.00 84.00 365 GLU A C 1
ATOM 2953 O O . GLU A 1 365 ? 6.660 -18.000 -22.575 1.00 84.00 365 GLU A O 1
ATOM 2958 N N . GLU A 1 366 ? 8.276 -19.453 -23.124 1.00 79.81 366 GLU A N 1
ATOM 2959 C CA . GLU A 1 366 ? 9.395 -18.528 -22.969 1.00 79.81 366 GLU A CA 1
ATOM 2960 C C . GLU A 1 366 ? 10.143 -18.398 -24.299 1.00 79.81 366 GLU A C 1
ATOM 2962 O O . GLU A 1 366 ? 10.738 -19.357 -24.781 1.00 79.81 366 GLU A O 1
ATOM 2967 N N . PHE A 1 367 ? 10.147 -17.208 -24.910 1.00 78.69 367 PHE A N 1
ATOM 2968 C CA . PHE A 1 367 ? 10.886 -16.935 -26.158 1.00 78.69 367 PHE A CA 1
ATOM 2969 C C . PHE A 1 367 ? 10.584 -17.899 -27.325 1.00 78.69 367 PHE A C 1
ATOM 2971 O O . PHE A 1 367 ? 11.440 -18.126 -28.180 1.00 78.69 367 PHE A O 1
ATOM 2978 N N . GLY A 1 368 ? 9.360 -18.432 -27.387 1.00 82.44 368 GLY A N 1
ATOM 2979 C CA . GLY A 1 368 ? 8.933 -19.399 -28.403 1.00 82.44 368 GLY A CA 1
ATOM 2980 C C . GLY A 1 368 ? 9.281 -20.855 -28.078 1.00 82.44 368 GLY A C 1
ATOM 2981 O O . GLY A 1 368 ? 9.001 -21.734 -28.891 1.00 82.44 368 GLY A O 1
ATOM 2982 N N . GLU A 1 369 ? 9.866 -21.128 -26.908 1.00 87.19 369 GLU A N 1
ATOM 2983 C CA . GLU A 1 369 ? 10.007 -22.475 -26.355 1.00 87.19 369 GLU A CA 1
ATOM 2984 C C . GLU A 1 369 ? 8.929 -22.723 -25.293 1.00 87.19 369 GLU A C 1
ATOM 2986 O O . GLU A 1 369 ? 8.827 -21.990 -24.311 1.00 87.19 369 GLU A O 1
ATOM 2991 N N . THR A 1 370 ? 8.138 -23.782 -25.463 1.00 89.69 370 THR A N 1
ATOM 2992 C CA . THR A 1 370 ? 7.149 -24.212 -24.467 1.00 89.69 370 THR A CA 1
ATOM 2993 C C . THR A 1 370 ? 7.784 -25.196 -23.492 1.00 89.69 370 THR A C 1
ATOM 2995 O O . THR A 1 370 ? 8.298 -26.243 -23.894 1.00 89.69 370 THR A O 1
ATOM 2998 N N . LYS A 1 371 ? 7.733 -24.881 -22.197 1.00 90.62 371 LYS A N 1
ATOM 2999 C CA . LYS A 1 371 ? 8.190 -25.753 -21.111 1.00 90.62 371 LYS A CA 1
ATOM 3000 C C . LYS A 1 371 ? 7.002 -26.207 -20.278 1.00 90.62 371 LYS A C 1
ATOM 3002 O O . LYS A 1 371 ? 6.237 -25.383 -19.797 1.00 90.62 371 LYS A O 1
ATOM 3007 N N . VAL A 1 372 ? 6.894 -27.510 -20.041 1.00 92.50 372 VAL A N 1
ATOM 3008 C CA . VAL A 1 372 ? 5.877 -28.065 -19.139 1.00 92.50 372 VAL A CA 1
ATOM 3009 C C . VAL A 1 372 ? 6.387 -27.980 -17.700 1.00 92.50 372 VAL A C 1
ATOM 3011 O O . VAL A 1 372 ? 7.431 -28.549 -17.370 1.00 92.50 372 VAL A O 1
ATOM 3014 N N . ILE A 1 373 ? 5.656 -27.281 -16.833 1.00 92.94 373 ILE A N 1
ATOM 3015 C CA . ILE A 1 373 ? 5.968 -27.121 -15.410 1.00 92.94 373 ILE A CA 1
ATOM 3016 C C . ILE A 1 373 ? 4.944 -27.896 -14.580 1.00 92.94 373 ILE A C 1
ATOM 3018 O O . ILE A 1 373 ? 3.759 -27.570 -14.574 1.00 92.94 373 ILE A O 1
ATOM 3022 N N . GLU A 1 374 ? 5.396 -28.898 -13.825 1.00 95.50 374 GLU A N 1
ATOM 3023 C CA . GLU A 1 374 ? 4.523 -29.626 -12.899 1.00 95.50 374 GLU A CA 1
ATOM 3024 C C . GLU A 1 374 ? 4.133 -28.755 -11.693 1.00 95.50 374 GLU A C 1
ATOM 3026 O O . GLU A 1 374 ? 4.989 -28.209 -10.997 1.00 95.50 374 GLU A O 1
ATOM 3031 N N . LEU A 1 375 ? 2.833 -28.662 -11.401 1.00 94.19 375 LEU A N 1
ATOM 3032 C CA . LEU A 1 375 ? 2.301 -27.883 -10.273 1.00 94.19 375 LEU A CA 1
ATOM 3033 C C . LEU A 1 375 ? 2.433 -28.621 -8.933 1.00 94.19 375 LEU A C 1
ATOM 3035 O O . LEU A 1 375 ? 2.372 -28.012 -7.864 1.00 94.19 375 LEU A O 1
ATOM 3039 N N . LYS A 1 376 ? 2.595 -29.944 -8.983 1.00 94.19 376 LYS A N 1
ATOM 3040 C CA . LYS A 1 376 ? 2.898 -30.815 -7.842 1.00 94.19 376 LYS A CA 1
ATOM 3041 C C . LYS A 1 376 ? 3.703 -32.030 -8.325 1.00 94.19 376 LYS A C 1
ATOM 3043 O O . LYS A 1 376 ? 3.681 -32.301 -9.523 1.00 94.19 376 LYS A O 1
ATOM 3048 N N . PRO A 1 377 ? 4.378 -32.777 -7.431 1.00 95.62 377 PRO A N 1
ATOM 3049 C CA . PRO A 1 377 ? 5.150 -33.952 -7.830 1.00 95.62 377 PRO A CA 1
ATOM 3050 C C . PRO A 1 377 ? 4.317 -34.960 -8.633 1.00 95.62 377 PRO A C 1
ATOM 3052 O O . PRO A 1 377 ? 3.223 -35.329 -8.195 1.00 95.62 377 PRO A O 1
ATOM 3055 N N . ASN A 1 378 ? 4.857 -35.420 -9.768 1.00 94.00 378 ASN A N 1
ATOM 3056 C CA . ASN A 1 378 ? 4.196 -36.314 -10.730 1.00 94.00 378 ASN A CA 1
ATOM 3057 C C . ASN A 1 378 ? 2.940 -35.694 -11.368 1.00 94.00 378 ASN A C 1
ATOM 3059 O O . ASN A 1 378 ? 1.988 -36.401 -11.706 1.00 94.00 378 ASN A O 1
ATOM 3063 N N . GLY A 1 379 ? 2.912 -34.367 -11.504 1.00 93.88 379 GLY A N 1
ATOM 3064 C CA . GLY A 1 379 ? 1.750 -33.612 -11.964 1.00 93.88 379 GLY A CA 1
ATOM 3065 C C . GLY A 1 379 ? 1.280 -33.993 -13.368 1.00 93.88 379 GLY A C 1
ATOM 3066 O O . GLY A 1 379 ? 0.076 -34.066 -13.600 1.00 93.88 379 GLY A O 1
ATOM 3067 N N . THR A 1 380 ? 2.208 -34.328 -14.266 1.00 92.56 380 THR A N 1
ATOM 3068 C CA . THR A 1 380 ? 1.913 -34.777 -15.643 1.00 92.56 380 THR A CA 1
ATOM 3069 C C . THR A 1 380 ? 1.175 -36.114 -15.718 1.00 92.56 380 THR A C 1
ATOM 3071 O O . THR A 1 380 ? 0.576 -36.428 -16.740 1.00 92.56 380 THR A O 1
ATOM 3074 N N . THR A 1 381 ? 1.193 -36.909 -14.644 1.00 92.62 381 THR A N 1
ATOM 3075 C CA . THR A 1 381 ? 0.552 -38.237 -14.597 1.00 92.62 381 THR A CA 1
ATOM 3076 C C . THR A 1 381 ? -0.841 -38.226 -13.970 1.00 92.62 381 THR A C 1
ATOM 3078 O O . THR A 1 381 ? -1.463 -39.276 -13.827 1.00 92.62 381 THR A O 1
ATOM 3081 N N . ILE A 1 382 ? -1.320 -37.052 -13.558 1.00 89.12 382 ILE A N 1
ATOM 3082 C CA . ILE A 1 382 ? -2.589 -36.888 -12.852 1.00 89.12 382 ILE A CA 1
ATOM 3083 C C . ILE A 1 382 ? -3.545 -36.190 -13.805 1.00 89.12 382 ILE A C 1
ATOM 3085 O O . ILE A 1 382 ? -3.413 -34.979 -13.975 1.00 89.12 382 ILE A O 1
ATOM 3089 N N . ALA A 1 383 ? -4.443 -36.974 -14.404 1.00 80.25 383 ALA A N 1
ATOM 3090 C CA . ALA A 1 383 ? -5.537 -36.527 -15.263 1.00 80.25 383 ALA A CA 1
ATOM 3091 C C . ALA A 1 383 ? -6.829 -36.345 -14.458 1.00 80.25 383 ALA A C 1
ATOM 3093 O O . ALA A 1 383 ? -7.053 -37.164 -13.529 1.00 80.25 383 ALA A O 1
#

InterPro domains:
  IPR000569 HECT domain [PF00632] (255-382)
  IPR000569 HECT domain [PS50237] (224-383)
  IPR000569 HECT domain [SM00119] (222-383)
  IPR035983 HECT, E3 ligase catalytic domain [SSF56204] (187-382)
  IPR050409 E3 ubiquitin-protein ligase [PTHR11254] (55-382)

Sequence (383 aa):
MDLSQGDSEIQILNAILNQPYPHDHPDSRSSLPGRHKPDAAQSEAQKKKREQDEAELAKIYESFEFDTLWSKLSDVLSRMKNDPGAAQILLPLIESMMVVSQHVASPEAESSSSAPTEARPPHSRSSTQGGPKSPRENIEDNFFAFTEKHRKILNIMVRQNPSLMSGSFALLVRNPKVLDFDNKKNYFTQQLHKGRRDHYTPLSLSVRRNSVFEDSFRYFSRKTGPEVKHGKLNVRFNNEEGVDAGGVTREWFQVLARAMFNPDYALFQPCAADRTTYQPNRMSYVNPDHLSFFKFVGRIIGKAIYDGRLLDAYFTRSFYKHILGKPVDYRDLESIDPEYFKSLEWMLNNDITDILDLTFSVDDEEFGETKVIELKPNGTTIA

Secondary structure (DSSP, 8-state):
--S-HHHHHHHHHHHHHHPPPTT--TT----PPPPPPPPHHHHHHHHHHHHHHHHHHHHHHHTS-HHHHHHHHHHHHHHTTT-HHHHGGGHHHHHHHHHHHHHHS--TT------------GGG---SS-PPPPHHHHHHHHHHHHHHHTHHHHHHHHHH-GGGGGTTTGGGGG-TTTS-HHHHHHHHHHHHT-S----PPPEEEEE-GGGHHHHHHHHHTTS-HHHHHHSPEEEEETT-----SSHHHHHHHHHHHHHHT-GGG-SEEE-SS-TT-EEE-GGGGGSTTHHHHHHHHHHHHHHHHHTT------B-HHHHHHHTTPPP-GGGGGGT-HHHHHHHHHHHHS--TTT----SEEEEEETTEEEEEESSTTGGG--

Radius of gyration: 26.46 Å; chains: 1; bounding box: 61×64×68 Å

pLDDT: mean 81.3, std 18.16, range [25.73, 98.06]

Organism: NCBI:txid49012